Protein AF-A0A7I8VH27-F1 (afdb_monomer_lite)

Secondary structure (DSSP, 8-state):
----SBSSTT-TT--S---B-TTSPBPPPHHHH--TTGGGGSSSS-HHHHTT--B--SSSSSS-EEES-TT-TT-EEE---PBPP---S-BSSSS-TT------B-TTSPBPGGGPPPB-TT--TT--EEESSSS-EEE--PPBPP--SSB-TTSTT------BBTTSPBBPPTT--SSS--S---GGGSSSSSHHHHTT--B-GGG-SSS-EEEBS-SS-SEEEBS-PBP-TTSBSSTT-TT------B-TTSPBBPPGGGS--TTTT-GGGSSSS-HHHHTT--B-TT--TT--EEEEEETTEEEEEE----B---S-------SEEEEEEETT--TTTGGG-TT--HHHHHHHHHSEE-TT-EE--SS--HHHHHHHHHHS--HHHH---STT---GGGT-TTSPPPTT-TTSPP--HHHHHHHH-TTSEEEEEE--GGGGGTTTTTSTTS-SEEEE--SS-HHHHHHHHHHHHHHHHHHHHTSSS-EEEEEEE-HHHHHHHHH-TTSHHHHHHHHHHHHHHHHHHHHHHHTT-TTTEEEEEEES---BTTB--TT-HHHHB--EEEESTTBPTTPPP-S-EEGGGHHHHHHHHTT-PPPTT------GGGB---

Organism: NCBI:txid2664684

Structure (mmCIF, N/CA/C/O backbone):
data_AF-A0A7I8VH27-F1
#
_entry.id   AF-A0A7I8VH27-F1
#
loop_
_atom_site.group_PDB
_atom_site.id
_atom_site.type_symbol
_atom_site.label_atom_id
_atom_site.label_alt_id
_atom_site.label_comp_id
_atom_site.label_asym_id
_atom_site.label_entity_id
_atom_site.label_seq_id
_atom_site.pdbx_PDB_ins_code
_atom_site.Cartn_x
_atom_site.Cartn_y
_atom_site.Cartn_z
_atom_site.occupancy
_atom_site.B_iso_or_equiv
_atom_site.auth_seq_id
_atom_site.auth_comp_id
_atom_site.auth_asym_id
_atom_site.auth_atom_id
_atom_site.pdbx_PDB_model_num
ATOM 1 N N . MET A 1 1 ? -13.325 15.843 -12.063 1.00 34.03 1 MET A N 1
ATOM 2 C CA . MET A 1 1 ? -14.753 15.934 -11.706 1.00 34.03 1 MET A CA 1
ATOM 3 C C . MET A 1 1 ? -15.054 17.416 -11.743 1.00 34.03 1 MET A C 1
ATOM 5 O O . MET A 1 1 ? -14.535 18.141 -10.904 1.00 34.03 1 MET A O 1
ATOM 9 N N . GLU A 1 2 ? -15.662 17.882 -12.827 1.00 40.81 2 GLU A N 1
ATOM 10 C CA . GLU A 1 2 ? -15.849 19.312 -13.088 1.00 40.81 2 GLU A CA 1
ATOM 11 C C . GLU A 1 2 ? -17.257 19.716 -12.657 1.00 40.81 2 GLU A C 1
ATOM 13 O O . GLU A 1 2 ? -18.208 18.962 -12.835 1.00 40.81 2 GLU A O 1
ATOM 18 N N . ILE A 1 3 ? -17.349 20.853 -11.975 1.00 46.12 3 ILE A N 1
ATOM 19 C CA . ILE A 1 3 ? -18.529 21.294 -11.232 1.00 46.12 3 ILE A CA 1
ATOM 20 C C . ILE A 1 3 ? -19.560 21.873 -12.219 1.00 46.12 3 ILE A C 1
ATOM 22 O O . ILE A 1 3 ? -19.287 22.880 -12.869 1.00 46.12 3 ILE A O 1
ATOM 26 N N . GLU A 1 4 ? -20.751 21.270 -12.308 1.00 68.44 4 GLU A N 1
ATOM 27 C CA . GLU A 1 4 ? -21.870 21.703 -13.175 1.00 68.44 4 GLU A CA 1
ATOM 28 C C . GLU A 1 4 ? -22.814 22.725 -12.508 1.00 68.44 4 GLU A C 1
ATOM 30 O O . GLU A 1 4 ? -24.017 22.771 -12.757 1.00 68.44 4 GLU A O 1
ATOM 35 N N . CYS A 1 5 ? -22.275 23.578 -11.642 1.00 63.44 5 CYS A N 1
ATOM 36 C CA . CYS A 1 5 ? -23.007 24.674 -11.015 1.00 63.44 5 CYS A CA 1
ATOM 37 C C . CYS A 1 5 ? -22.115 25.916 -10.918 1.00 63.44 5 CYS A C 1
ATOM 39 O O . CYS A 1 5 ? -20.886 25.817 -10.897 1.00 63.44 5 CYS A O 1
ATOM 41 N N . ARG A 1 6 ? -22.721 27.107 -10.891 1.00 63.50 6 ARG A N 1
ATOM 42 C CA . ARG A 1 6 ? -21.995 28.376 -10.735 1.00 63.50 6 ARG A CA 1
ATOM 43 C C . ARG A 1 6 ? -21.817 28.704 -9.252 1.00 63.50 6 ARG A C 1
ATOM 45 O O . ARG A 1 6 ? -22.771 28.578 -8.481 1.00 63.50 6 ARG A O 1
ATOM 52 N N . ILE A 1 7 ? -20.617 29.105 -8.831 1.00 55.97 7 ILE A N 1
ATOM 53 C CA . ILE A 1 7 ? -20.355 29.444 -7.425 1.00 55.97 7 ILE A CA 1
ATOM 54 C C . ILE A 1 7 ? -20.601 30.937 -7.187 1.00 55.97 7 ILE A C 1
ATOM 56 O O . ILE A 1 7 ? -21.193 31.310 -6.171 1.00 55.97 7 ILE A O 1
ATOM 60 N N . GLU A 1 8 ? -20.178 31.793 -8.119 1.00 61.06 8 GLU A N 1
ATOM 61 C CA . GLU A 1 8 ? -20.531 33.214 -8.121 1.00 61.06 8 GLU A CA 1
ATOM 62 C C . GLU A 1 8 ? -21.919 33.432 -8.730 1.00 61.06 8 GLU A C 1
ATOM 64 O O . GLU A 1 8 ? -22.394 32.663 -9.570 1.00 61.06 8 GLU A O 1
ATOM 69 N N . GLU A 1 9 ? -22.585 34.506 -8.309 1.00 66.44 9 GLU A N 1
ATOM 70 C CA . GLU A 1 9 ? -23.934 34.827 -8.776 1.00 66.44 9 GLU A CA 1
ATOM 71 C C . GLU A 1 9 ? -23.948 35.104 -10.287 1.00 66.44 9 GLU A C 1
ATOM 73 O O . GLU A 1 9 ? -24.846 34.636 -10.990 1.00 66.44 9 GLU A O 1
ATOM 78 N N . GLU A 1 10 ? -22.888 35.745 -10.788 1.00 73.88 10 GLU A N 1
ATOM 79 C CA . GLU A 1 10 ? -22.674 36.084 -12.196 1.00 73.88 10 GLU A CA 1
ATOM 80 C C . GLU A 1 10 ? -22.007 34.960 -13.016 1.00 73.88 10 GLU A C 1
ATOM 82 O O . GLU A 1 10 ? -21.953 35.046 -14.245 1.00 73.88 10 GLU A O 1
ATOM 87 N N . GLY A 1 11 ? -21.504 33.906 -12.359 1.00 71.56 11 GLY A N 1
ATOM 88 C CA . GLY A 1 11 ? -20.937 32.711 -12.993 1.00 71.56 11 GLY A CA 1
ATOM 89 C C . GLY A 1 11 ? -19.572 32.870 -13.674 1.00 71.56 11 GLY A C 1
ATOM 90 O O . GLY A 1 11 ? -19.246 32.084 -14.557 1.00 71.56 11 GLY A O 1
ATOM 91 N N . ARG A 1 12 ? -18.737 33.839 -13.281 1.00 76.44 12 ARG A N 1
ATOM 92 C CA . ARG A 1 12 ? -17.375 34.017 -13.847 1.00 76.44 12 ARG A CA 1
ATOM 93 C C . ARG A 1 12 ? -16.443 32.826 -13.590 1.00 76.44 12 ARG A C 1
ATOM 95 O O . ARG A 1 12 ? -15.495 32.560 -14.327 1.00 76.44 12 ARG A O 1
ATOM 102 N N . ASP A 1 13 ? -16.706 32.106 -12.516 1.00 66.00 13 ASP A N 1
ATOM 103 C CA . ASP A 1 13 ? -15.966 30.937 -12.057 1.00 66.00 13 ASP A CA 1
ATOM 104 C C . ASP A 1 13 ? -16.435 29.627 -12.707 1.00 66.00 13 ASP A C 1
ATOM 106 O O . ASP A 1 13 ? -15.776 28.600 -12.557 1.00 66.00 13 ASP A O 1
ATOM 110 N N . TYR A 1 14 ? -17.538 29.652 -13.453 1.00 74.06 14 TYR A N 1
ATOM 111 C CA . TYR A 1 14 ? -18.096 28.447 -14.044 1.00 74.06 14 TYR A CA 1
ATOM 112 C C . TYR A 1 14 ? -17.169 27.885 -15.129 1.00 74.06 14 TYR A C 1
ATOM 114 O O . TYR A 1 14 ? -16.690 28.612 -16.005 1.00 74.06 14 TYR A O 1
ATOM 122 N N . ARG A 1 15 ? -16.904 26.579 -15.043 1.00 74.94 15 ARG A N 1
ATOM 123 C CA . ARG A 1 15 ? -16.127 25.799 -16.022 1.00 74.94 15 ARG A CA 1
ATOM 124 C C . ARG A 1 15 ? -16.881 24.589 -16.557 1.00 74.94 15 ARG A C 1
ATOM 126 O O . ARG A 1 15 ? -16.320 23.855 -17.356 1.00 74.94 15 ARG A O 1
ATOM 133 N N . GLY A 1 16 ? -18.132 24.391 -16.145 1.00 71.19 16 GLY A N 1
ATOM 134 C CA . GLY A 1 16 ? -18.914 23.235 -16.570 1.00 71.19 16 GLY A CA 1
ATOM 135 C C . GLY A 1 16 ? -19.216 23.230 -18.071 1.00 71.19 16 GLY A C 1
ATOM 136 O O . GLY A 1 16 ? -18.922 24.184 -18.806 1.00 71.19 16 GLY A O 1
ATOM 137 N N . PHE A 1 17 ? -19.823 22.140 -18.519 1.00 82.75 17 PHE A N 1
ATOM 138 C CA . PHE A 1 17 ? -20.031 21.797 -19.919 1.00 82.75 17 PHE A CA 1
ATOM 139 C C . PHE A 1 17 ? -21.416 22.181 -20.444 1.00 82.75 17 PHE A C 1
ATOM 141 O O . PHE A 1 17 ? -21.803 21.761 -21.537 1.00 82.75 17 PHE A O 1
ATOM 148 N N . LYS A 1 18 ? -22.195 22.985 -19.704 1.00 83.62 18 LYS A N 1
ATOM 149 C CA . LYS A 1 18 ? -23.468 23.502 -20.218 1.00 83.62 18 LYS A CA 1
ATOM 150 C C . LYS A 1 18 ? -23.204 24.257 -21.514 1.00 83.62 18 LYS A C 1
ATOM 152 O O . LYS A 1 18 ? -22.541 25.285 -21.502 1.00 83.62 18 LYS A O 1
ATOM 157 N N . ASN A 1 19 ? -23.761 23.770 -22.614 1.00 90.12 19 ASN A N 1
ATOM 158 C CA . ASN A 1 19 ? -23.579 24.313 -23.962 1.00 90.12 19 ASN A CA 1
ATOM 159 C C . ASN A 1 19 ? -24.917 24.490 -24.697 1.00 90.12 19 ASN A C 1
ATOM 161 O O . ASN A 1 19 ? -24.998 24.417 -25.926 1.00 90.12 19 ASN A O 1
ATOM 165 N N . VAL A 1 20 ? -25.977 24.719 -23.921 1.00 90.62 20 VAL A N 1
ATOM 166 C CA . VAL A 1 20 ? -27.330 24.997 -24.400 1.00 90.62 20 VAL A CA 1
ATOM 167 C C . VAL A 1 20 ? -27.878 26.199 -23.636 1.00 90.62 20 VAL A C 1
ATOM 169 O O . VAL A 1 20 ? -27.734 26.280 -22.410 1.00 90.62 20 VAL A O 1
ATOM 172 N N . THR A 1 21 ? -28.509 27.118 -24.360 1.00 91.81 21 THR A N 1
ATOM 173 C CA . THR A 1 21 ? -29.102 28.346 -23.823 1.00 91.81 21 THR A CA 1
ATOM 174 C C . THR A 1 21 ? -30.358 28.060 -22.996 1.00 91.81 21 THR A C 1
ATOM 176 O O . THR A 1 21 ? -30.881 26.944 -22.973 1.00 91.81 21 THR A O 1
ATOM 179 N N . ALA A 1 22 ? -30.868 29.070 -22.292 1.00 87.19 22 ALA A N 1
ATOM 180 C CA . ALA A 1 22 ? -32.070 28.969 -21.472 1.00 87.19 22 ALA A CA 1
ATOM 181 C C . ALA A 1 22 ? -33.318 28.595 -22.292 1.00 87.19 22 ALA A C 1
ATOM 183 O O . ALA A 1 22 ? -34.167 27.863 -21.787 1.00 87.19 22 ALA A O 1
ATOM 184 N N . SER A 1 23 ? -33.413 29.038 -23.551 1.00 87.00 23 SER A N 1
ATOM 185 C CA . SER A 1 23 ? -34.485 28.637 -24.471 1.00 87.00 23 SER A CA 1
ATOM 186 C C . SER A 1 23 ? -34.261 27.286 -25.166 1.00 87.00 23 SER A C 1
ATOM 188 O O . SER A 1 23 ? -35.159 26.810 -25.860 1.00 87.00 23 SER A O 1
ATOM 190 N N . GLY A 1 24 ? -33.102 26.643 -24.972 1.00 87.12 24 GLY A N 1
ATOM 191 C CA . GLY A 1 24 ? -32.791 25.336 -25.554 1.00 87.12 24 GLY A CA 1
ATOM 192 C C . GLY A 1 24 ? -31.981 25.372 -26.856 1.00 87.12 24 GLY A C 1
ATOM 193 O O . GLY A 1 24 ? -31.867 24.338 -27.515 1.00 87.12 24 GLY A O 1
ATOM 194 N N . GLN A 1 25 ? -31.418 26.517 -27.257 1.00 90.56 25 GLN A N 1
ATOM 195 C CA . GLN A 1 25 ? -30.568 26.606 -28.450 1.00 90.56 25 GLN A CA 1
ATOM 196 C C . GLN A 1 25 ? -29.157 26.084 -28.171 1.00 90.56 25 GLN A C 1
ATOM 198 O O . GLN A 1 25 ? -28.590 26.334 -27.110 1.00 90.56 25 GLN A O 1
ATOM 203 N N . ALA A 1 26 ? -28.570 25.374 -29.134 1.00 92.00 26 ALA A N 1
ATOM 204 C CA . ALA A 1 26 ? -27.192 24.910 -29.024 1.00 92.00 26 ALA A CA 1
ATOM 205 C C . ALA A 1 26 ? -26.209 26.084 -29.132 1.00 92.00 26 ALA A C 1
ATOM 207 O O . ALA A 1 26 ? -26.325 26.932 -30.020 1.00 92.00 26 ALA A O 1
ATOM 208 N N . CYS A 1 27 ? -25.218 26.098 -28.249 1.00 94.31 27 CYS A N 1
ATOM 209 C CA . CYS A 1 27 ? -24.160 27.090 -28.266 1.00 94.31 27 CYS A CA 1
ATOM 210 C C . CYS A 1 27 ? -23.156 26.837 -29.395 1.00 94.31 27 CYS A C 1
ATOM 212 O O . CYS A 1 27 ? -22.860 25.699 -29.773 1.00 94.31 27 CYS A O 1
ATOM 214 N N . VAL A 1 28 ? -22.576 27.922 -29.891 1.00 94.50 28 VAL A N 1
ATOM 215 C CA . VAL A 1 28 ? -21.533 27.936 -30.918 1.00 94.50 28 VAL A CA 1
ATOM 216 C C . VAL A 1 28 ? -20.145 27.958 -30.278 1.00 94.50 28 VAL A C 1
ATOM 218 O O . VAL A 1 28 ? -19.935 28.608 -29.257 1.00 94.50 28 VAL A O 1
ATOM 221 N N . GLU A 1 29 ? -19.177 27.284 -30.908 1.00 92.25 29 GLU A N 1
ATOM 222 C CA . GLU A 1 29 ? -17.774 27.323 -30.481 1.00 92.25 29 GLU A CA 1
ATOM 223 C C . GLU A 1 29 ? -17.210 28.750 -30.468 1.00 92.25 29 GLU A C 1
ATOM 225 O O . GLU A 1 29 ? -17.194 29.453 -31.484 1.00 92.25 29 GLU A O 1
ATOM 230 N N . TRP A 1 30 ? -16.650 29.155 -29.329 1.00 91.25 30 TRP A N 1
ATOM 231 C CA . TRP A 1 30 ? -16.162 30.519 -29.127 1.00 91.25 30 TRP A CA 1
ATOM 232 C C . TRP A 1 30 ? -15.018 30.898 -30.065 1.00 91.25 30 TRP A C 1
ATOM 234 O O . TRP A 1 30 ? -14.973 32.027 -30.555 1.00 91.25 30 TRP A O 1
ATOM 244 N N . ARG A 1 31 ? -14.131 29.946 -30.383 1.00 89.38 31 ARG A N 1
ATOM 245 C CA . ARG A 1 31 ? -12.985 30.163 -31.282 1.00 89.38 31 ARG A CA 1
ATOM 246 C C . ARG A 1 31 ? -13.380 30.520 -32.719 1.00 89.38 31 ARG A C 1
ATOM 248 O O . ARG A 1 31 ? -12.571 31.089 -33.442 1.00 89.38 31 ARG A O 1
ATOM 255 N N . LEU A 1 32 ? -14.606 30.199 -33.148 1.00 88.81 32 LEU A N 1
ATOM 256 C CA . LEU A 1 32 ? -15.095 30.578 -34.481 1.00 88.81 32 LEU A CA 1
ATOM 257 C C . LEU A 1 32 ? -15.376 32.079 -34.563 1.00 88.81 32 LEU A C 1
ATOM 259 O O . LEU A 1 32 ? -15.269 32.691 -35.625 1.00 88.81 32 LEU A O 1
ATOM 263 N N . LEU A 1 33 ? -15.734 32.673 -33.426 1.00 87.44 33 LEU A N 1
ATOM 264 C CA . LEU A 1 33 ? -16.185 34.048 -33.323 1.00 87.44 33 LEU A CA 1
ATOM 265 C C . LEU A 1 33 ? -15.237 34.925 -32.516 1.00 87.44 33 LEU A C 1
ATOM 267 O O . LEU A 1 33 ? -15.506 36.109 -32.430 1.00 87.44 33 LEU A O 1
ATOM 271 N N . LEU A 1 34 ? -14.149 34.433 -31.932 1.00 86.94 34 LEU A N 1
ATOM 272 C CA . LEU A 1 34 ? -13.232 35.236 -31.117 1.00 86.94 34 LEU A CA 1
ATOM 273 C C . LEU A 1 34 ? -11.774 34.925 -31.463 1.00 86.94 34 LEU A C 1
ATOM 275 O O . LEU A 1 34 ? -11.458 33.860 -31.980 1.00 86.94 34 LEU A O 1
ATOM 279 N N . ASN A 1 35 ? -10.881 35.884 -31.208 1.00 82.25 35 ASN A N 1
ATOM 280 C CA . ASN A 1 35 ? -9.445 35.733 -31.468 1.00 82.25 35 ASN A CA 1
ATOM 281 C C . ASN A 1 35 ? -8.642 35.467 -30.179 1.00 82.25 35 ASN A C 1
ATOM 283 O O . ASN A 1 35 ? -9.130 35.700 -29.073 1.00 82.25 35 ASN A O 1
ATOM 287 N N . GLU A 1 36 ? -7.378 35.051 -30.318 1.00 75.38 36 GLU A N 1
ATOM 288 C CA . GLU A 1 36 ? -6.493 34.703 -29.189 1.00 75.38 36 GLU A CA 1
ATOM 289 C C . GLU A 1 36 ? -6.270 35.825 -28.165 1.00 75.38 36 GLU A C 1
ATOM 291 O O . GLU A 1 36 ? -5.915 35.552 -27.022 1.00 75.38 36 GLU A O 1
ATOM 296 N N . SER A 1 37 ? -6.483 37.097 -28.516 1.00 77.69 37 SER A N 1
ATOM 297 C CA . SER A 1 37 ? -6.363 38.180 -27.530 1.00 77.69 37 SER A CA 1
ATOM 298 C C . SER A 1 37 ? -7.579 38.265 -26.600 1.00 77.69 37 SER A C 1
ATOM 300 O O . SER A 1 37 ? -7.439 38.681 -25.452 1.00 77.69 37 SER A O 1
ATOM 302 N N . GLN A 1 38 ? -8.751 37.826 -27.075 1.00 79.88 38 GLN A N 1
ATOM 303 C CA . GLN A 1 38 ? -10.021 37.844 -26.340 1.00 79.88 38 GLN A CA 1
ATOM 304 C C . GLN A 1 38 ? -10.180 36.632 -25.412 1.00 79.88 38 GLN A C 1
ATOM 306 O O . GLN A 1 38 ? -10.924 36.704 -24.439 1.00 79.88 38 GLN A O 1
ATOM 311 N N . TRP A 1 39 ? -9.426 35.562 -25.670 1.00 76.75 39 TRP A N 1
ATOM 312 C CA . TRP A 1 39 ? -9.289 34.387 -24.806 1.00 76.75 39 TRP A CA 1
ATOM 313 C C . TRP A 1 39 ? -9.016 34.739 -23.335 1.00 76.75 39 TRP A C 1
ATOM 315 O O . TRP A 1 39 ? -9.568 34.117 -22.440 1.00 76.75 39 TRP A O 1
ATOM 325 N N . LYS A 1 40 ? -8.188 35.756 -23.068 1.00 77.62 40 LYS A N 1
ATOM 326 C CA . LYS A 1 40 ? -7.736 36.095 -21.704 1.00 77.62 40 LYS A CA 1
ATOM 327 C C . LYS A 1 40 ? -8.857 36.509 -20.748 1.00 77.62 40 LYS A C 1
ATOM 329 O O . LYS A 1 40 ? -8.623 36.563 -19.547 1.00 77.62 40 LYS A O 1
ATOM 334 N N . ALA A 1 41 ? -10.022 36.862 -21.285 1.00 78.50 41 ALA A N 1
ATOM 335 C CA . ALA A 1 41 ? -11.204 37.195 -20.502 1.00 78.50 41 ALA A CA 1
ATOM 336 C C . ALA A 1 41 ? -12.012 35.948 -20.107 1.00 78.50 41 ALA A C 1
ATOM 338 O O . ALA A 1 41 ? -12.919 36.027 -19.281 1.00 78.50 41 ALA A O 1
ATOM 339 N N . PHE A 1 42 ? -11.688 34.798 -20.700 1.00 82.25 42 PHE A N 1
ATOM 340 C CA . PHE A 1 42 ? -12.279 33.535 -20.335 1.00 82.25 42 PHE A CA 1
ATOM 341 C C . PHE A 1 42 ? -11.515 32.888 -19.193 1.00 82.25 42 PHE A C 1
ATOM 343 O O . PHE A 1 42 ? -10.316 33.114 -19.016 1.00 82.25 42 PHE A O 1
ATOM 350 N N . PRO A 1 43 ? -12.216 32.076 -18.405 1.00 67.31 43 PRO A N 1
ATOM 351 C CA . PRO A 1 43 ? -11.668 31.696 -17.126 1.00 67.31 43 PRO A CA 1
ATOM 352 C C . PRO A 1 43 ? -10.961 30.302 -17.215 1.00 67.31 43 PRO A C 1
ATOM 354 O O . PRO A 1 43 ? -10.277 29.878 -16.279 1.00 67.31 43 PRO A O 1
ATOM 357 N N . ASP A 1 44 ? -11.104 29.574 -18.327 1.00 81.19 44 ASP A N 1
ATOM 358 C CA . ASP A 1 44 ? -10.494 28.266 -18.648 1.00 81.19 44 ASP A CA 1
ATOM 359 C C . ASP A 1 44 ? -9.007 28.382 -19.083 1.00 81.19 44 ASP A C 1
ATOM 361 O O . ASP A 1 44 ? -8.473 29.489 -19.096 1.00 81.19 44 ASP A O 1
ATOM 365 N N . ASN A 1 45 ? -8.317 27.281 -19.457 1.00 74.38 45 ASN A N 1
ATOM 366 C CA . ASN A 1 45 ? -6.890 27.307 -19.863 1.00 74.38 45 ASN A CA 1
ATOM 367 C C . ASN A 1 45 ? -6.610 27.125 -21.372 1.00 74.38 45 ASN A C 1
ATOM 369 O O . ASN A 1 45 ? -5.519 27.498 -21.814 1.00 74.38 45 ASN A O 1
ATOM 373 N N . SER A 1 46 ? -7.554 26.614 -22.175 1.00 78.38 46 SER A N 1
ATOM 374 C CA . SER A 1 46 ? -7.463 26.670 -23.644 1.00 78.38 46 SER A CA 1
ATOM 375 C C . SER A 1 46 ? -8.817 26.763 -24.372 1.00 78.38 46 SER A C 1
ATOM 377 O O . SER A 1 46 ? -9.882 26.563 -23.784 1.00 78.38 46 SER A O 1
ATOM 379 N N . TRP A 1 47 ? -8.788 27.042 -25.683 1.00 77.69 47 TRP A N 1
ATOM 380 C CA . TRP A 1 47 ? -9.988 27.021 -26.534 1.00 77.69 47 TRP A CA 1
ATOM 381 C C . TRP A 1 47 ? -10.636 25.636 -26.604 1.00 77.69 47 TRP A C 1
ATOM 383 O O . TRP A 1 47 ? -11.858 25.538 -26.698 1.00 77.69 47 TRP A O 1
ATOM 393 N N . GLU A 1 48 ? -9.824 24.581 -26.559 1.00 77.44 48 GLU A N 1
ATOM 394 C CA . GLU A 1 48 ? -10.276 23.190 -26.534 1.00 77.44 48 GLU A CA 1
ATOM 395 C C . GLU A 1 48 ? -11.015 22.862 -25.232 1.00 77.44 48 GLU A C 1
ATOM 397 O O . GLU A 1 48 ? -11.992 22.122 -25.276 1.00 77.44 48 GLU A O 1
ATOM 402 N N . GLU A 1 49 ? -10.595 23.441 -24.101 1.00 69.38 49 GLU A N 1
ATOM 403 C CA . GLU A 1 49 ? -11.289 23.292 -22.813 1.00 69.38 49 GLU A CA 1
ATOM 404 C C . GLU A 1 49 ? -12.649 24.013 -22.807 1.00 69.38 49 GLU A C 1
ATOM 406 O O . GLU A 1 49 ? -13.636 23.485 -22.297 1.00 69.38 49 GLU A O 1
ATOM 411 N N . ILE A 1 50 ? -12.737 25.199 -23.418 1.00 80.75 50 ILE A N 1
ATOM 412 C CA . ILE A 1 50 ? -13.995 25.962 -23.478 1.00 80.75 50 ILE A CA 1
ATOM 413 C C . ILE A 1 50 ? -14.999 25.362 -24.455 1.00 80.75 50 ILE A C 1
ATOM 415 O O . ILE A 1 50 ? -16.200 25.381 -24.183 1.00 80.75 50 ILE A O 1
ATOM 419 N N . GLY A 1 51 ? -14.539 24.914 -25.625 1.00 87.88 51 GLY A N 1
ATOM 420 C CA . GLY A 1 51 ? -15.408 24.447 -26.702 1.00 87.88 51 GLY A CA 1
ATOM 421 C C . GLY A 1 51 ? -16.519 25.451 -27.039 1.00 87.88 51 GLY A C 1
ATOM 422 O O . GLY A 1 51 ? -16.257 26.592 -27.433 1.00 87.88 51 GLY A O 1
ATOM 423 N N . ASN A 1 52 ? -17.771 25.018 -26.883 1.00 90.56 52 ASN A N 1
ATOM 424 C CA . ASN A 1 52 ? -18.985 25.827 -27.026 1.00 90.56 52 ASN A CA 1
ATOM 425 C C . ASN A 1 52 ? -19.726 26.041 -25.691 1.00 90.56 52 ASN A C 1
ATOM 427 O O . ASN A 1 52 ? -20.910 26.362 -25.686 1.00 90.56 52 ASN A O 1
ATOM 431 N N . ASN A 1 53 ? -19.056 25.852 -24.557 1.00 91.38 53 ASN A N 1
ATOM 432 C CA . ASN A 1 53 ? -19.689 25.921 -23.245 1.00 91.38 53 ASN A CA 1
ATOM 433 C C . ASN A 1 53 ? -20.058 27.363 -22.871 1.00 91.38 53 ASN A C 1
ATOM 435 O O . ASN A 1 53 ? -19.358 28.312 -23.216 1.00 91.38 53 ASN A O 1
ATOM 439 N N . CYS A 1 54 ? -21.139 27.546 -22.124 1.00 91.31 54 CYS A N 1
ATOM 440 C CA . CYS A 1 54 ? -21.596 28.839 -21.640 1.00 91.31 54 CYS A CA 1
ATOM 441 C C . CYS A 1 54 ? -20.565 29.464 -20.699 1.00 91.31 54 CYS A C 1
ATOM 443 O O . CYS A 1 54 ? -20.062 28.804 -19.785 1.00 91.31 54 CYS A O 1
ATOM 445 N N . ARG A 1 55 ? -20.261 30.747 -20.899 1.00 90.94 55 ARG A N 1
ATOM 446 C CA . ARG A 1 55 ? -19.267 31.503 -20.125 1.00 90.94 55 ARG A CA 1
ATOM 447 C C . ARG A 1 55 ? -19.739 32.942 -19.932 1.00 90.94 55 ARG A C 1
ATOM 449 O O . ARG A 1 55 ? -20.687 33.383 -20.572 1.00 90.94 55 ARG A O 1
ATOM 456 N N . ASN A 1 56 ? -19.087 33.666 -19.030 1.00 89.81 56 ASN A N 1
ATOM 457 C CA . ASN A 1 56 ? -19.327 35.093 -18.818 1.00 89.81 56 ASN A CA 1
ATOM 458 C C . ASN A 1 56 ? -17.996 35.865 -18.923 1.00 89.81 56 ASN A C 1
ATOM 460 O O . ASN A 1 56 ? -17.381 36.167 -17.899 1.00 89.81 56 ASN A O 1
ATOM 464 N N . PRO A 1 57 ? -17.501 36.113 -20.151 1.00 85.31 57 PRO A N 1
ATOM 465 C CA . PRO A 1 57 ? -16.207 36.757 -20.374 1.00 85.31 57 PRO A CA 1
ATOM 466 C C . PRO A 1 57 ? -16.254 38.296 -20.361 1.00 85.31 57 PRO A C 1
ATOM 468 O O . PRO A 1 57 ? -15.207 38.927 -20.450 1.00 85.31 57 PRO A O 1
ATOM 471 N N . ASP A 1 58 ? -17.429 38.937 -20.332 1.00 75.69 58 ASP A N 1
ATOM 472 C CA . ASP A 1 58 ? -17.575 40.358 -20.690 1.00 75.69 58 ASP A CA 1
ATOM 473 C C . ASP A 1 58 ? -17.856 41.315 -19.520 1.00 75.69 58 ASP A C 1
ATOM 475 O O . ASP A 1 58 ? -18.130 42.493 -19.757 1.00 75.69 58 ASP A O 1
ATOM 479 N N . GLU A 1 59 ? -17.756 40.838 -18.273 1.00 60.75 59 GLU A N 1
ATOM 480 C CA . GLU A 1 59 ? -17.915 41.569 -16.992 1.00 60.75 59 GLU A CA 1
ATOM 481 C C . GLU A 1 59 ? -19.256 42.312 -16.789 1.00 60.75 59 GLU A C 1
ATOM 483 O O . GLU A 1 59 ? -19.568 42.736 -15.676 1.00 60.75 59 GLU A O 1
ATOM 488 N N . LYS A 1 60 ? -20.060 42.480 -17.842 1.00 57.66 60 LYS A N 1
ATOM 489 C CA . LYS A 1 60 ? -21.265 43.320 -17.890 1.00 57.66 60 LYS A CA 1
ATOM 490 C C . LYS A 1 60 ? -22.561 42.523 -17.875 1.00 57.66 60 LYS A C 1
ATOM 492 O O . LYS A 1 60 ? -23.608 43.089 -17.563 1.00 57.66 60 LYS A O 1
ATOM 497 N N . SER A 1 61 ? -22.516 41.249 -18.245 1.00 61.97 61 SER A N 1
ATOM 498 C CA . SER A 1 61 ? -23.696 40.397 -18.316 1.00 61.97 61 SER A CA 1
ATOM 499 C C . SER A 1 61 ? -23.982 39.766 -16.942 1.00 61.97 61 SER A C 1
ATOM 501 O O . SER A 1 61 ? -23.086 39.268 -16.261 1.00 61.97 61 SER A O 1
ATOM 503 N N . GLN A 1 62 ? -25.243 39.814 -16.490 1.00 70.69 62 GLN A N 1
ATOM 504 C CA . GLN A 1 62 ? -25.686 39.262 -15.194 1.00 70.69 62 GLN A CA 1
ATOM 505 C C . GLN A 1 62 ? -25.865 37.730 -15.237 1.00 70.69 62 GLN A C 1
ATOM 507 O O . GLN A 1 62 ? -26.812 37.191 -14.666 1.00 70.69 62 GLN A O 1
ATOM 512 N N . GLY A 1 63 ? -24.994 37.012 -15.949 1.00 80.62 63 GLY A N 1
ATOM 513 C CA . GLY A 1 63 ? -25.071 35.559 -16.044 1.00 80.62 63 GLY A CA 1
ATOM 514 C C . GLY A 1 63 ? -24.281 34.968 -17.203 1.00 80.62 63 GLY A C 1
ATOM 515 O O . GLY A 1 63 ? -23.777 35.672 -18.072 1.00 80.62 63 GLY A O 1
ATOM 516 N N . LEU A 1 64 ? -24.198 33.642 -17.202 1.00 89.94 64 LEU A N 1
ATOM 517 C CA . LEU A 1 64 ? -23.540 32.846 -18.234 1.00 89.94 64 LEU A CA 1
ATOM 518 C C . LEU A 1 64 ? -24.303 32.915 -19.551 1.00 89.94 64 LEU A C 1
ATOM 520 O O . LEU A 1 64 ? -25.528 32.814 -19.554 1.00 89.94 64 LEU A O 1
ATOM 524 N N . TRP A 1 65 ? -23.592 33.030 -20.666 1.00 92.31 65 TRP A N 1
ATOM 525 C CA . TRP A 1 65 ? -24.183 33.121 -21.998 1.00 92.31 65 TRP A CA 1
ATOM 526 C C . TRP A 1 65 ? -23.309 32.431 -23.047 1.00 92.31 65 TRP A C 1
ATOM 528 O O . TRP A 1 65 ? -22.189 32.006 -22.760 1.00 92.31 65 TRP A O 1
ATOM 538 N N . CYS A 1 66 ? -23.835 32.281 -24.259 1.00 94.12 66 CYS A N 1
ATOM 539 C CA . CYS A 1 66 ? -23.081 31.817 -25.422 1.00 94.12 66 CYS A CA 1
ATOM 540 C C . CYS A 1 66 ? -23.655 32.394 -26.725 1.00 94.12 66 CYS A C 1
ATOM 542 O O . CYS A 1 66 ? -24.795 32.863 -26.761 1.00 94.12 66 CYS A O 1
ATOM 544 N N . TYR A 1 67 ? -22.871 32.358 -27.806 1.00 94.69 67 TYR A N 1
ATOM 545 C CA . TYR A 1 67 ? -23.366 32.678 -29.148 1.00 94.69 67 TYR A CA 1
ATOM 546 C C . TYR A 1 67 ? -24.236 31.547 -29.696 1.00 94.69 67 TYR A C 1
ATOM 548 O O . TYR A 1 67 ? -23.941 30.374 -29.472 1.00 94.69 67 TYR A O 1
ATOM 556 N N . THR A 1 68 ? -25.259 31.895 -30.475 1.00 92.94 68 THR A N 1
ATOM 557 C CA . THR A 1 68 ? -26.182 30.922 -31.090 1.00 92.94 68 THR A CA 1
ATOM 558 C C . THR A 1 68 ? -26.068 30.870 -32.614 1.00 92.94 68 THR A C 1
ATOM 560 O O . THR A 1 68 ? -26.635 29.980 -33.247 1.00 92.94 68 THR A O 1
ATOM 563 N N . ASN A 1 69 ? -25.274 31.765 -33.218 1.00 89.75 69 ASN A N 1
ATOM 564 C CA . ASN A 1 69 ? -25.029 31.801 -34.659 1.00 89.75 69 ASN A CA 1
ATOM 565 C C . ASN A 1 69 ? -23.530 31.927 -34.996 1.00 89.75 69 ASN A C 1
ATOM 567 O O . ASN A 1 69 ? -22.912 32.936 -34.652 1.00 89.75 69 ASN A O 1
ATOM 571 N N . PRO A 1 70 ? -22.934 30.965 -35.729 1.00 88.81 70 PRO A N 1
ATOM 572 C CA . PRO A 1 70 ? -21.499 30.941 -36.027 1.00 88.81 70 PRO A CA 1
ATOM 573 C C . PRO A 1 70 ? -21.009 32.055 -36.950 1.00 88.81 70 PRO A C 1
ATOM 575 O O . PRO A 1 70 ? -19.802 32.229 -37.085 1.00 88.81 70 PRO A O 1
ATOM 578 N N . ASN A 1 71 ? -21.911 32.824 -37.564 1.00 88.38 71 ASN A N 1
ATOM 579 C CA . ASN A 1 71 ? -21.559 33.911 -38.475 1.00 88.38 71 ASN A CA 1
ATOM 580 C C . ASN A 1 71 ? -21.979 35.296 -37.959 1.00 88.38 71 ASN A C 1
ATOM 582 O O . ASN A 1 71 ? -21.699 36.294 -38.624 1.00 88.38 71 ASN A O 1
ATOM 586 N N . ASN A 1 72 ? -22.646 35.386 -36.801 1.00 86.94 72 ASN A N 1
ATOM 587 C CA . ASN A 1 72 ? -23.191 36.645 -36.298 1.00 86.94 72 ASN A CA 1
ATOM 588 C C . ASN A 1 72 ? -22.995 36.804 -34.782 1.00 86.94 72 ASN A C 1
ATOM 590 O O . ASN A 1 72 ? -23.731 36.234 -33.983 1.00 86.94 72 ASN A O 1
ATOM 594 N N . ARG A 1 73 ? -22.052 37.668 -34.380 1.00 83.69 73 ARG A N 1
ATOM 595 C CA . ARG A 1 73 ? -21.767 37.973 -32.962 1.00 83.69 73 ARG A CA 1
ATOM 596 C C . ARG A 1 73 ? -22.865 38.784 -32.266 1.00 83.69 73 ARG A C 1
ATOM 598 O O . ARG A 1 73 ? -22.777 39.014 -31.065 1.00 83.69 73 ARG A O 1
ATOM 605 N N . SER A 1 74 ? -23.864 39.272 -32.998 1.00 84.31 74 SER A N 1
ATOM 606 C CA . SER A 1 74 ? -25.020 39.949 -32.404 1.00 84.31 74 SER A CA 1
ATOM 607 C C . SER A 1 74 ? -26.092 38.972 -31.913 1.00 84.31 74 SER A C 1
ATOM 609 O O . SER A 1 74 ? -27.022 39.409 -31.243 1.00 84.31 74 SER A O 1
ATOM 611 N N . GLU A 1 75 ? -25.961 37.676 -32.211 1.00 88.56 75 GLU A N 1
ATOM 612 C CA . GLU A 1 75 ? -26.890 36.621 -31.796 1.00 88.56 75 GLU A CA 1
ATOM 613 C C . GLU A 1 75 ? -26.273 35.774 -30.675 1.00 88.56 75 GLU A C 1
ATOM 615 O O . GLU A 1 75 ? -25.369 34.962 -30.891 1.00 88.56 75 GLU A O 1
ATOM 620 N N . TRP A 1 76 ? -26.756 35.998 -29.456 1.00 91.88 76 TRP A N 1
ATOM 621 C CA . TRP A 1 76 ? -26.341 35.299 -28.245 1.00 91.88 76 TRP A CA 1
ATOM 622 C C . TRP A 1 76 ? -27.512 35.202 -27.269 1.00 91.88 76 TRP A C 1
ATOM 624 O O . TRP A 1 76 ? -28.468 35.976 -27.350 1.00 91.88 76 TRP A O 1
ATOM 634 N N . GLU A 1 77 ? -27.429 34.259 -26.336 1.00 92.31 77 GLU A N 1
ATOM 635 C CA . GLU A 1 77 ? -28.453 34.066 -25.313 1.00 92.31 77 GLU A CA 1
ATOM 636 C C . GLU A 1 77 ? -27.833 33.582 -23.995 1.00 92.31 77 GLU A C 1
ATOM 638 O O . GLU A 1 77 ? -26.767 32.963 -23.976 1.00 92.31 77 GLU A O 1
ATOM 643 N N . PHE A 1 78 ? -28.513 33.867 -22.882 1.00 92.50 78 PHE A N 1
ATOM 644 C CA . PHE A 1 78 ? -28.147 33.367 -21.561 1.00 92.50 78 PHE A CA 1
ATOM 645 C C . PHE A 1 78 ? -28.354 31.859 -21.435 1.00 92.50 78 PHE A C 1
ATOM 647 O O . PHE A 1 78 ? -29.225 31.275 -22.075 1.00 92.50 78 PHE A O 1
ATOM 654 N N . CYS A 1 79 ? -27.597 31.248 -20.534 1.00 90.31 79 CYS A N 1
ATOM 655 C CA . CYS A 1 79 ? -27.707 29.852 -20.152 1.00 90.31 79 CYS A CA 1
ATOM 656 C C . CYS A 1 79 ? -28.222 29.732 -18.718 1.00 90.31 79 CYS A C 1
ATOM 658 O O . CYS A 1 79 ? -27.836 30.501 -17.838 1.00 90.31 79 CYS A O 1
ATOM 660 N N . ASN A 1 80 ? -29.071 28.733 -18.468 1.00 87.06 80 ASN A N 1
ATOM 661 C CA . ASN A 1 80 ? -29.536 28.434 -17.118 1.00 87.06 80 ASN A CA 1
ATOM 662 C C . ASN A 1 80 ? -28.618 27.388 -16.461 1.00 87.06 80 ASN A C 1
ATOM 664 O O . ASN A 1 80 ? -28.612 26.227 -16.875 1.00 87.06 80 ASN A O 1
ATOM 668 N N . VAL A 1 81 ? -27.833 27.812 -15.467 1.00 76.38 81 VAL A N 1
ATOM 669 C CA . VAL A 1 81 ? -26.869 26.984 -14.714 1.00 76.38 81 VAL A CA 1
ATOM 670 C C . VAL A 1 81 ? -27.072 27.232 -13.227 1.00 76.38 81 VAL A C 1
ATOM 672 O O . VAL A 1 81 ? -26.840 28.345 -12.785 1.00 76.38 81 VAL A O 1
ATOM 675 N N . GLU A 1 82 ? -27.498 26.254 -12.439 1.00 69.88 82 GLU A N 1
ATOM 676 C CA . GLU A 1 82 ? -27.873 26.482 -11.034 1.00 69.88 82 GLU A CA 1
ATOM 677 C C . GLU A 1 82 ? -26.696 26.912 -10.138 1.00 69.88 82 GLU A C 1
ATOM 679 O O . GLU A 1 82 ? -25.528 26.678 -10.458 1.00 69.88 82 GLU A O 1
ATOM 684 N N . LYS A 1 83 ? -26.996 27.581 -9.013 1.00 56.78 83 LYS A N 1
ATOM 685 C CA . LYS A 1 83 ? -25.986 27.960 -8.014 1.00 56.78 83 LYS A CA 1
ATOM 686 C C . LYS A 1 83 ? -25.664 26.753 -7.136 1.00 56.78 83 LYS A C 1
ATOM 688 O O . LYS A 1 83 ? -26.582 26.080 -6.677 1.00 56.78 83 LYS A O 1
ATOM 693 N N . CYS A 1 84 ? -24.385 26.504 -6.866 1.00 53.06 84 CYS A N 1
ATOM 694 C CA . CYS A 1 84 ? -23.996 25.408 -5.977 1.00 53.06 84 CYS A CA 1
ATOM 695 C C . CYS A 1 84 ? -24.592 25.606 -4.566 1.00 53.06 84 CYS A C 1
ATOM 697 O O . CYS A 1 84 ? -24.469 26.692 -3.996 1.00 53.06 84 CYS A O 1
ATOM 699 N N . HIS A 1 85 ? -25.222 24.572 -3.996 1.00 44.59 85 HIS A N 1
ATOM 700 C CA . HIS A 1 85 ? -25.707 24.597 -2.610 1.00 44.59 85 HIS A CA 1
ATOM 701 C C . HIS A 1 85 ? -24.535 24.551 -1.602 1.00 44.59 85 HIS A C 1
ATOM 703 O O . HIS A 1 85 ? -23.530 23.884 -1.846 1.00 44.59 85 HIS A O 1
ATOM 709 N N . ASP A 1 86 ? -24.658 25.288 -0.488 1.00 43.97 86 ASP A N 1
ATOM 710 C CA . ASP A 1 86 ? -23.634 25.481 0.556 1.00 43.97 86 ASP A CA 1
ATOM 711 C C . ASP A 1 86 ? -23.181 24.160 1.216 1.00 43.97 86 ASP A C 1
ATOM 713 O O . ASP A 1 86 ? -23.724 23.725 2.230 1.00 43.97 86 ASP A O 1
ATOM 717 N N . PHE A 1 87 ? -22.120 23.546 0.690 1.00 47.53 87 PHE A N 1
ATOM 718 C CA . PHE A 1 87 ? -21.365 22.472 1.349 1.00 47.53 87 PHE A CA 1
ATOM 719 C C . PHE A 1 87 ? -19.990 23.002 1.769 1.00 47.53 87 PHE A C 1
ATOM 721 O O . PHE A 1 87 ? -18.959 22.631 1.213 1.00 47.53 87 PHE A O 1
ATOM 728 N N . ALA A 1 88 ? -19.973 23.958 2.700 1.00 52.69 88 ALA A N 1
ATOM 729 C CA . ALA A 1 88 ? -18.764 24.726 2.982 1.00 52.69 88 ALA A CA 1
ATOM 730 C C . ALA A 1 88 ? -17.730 23.987 3.855 1.00 52.69 88 ALA A C 1
ATOM 732 O O . ALA A 1 88 ? -16.556 24.276 3.712 1.00 52.69 88 ALA A O 1
ATOM 733 N N . GLU A 1 89 ? -18.078 23.019 4.708 1.00 61.78 89 GLU A N 1
ATOM 734 C CA . GLU A 1 89 ? -17.159 22.559 5.778 1.00 61.78 89 GLU A CA 1
ATOM 735 C C . GLU A 1 89 ? -16.444 21.204 5.545 1.00 61.78 89 GLU A C 1
ATOM 737 O O . GLU A 1 89 ? -15.791 20.698 6.455 1.00 61.78 89 GLU A O 1
ATOM 742 N N . CYS A 1 90 ? -16.521 20.594 4.353 1.00 58.22 90 CYS A N 1
ATOM 743 C CA . CYS A 1 90 ? -15.837 19.321 4.049 1.00 58.22 90 CYS A CA 1
ATOM 744 C C . CYS A 1 90 ? -15.211 19.286 2.637 1.00 58.22 90 CYS A C 1
ATOM 746 O O . CYS A 1 90 ? -15.575 20.074 1.764 1.00 58.22 90 CYS A O 1
ATOM 748 N N . LYS A 1 91 ? -14.235 18.391 2.411 1.00 58.09 91 LYS A N 1
ATOM 749 C CA . LYS A 1 91 ? -13.570 18.136 1.119 1.00 58.09 91 LYS A CA 1
ATOM 750 C C . LYS A 1 91 ? -14.149 16.895 0.428 1.00 58.09 91 LYS A C 1
ATOM 752 O O . LYS A 1 91 ? -14.487 15.909 1.076 1.00 58.09 91 LYS A O 1
ATOM 757 N N . PHE A 1 92 ? -14.251 16.927 -0.898 1.00 44.72 92 PHE A N 1
ATOM 758 C CA . PHE A 1 92 ? -14.773 15.807 -1.703 1.00 44.72 92 PHE A CA 1
ATOM 759 C C . PHE A 1 92 ? -13.671 14.934 -2.327 1.00 44.72 92 PHE A C 1
ATOM 761 O O . PHE A 1 92 ? -13.932 13.818 -2.776 1.00 44.72 92 PHE A O 1
ATOM 768 N N . ASP A 1 93 ? -12.435 15.427 -2.340 1.00 44.06 93 ASP A N 1
ATOM 769 C CA . ASP A 1 93 ? -11.234 14.743 -2.810 1.00 44.06 93 ASP A CA 1
ATOM 770 C C . ASP A 1 93 ? -10.018 15.199 -1.979 1.00 44.06 93 ASP A C 1
ATOM 772 O O . ASP A 1 93 ? -10.114 16.153 -1.204 1.00 44.06 93 ASP A O 1
ATOM 776 N N . GLU A 1 94 ? -8.883 14.501 -2.103 1.00 48.72 94 GLU A N 1
ATOM 777 C CA . GLU A 1 94 ? -7.676 14.787 -1.309 1.00 48.72 94 GLU A CA 1
ATOM 778 C C . GLU A 1 94 ? -7.094 16.183 -1.552 1.00 48.72 94 GLU A C 1
ATOM 780 O O . GLU A 1 94 ? -6.487 16.765 -0.656 1.00 48.72 94 GLU A O 1
ATOM 785 N N . VAL A 1 95 ? -7.304 16.740 -2.745 1.00 48.97 95 VAL A N 1
ATOM 786 C CA . VAL A 1 95 ? -6.711 18.004 -3.192 1.00 48.97 95 VAL A CA 1
ATOM 787 C C . VAL A 1 95 ? -7.562 19.184 -2.726 1.00 48.97 95 VAL A C 1
ATOM 789 O O . VAL A 1 95 ? -7.033 20.246 -2.410 1.00 48.97 95 VAL A O 1
ATOM 792 N N . ALA A 1 96 ? -8.878 19.009 -2.640 1.00 60.03 96 ALA A N 1
ATOM 793 C CA . ALA A 1 96 ? -9.825 19.971 -2.094 1.00 60.03 96 ALA A CA 1
ATOM 794 C C . ALA A 1 96 ? -9.712 21.379 -2.718 1.00 60.03 96 ALA A C 1
ATOM 796 O O . ALA A 1 96 ? -9.834 22.388 -2.022 1.00 60.03 96 ALA A O 1
ATOM 797 N N . LEU A 1 97 ? -9.490 21.459 -4.037 1.00 51.94 97 LEU A N 1
ATOM 798 C CA . LEU A 1 97 ? -9.329 22.732 -4.765 1.00 51.94 97 LEU A CA 1
ATOM 799 C C . LEU A 1 97 ? -10.533 23.669 -4.599 1.00 51.94 97 LEU A C 1
ATOM 801 O O . LEU A 1 97 ? -10.375 24.886 -4.583 1.00 51.94 97 LEU A O 1
ATOM 805 N N . GLY A 1 98 ? -11.728 23.091 -4.460 1.00 48.47 98 GLY A N 1
ATOM 806 C CA . GLY A 1 98 ? -12.986 23.812 -4.268 1.00 48.47 98 GLY A CA 1
ATOM 807 C C . GLY A 1 98 ? -13.363 24.082 -2.808 1.00 48.47 98 GLY A C 1
ATOM 808 O O . GLY A 1 98 ? -14.456 24.586 -2.564 1.00 48.47 98 GLY A O 1
ATOM 809 N N . TYR A 1 99 ? -12.513 23.747 -1.831 1.00 60.78 99 TYR A N 1
ATOM 810 C CA . TYR A 1 99 ? -12.846 23.931 -0.418 1.00 60.78 99 TYR A CA 1
ATOM 811 C C . TYR A 1 99 ? -12.976 25.417 -0.050 1.00 60.78 99 TYR A C 1
ATOM 813 O O . TYR A 1 99 ? -12.024 26.193 -0.174 1.00 60.78 99 TYR A O 1
ATOM 821 N N . LYS A 1 100 ? -14.160 25.809 0.441 1.00 62.09 100 LYS A N 1
ATOM 822 C CA . LYS A 1 100 ? -14.475 27.183 0.874 1.00 62.09 100 LYS A CA 1
ATOM 823 C C . LYS A 1 100 ? -14.814 27.307 2.365 1.00 62.09 100 LYS A C 1
ATOM 825 O O . LYS A 1 100 ? -15.279 28.365 2.782 1.00 62.09 100 LYS A O 1
ATOM 830 N N . GLY A 1 101 ? -14.525 26.286 3.168 1.00 63.91 101 GLY A N 1
ATOM 831 C CA . GLY A 1 101 ? -14.893 26.254 4.585 1.00 63.91 101 GLY A CA 1
ATOM 832 C C . GLY A 1 101 ? -14.164 27.236 5.471 1.00 63.91 101 GLY A C 1
ATOM 833 O O . GLY A 1 101 ? -13.235 27.938 5.043 1.00 63.91 101 GLY A O 1
ATOM 834 N N . SER A 1 102 ? -14.619 27.284 6.718 1.00 78.44 102 SER A N 1
ATOM 835 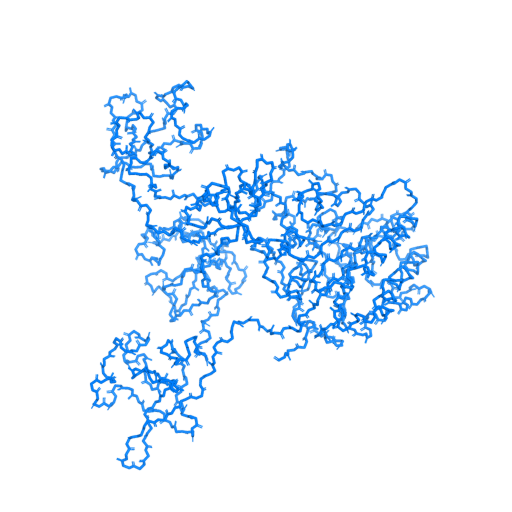C CA . SER A 1 102 ? -14.208 28.284 7.699 1.00 78.44 102 SER A CA 1
ATOM 836 C C . SER A 1 102 ? -13.009 27.859 8.548 1.00 78.44 102 SER A C 1
ATOM 838 O O . SER A 1 102 ? -12.589 28.621 9.417 1.00 78.44 102 SER A O 1
ATOM 840 N N . LEU A 1 103 ? -12.407 26.693 8.278 1.00 81.44 103 LEU A N 1
ATOM 841 C CA . LEU A 1 103 ? -11.206 26.227 8.979 1.00 81.44 103 LEU A CA 1
ATOM 842 C C . LEU A 1 103 ? -10.041 27.226 8.842 1.00 81.44 103 LEU A C 1
ATOM 844 O O . LEU A 1 103 ? -9.646 27.593 7.733 1.00 81.44 103 LEU A O 1
ATOM 848 N N . ARG A 1 104 ? -9.487 27.635 9.989 1.00 87.69 104 ARG A N 1
ATOM 849 C CA . ARG A 1 104 ? -8.348 28.569 10.137 1.00 87.69 104 ARG A CA 1
ATOM 850 C C . ARG A 1 104 ? -7.203 27.977 10.957 1.00 87.69 104 ARG A C 1
ATOM 852 O O . ARG A 1 104 ? -6.350 28.702 11.459 1.00 87.69 104 ARG A O 1
ATOM 859 N N . ARG A 1 105 ? -7.216 26.659 11.148 1.00 84.38 105 ARG A N 1
ATOM 860 C CA . ARG A 1 105 ? -6.184 25.946 11.892 1.00 84.38 105 ARG A CA 1
ATOM 861 C C . ARG A 1 105 ? -5.511 24.928 10.999 1.00 84.38 105 ARG A C 1
ATOM 863 O O . ARG A 1 105 ? -6.179 24.220 10.245 1.00 84.38 105 ARG A O 1
ATOM 870 N N . THR A 1 106 ? -4.194 24.875 11.109 1.00 84.25 106 THR A N 1
ATOM 871 C CA . THR A 1 106 ? -3.373 23.859 10.464 1.00 84.25 106 THR A CA 1
ATOM 872 C C . THR A 1 106 ? -3.578 22.510 11.145 1.00 84.25 106 THR A C 1
ATOM 874 O O . THR A 1 106 ? -4.143 22.426 12.238 1.00 84.25 106 THR A O 1
ATOM 877 N N . ARG A 1 107 ? -3.099 21.442 10.511 1.00 77.00 107 ARG A N 1
ATOM 878 C CA . ARG A 1 107 ? -3.189 20.067 11.014 1.00 77.00 107 ARG A CA 1
ATOM 879 C C . ARG A 1 107 ? -2.545 19.875 12.390 1.00 77.00 107 ARG A C 1
ATOM 881 O O . ARG A 1 107 ? -3.069 19.145 13.218 1.00 77.00 107 ARG A O 1
ATOM 888 N N . THR A 1 108 ? -1.461 20.595 12.697 1.00 70.81 108 THR A N 1
ATOM 889 C CA . THR A 1 108 ? -0.845 20.584 14.040 1.00 70.81 108 THR A CA 1
ATOM 890 C C . THR A 1 108 ? -1.494 21.565 15.024 1.00 70.81 108 THR A C 1
ATOM 892 O O . THR A 1 108 ? -0.996 21.759 16.133 1.00 70.81 108 THR A O 1
ATOM 895 N N . GLY A 1 109 ? -2.614 22.189 14.648 1.00 80.19 109 GLY A N 1
ATOM 896 C CA . GLY A 1 109 ? -3.406 23.069 15.506 1.00 80.19 109 GLY A CA 1
ATOM 897 C C . GLY A 1 109 ? -2.925 24.519 15.572 1.00 80.19 109 GLY A C 1
ATOM 898 O O . GLY A 1 109 ? -3.415 25.271 16.417 1.00 80.19 109 GLY A O 1
ATOM 899 N N . LYS A 1 110 ? -1.993 24.940 14.706 1.00 85.06 110 LYS A N 1
ATOM 900 C CA . LYS A 1 110 ? -1.537 26.337 14.654 1.00 85.06 110 LYS A CA 1
ATOM 901 C C . LYS A 1 110 ? -2.575 27.207 13.958 1.00 85.06 110 LYS A C 1
ATOM 903 O O . LYS A 1 110 ? -3.220 26.775 13.007 1.00 85.06 110 LYS A O 1
ATOM 908 N N . GLU A 1 111 ? -2.733 28.437 14.427 1.00 91.06 111 GLU A N 1
ATOM 909 C CA . GLU A 1 111 ? -3.611 29.415 13.780 1.00 91.06 111 GLU A CA 1
ATOM 910 C C . GLU A 1 111 ? -2.989 29.896 12.466 1.00 91.06 111 GLU A C 1
ATOM 912 O O . GLU A 1 111 ? -1.801 30.225 12.405 1.00 91.06 111 GLU A O 1
ATOM 917 N N . CYS A 1 112 ? -3.808 29.960 11.420 1.00 89.19 112 CYS A N 1
ATOM 918 C CA . CYS A 1 112 ? -3.424 30.549 10.151 1.00 89.19 112 CYS A CA 1
ATOM 919 C C . CYS A 1 112 ? -3.149 32.045 10.330 1.00 89.19 112 CYS A C 1
ATOM 921 O O . CYS A 1 112 ? -3.881 32.773 11.015 1.00 89.19 112 CYS A O 1
ATOM 923 N N . ARG A 1 113 ? -2.087 32.518 9.682 1.00 90.56 113 ARG A N 1
ATOM 924 C CA . ARG A 1 113 ? -1.626 33.901 9.752 1.00 90.56 113 ARG A CA 1
ATOM 925 C C . ARG A 1 113 ? -2.771 34.860 9.440 1.00 90.56 113 ARG A C 1
ATOM 927 O O . ARG A 1 113 ? -3.523 34.661 8.492 1.00 90.56 113 ARG A O 1
ATOM 934 N N . ASN A 1 114 ? -2.892 35.914 10.245 1.00 85.00 114 ASN A N 1
ATOM 935 C CA . ASN A 1 114 ? -3.919 36.954 10.109 1.00 85.00 114 ASN A CA 1
ATOM 936 C C . ASN A 1 114 ? -5.374 36.434 10.105 1.00 85.00 114 ASN A C 1
ATOM 938 O O . ASN A 1 114 ? -6.275 37.152 9.672 1.00 85.00 114 ASN A O 1
ATOM 942 N N . GLY A 1 115 ? -5.627 35.213 10.593 1.00 74.31 115 GLY A N 1
ATOM 943 C CA . GLY A 1 115 ? -6.961 34.612 10.584 1.00 74.31 115 GLY A CA 1
ATOM 944 C C . GLY A 1 115 ? -7.454 34.228 9.186 1.00 74.31 115 GLY A C 1
ATOM 945 O O . GLY A 1 115 ? -8.666 34.169 8.968 1.00 74.31 115 GLY A O 1
ATOM 946 N N . GLU A 1 116 ? -6.538 33.998 8.241 1.00 84.38 116 GLU A N 1
ATOM 947 C CA . GLU A 1 116 ? -6.858 33.489 6.907 1.00 84.38 116 GLU A CA 1
ATOM 948 C C . GLU A 1 116 ? -7.442 32.069 6.970 1.00 84.38 116 GLU A C 1
ATOM 950 O O . GLU A 1 116 ? -7.173 31.297 7.889 1.00 84.38 116 GLU A O 1
ATOM 955 N N . TYR A 1 117 ? -8.265 31.718 5.982 1.00 87.06 117 TYR A N 1
ATOM 956 C CA . TYR A 1 117 ? -8.831 30.376 5.873 1.00 87.06 117 TYR A CA 1
ATOM 957 C C . TYR A 1 117 ? -7.901 29.444 5.103 1.00 87.06 117 TYR A C 1
ATOM 959 O O . TYR A 1 117 ? -7.233 29.856 4.156 1.00 87.06 117 TYR A O 1
ATOM 967 N N . CYS A 1 118 ? -7.949 28.161 5.438 1.00 89.06 118 CYS A N 1
ATOM 968 C CA . CYS A 1 118 ? -7.240 27.121 4.706 1.00 89.06 118 CYS A CA 1
ATOM 969 C C . CYS A 1 118 ? -7.742 27.017 3.262 1.00 89.06 118 CYS A C 1
ATOM 971 O O . CYS A 1 118 ? -8.943 26.847 3.027 1.00 89.06 118 CYS A O 1
ATOM 973 N N . ARG A 1 119 ? -6.836 27.092 2.283 1.00 88.88 119 ARG A N 1
ATOM 974 C CA . ARG A 1 119 ? -7.147 27.005 0.843 1.00 88.88 119 ARG A CA 1
ATOM 975 C C . ARG A 1 119 ? -6.065 26.217 0.110 1.00 88.88 119 ARG A C 1
ATOM 977 O O . ARG A 1 119 ? -4.966 26.068 0.623 1.00 88.88 119 ARG A O 1
ATOM 984 N N . ASN A 1 120 ? -6.362 25.720 -1.090 1.00 78.06 120 ASN A N 1
ATOM 985 C CA . ASN A 1 120 ? -5.363 25.042 -1.925 1.00 78.06 120 ASN A CA 1
ATOM 986 C C . ASN A 1 120 ? -5.211 25.688 -3.318 1.00 78.06 120 ASN A C 1
ATOM 988 O O . ASN A 1 120 ? -5.548 25.067 -4.328 1.00 78.06 120 ASN A O 1
ATOM 992 N N . PRO A 1 121 ? -4.758 26.951 -3.401 1.00 75.56 121 PRO A N 1
ATOM 993 C CA . PRO A 1 121 ? -4.707 27.687 -4.667 1.00 75.56 121 PRO A CA 1
ATOM 994 C C . PRO A 1 121 ? -3.663 27.146 -5.661 1.00 75.56 121 PRO A C 1
ATOM 996 O O . PRO A 1 121 ? -3.795 27.347 -6.864 1.00 75.56 121 PRO A O 1
ATOM 999 N N . ASP A 1 122 ? -2.636 26.450 -5.179 1.00 65.88 122 ASP A N 1
ATOM 1000 C CA . ASP A 1 122 ? -1.487 25.942 -5.941 1.00 65.88 122 ASP A CA 1
ATOM 1001 C C . ASP A 1 122 ? -1.512 24.415 -6.130 1.00 65.88 122 ASP A C 1
ATOM 1003 O O . ASP A 1 122 ? -0.513 23.821 -6.534 1.00 65.88 122 ASP A O 1
ATOM 1007 N N . ARG A 1 123 ? -2.667 23.778 -5.890 1.00 55.91 123 ARG A N 1
ATOM 1008 C CA . ARG A 1 123 ? -2.917 22.349 -6.148 1.00 55.91 123 ARG A CA 1
ATOM 1009 C C . ARG A 1 123 ? -1.964 21.398 -5.423 1.00 55.91 123 ARG A C 1
ATOM 1011 O O . ARG A 1 123 ? -1.557 20.373 -5.972 1.00 55.91 123 ARG A O 1
ATOM 1018 N N . LYS A 1 124 ? -1.629 21.701 -4.170 1.00 61.34 124 LYS A N 1
ATOM 1019 C CA . LYS A 1 124 ? -0.858 20.786 -3.331 1.00 61.34 124 LYS A CA 1
ATOM 1020 C C . LYS A 1 124 ? -1.586 19.441 -3.154 1.00 61.34 124 LYS A C 1
ATOM 1022 O O . LYS A 1 124 ? -2.806 19.426 -3.006 1.00 61.34 124 LYS A O 1
ATOM 1027 N N . PRO A 1 125 ? -0.865 18.311 -3.124 1.00 47.34 125 PRO A N 1
ATOM 1028 C CA . PRO A 1 125 ? -1.478 16.981 -3.171 1.00 47.34 125 PRO A CA 1
ATOM 1029 C C . PRO A 1 125 ? -2.260 16.589 -1.908 1.00 47.34 125 PRO A C 1
ATOM 1031 O O . PRO A 1 125 ? -3.110 15.711 -1.992 1.00 47.34 125 PRO A O 1
ATOM 1034 N N . PHE A 1 126 ? -2.002 17.229 -0.762 1.00 58.72 126 PHE A N 1
ATOM 1035 C CA . PHE A 1 126 ? -2.579 16.849 0.539 1.00 58.72 126 PHE A CA 1
ATOM 1036 C C . PHE A 1 126 ? -3.591 17.862 1.084 1.00 58.72 126 PHE A C 1
ATOM 1038 O O . PHE A 1 126 ? -3.757 17.996 2.297 1.00 58.72 126 PHE A O 1
ATOM 1045 N N . GLY A 1 127 ? -4.256 18.585 0.184 1.00 73.56 127 GLY A N 1
ATOM 1046 C CA . GLY A 1 127 ? -5.400 19.414 0.531 1.00 73.56 127 GLY A CA 1
ATOM 1047 C C . GLY A 1 127 ? -5.065 20.866 0.875 1.00 73.56 127 GLY A C 1
ATOM 1048 O O . GLY A 1 127 ? -3.988 21.369 0.539 1.00 73.56 127 GLY A O 1
ATOM 1049 N N . PRO A 1 128 ? -6.013 21.578 1.508 1.00 83.56 128 PRO A N 1
ATOM 1050 C CA . PRO A 1 128 ? -5.887 22.991 1.827 1.00 83.56 128 PRO A CA 1
ATOM 1051 C C . PRO A 1 128 ? -4.775 23.233 2.836 1.00 83.56 128 PRO A C 1
ATOM 1053 O O . PRO A 1 128 ? -4.500 22.402 3.694 1.00 83.56 128 PRO A O 1
ATOM 1056 N N . TRP A 1 129 ? -4.136 24.386 2.738 1.00 91.81 129 TRP A N 1
ATOM 1057 C CA . TRP A 1 129 ? -3.043 24.810 3.597 1.00 91.81 129 TRP A CA 1
ATOM 1058 C C . TRP A 1 129 ? -3.174 26.302 3.901 1.00 91.81 129 TRP A C 1
ATOM 1060 O O . TRP A 1 129 ? -4.005 27.005 3.317 1.00 91.81 129 TRP A O 1
ATOM 1070 N N . CYS A 1 130 ? -2.373 26.786 4.841 1.00 93.50 130 CYS A N 1
ATOM 1071 C CA . CYS A 1 130 ? -2.232 28.210 5.107 1.00 93.50 130 CYS A CA 1
ATOM 1072 C C . CYS A 1 130 ? -0.821 28.541 5.606 1.00 93.50 130 CYS A C 1
ATOM 1074 O O . CYS A 1 130 ? -0.059 27.664 6.024 1.00 93.50 130 CYS A O 1
ATOM 1076 N N . PHE A 1 131 ? -0.460 29.820 5.549 1.00 93.19 131 PHE A N 1
ATOM 1077 C CA . PHE A 1 131 ? 0.753 30.313 6.192 1.00 93.19 131 PHE A CA 1
ATOM 1078 C C . PHE A 1 131 ? 0.559 30.376 7.706 1.00 93.19 131 PHE A C 1
ATOM 1080 O O . PHE A 1 131 ? -0.497 30.789 8.179 1.00 93.19 131 PHE A O 1
ATOM 1087 N N . VAL A 1 132 ? 1.589 30.001 8.459 1.00 89.06 132 VAL A N 1
ATOM 1088 C CA . VAL A 1 132 ? 1.641 30.154 9.922 1.00 89.06 132 VAL A CA 1
ATOM 1089 C C . VAL A 1 132 ? 2.440 31.409 10.292 1.00 89.06 132 VAL A C 1
ATOM 1091 O O . VAL A 1 132 ? 2.110 32.097 11.254 1.00 89.06 132 VAL A O 1
ATOM 1094 N N . ASP A 1 133 ? 3.448 31.751 9.485 1.00 87.50 133 ASP A N 1
ATOM 1095 C CA . ASP A 1 133 ? 4.243 32.979 9.580 1.00 87.50 133 ASP A CA 1
ATOM 1096 C C . ASP A 1 133 ? 4.635 33.493 8.175 1.00 87.50 133 ASP A C 1
ATOM 1098 O O . ASP A 1 133 ? 4.059 33.077 7.171 1.00 87.50 133 ASP A O 1
ATOM 1102 N N . ASP A 1 134 ? 5.564 34.448 8.078 1.00 81.62 134 ASP A N 1
ATOM 1103 C CA . ASP A 1 134 ? 5.982 35.058 6.802 1.00 81.62 134 ASP A CA 1
ATOM 1104 C C . ASP A 1 134 ? 6.782 34.131 5.874 1.00 81.62 134 ASP A C 1
ATOM 1106 O O . ASP A 1 134 ? 6.956 34.436 4.695 1.00 81.62 134 ASP A O 1
ATOM 1110 N N . THR A 1 135 ? 7.270 33.003 6.384 1.00 80.06 135 THR A N 1
ATOM 1111 C CA . THR A 1 135 ? 8.164 32.086 5.659 1.00 80.06 135 THR A CA 1
ATOM 1112 C C . THR A 1 135 ? 7.703 30.633 5.683 1.00 80.06 135 THR A C 1
ATOM 1114 O O . THR A 1 135 ? 8.135 29.841 4.844 1.00 80.06 135 THR A O 1
ATOM 1117 N N . SER A 1 136 ? 6.803 30.286 6.600 1.00 82.25 136 SER A N 1
ATOM 1118 C CA . SER A 1 136 ? 6.404 28.914 6.893 1.00 82.25 136 SER A CA 1
ATOM 1119 C C . SER A 1 136 ? 4.914 28.714 6.658 1.00 82.25 136 SER A C 1
ATOM 1121 O O . SER A 1 136 ? 4.074 29.515 7.076 1.00 82.25 136 SER A O 1
ATOM 1123 N N . TRP A 1 137 ? 4.579 27.597 6.025 1.00 91.12 137 TRP A N 1
ATOM 1124 C CA . TRP A 1 137 ? 3.213 27.179 5.749 1.00 91.12 137 TRP A CA 1
ATOM 1125 C C . TRP A 1 137 ? 2.995 25.743 6.202 1.00 91.12 137 TRP A C 1
ATOM 1127 O O . TRP A 1 137 ? 3.941 24.970 6.357 1.00 91.12 137 TRP A O 1
ATOM 1137 N N . GLU A 1 138 ? 1.735 25.392 6.407 1.00 83.44 138 GLU A N 1
ATOM 1138 C CA . GLU A 1 138 ? 1.341 24.062 6.837 1.00 83.44 138 GLU A CA 1
ATOM 1139 C C . GLU A 1 138 ? -0.044 23.725 6.284 1.00 83.44 138 GLU A C 1
ATOM 1141 O O . GLU A 1 138 ? -0.893 24.596 6.088 1.00 83.44 138 GLU A O 1
ATOM 1146 N N . TYR A 1 139 ? -0.272 22.448 6.007 1.00 86.50 139 TYR A N 1
ATOM 1147 C CA . TYR A 1 139 ? -1.578 21.951 5.594 1.00 86.50 139 TYR A CA 1
ATOM 1148 C C . TYR A 1 139 ? -2.610 22.022 6.722 1.00 86.50 139 TYR A C 1
ATOM 1150 O O . TYR A 1 139 ? -2.266 22.061 7.901 1.00 86.50 139 TYR A O 1
ATOM 1158 N N . CYS A 1 140 ? -3.880 21.963 6.348 1.00 86.56 140 CYS A N 1
ATOM 1159 C CA . CYS A 1 140 ? -5.019 21.919 7.246 1.00 86.56 140 CYS A CA 1
ATOM 1160 C C . CYS A 1 140 ? -5.800 20.614 7.083 1.00 86.56 140 CYS A C 1
ATOM 1162 O O . CYS A 1 140 ? -5.946 20.108 5.968 1.00 86.56 140 CYS A O 1
ATOM 1164 N N . ASP A 1 141 ? -6.365 20.120 8.181 1.00 81.81 141 ASP A N 1
ATOM 1165 C CA . ASP A 1 141 ? -7.142 18.880 8.190 1.00 81.81 141 ASP A CA 1
ATOM 1166 C C . ASP A 1 141 ? -8.621 19.162 7.940 1.00 81.81 141 ASP A C 1
ATOM 1168 O O . ASP A 1 141 ? -9.431 19.332 8.851 1.00 81.81 141 ASP A O 1
ATOM 1172 N N . VAL A 1 142 ? -8.969 19.242 6.658 1.00 69.44 142 VAL A N 1
ATOM 1173 C CA . VAL A 1 142 ? -10.358 19.376 6.214 1.00 69.44 142 VAL A CA 1
ATOM 1174 C C . VAL A 1 142 ? -10.996 17.983 6.113 1.00 69.44 142 VAL A C 1
ATOM 1176 O O . VAL A 1 142 ? -10.457 17.134 5.397 1.00 69.44 142 VAL A O 1
ATOM 1179 N N . PRO A 1 143 ? -12.138 17.722 6.777 1.00 52.66 143 PRO A N 1
ATOM 1180 C CA . PRO A 1 143 ? -12.765 16.401 6.784 1.00 52.66 143 PRO A CA 1
ATOM 1181 C C . PRO A 1 143 ? -13.370 16.050 5.422 1.00 52.66 143 PRO A C 1
ATOM 1183 O O . PRO A 1 143 ? -13.869 16.924 4.719 1.00 52.66 143 PRO A O 1
ATOM 1186 N N . PHE A 1 144 ? -13.377 14.765 5.060 1.00 51.38 144 PHE A N 1
ATOM 1187 C CA . PHE A 1 144 ? -14.074 14.288 3.865 1.00 51.38 144 PHE A CA 1
ATOM 1188 C C . PHE A 1 144 ? -15.595 14.281 4.042 1.00 51.38 144 PHE A C 1
ATOM 1190 O O . PHE A 1 144 ? -16.104 13.894 5.096 1.00 51.38 144 PHE A O 1
ATOM 1197 N N . CYS A 1 145 ? -16.336 14.635 2.992 1.00 47.62 145 CYS A N 1
ATOM 1198 C CA . CYS A 1 145 ? -17.784 14.440 2.969 1.00 47.62 145 CYS A CA 1
ATOM 1199 C C . CYS A 1 145 ? -18.095 12.922 2.880 1.00 47.62 145 CYS A C 1
ATOM 1201 O O . CYS A 1 145 ? -17.569 12.238 2.001 1.00 47.62 145 CYS A O 1
ATOM 1203 N N . LYS A 1 146 ? -18.902 12.361 3.797 1.00 44.06 146 LYS A N 1
ATOM 1204 C CA . LYS A 1 146 ? -19.173 10.902 3.885 1.00 44.06 146 LYS A CA 1
ATOM 1205 C C . LYS A 1 146 ? -19.897 10.361 2.626 1.00 44.06 146 LYS A C 1
ATOM 1207 O O . LYS A 1 146 ? -20.865 10.976 2.190 1.00 44.06 146 LYS A O 1
ATOM 1212 N N . LYS A 1 147 ? -19.483 9.197 2.086 1.00 46.00 147 LYS A N 1
ATOM 1213 C CA . LYS A 1 147 ? -20.152 8.432 0.994 1.00 46.00 147 LYS A CA 1
ATOM 1214 C C . LYS A 1 147 ? -20.402 6.964 1.414 1.00 46.00 147 LYS A C 1
ATOM 1216 O O . LYS A 1 147 ? -19.572 6.413 2.129 1.00 46.00 147 LYS A O 1
ATOM 1221 N N . SER A 1 148 ? -21.527 6.363 0.992 1.00 49.72 148 SER A N 1
ATOM 1222 C CA . SER A 1 148 ? -22.022 5.027 1.417 1.00 49.72 148 SER A CA 1
ATOM 1223 C C . SER A 1 148 ? -21.419 3.845 0.628 1.00 49.72 148 SER A C 1
ATOM 1225 O O . SER A 1 148 ? -21.212 3.970 -0.579 1.00 49.72 148 SER A O 1
ATOM 1227 N N . THR A 1 149 ? -21.185 2.700 1.290 1.00 56.84 149 THR A N 1
ATOM 1228 C CA . THR A 1 149 ? -20.552 1.467 0.752 1.00 56.84 149 THR A CA 1
ATOM 1229 C C . THR A 1 149 ? -21.505 0.276 0.548 1.00 56.84 149 THR A C 1
ATOM 1231 O O . THR A 1 149 ? -21.080 -0.745 0.026 1.00 56.84 149 THR A O 1
ATOM 1234 N N . CYS A 1 150 ? -22.783 0.395 0.913 1.00 63.34 150 CYS A N 1
ATOM 1235 C CA . CYS A 1 150 ? -23.813 -0.650 0.803 1.00 63.34 150 CYS A CA 1
ATOM 1236 C C . CYS A 1 150 ? -25.149 -0.043 0.329 1.00 63.34 150 CYS A C 1
ATOM 1238 O O . CYS A 1 150 ? -25.284 1.189 0.326 1.00 63.34 150 CYS A O 1
ATOM 1240 N N . TYR A 1 151 ? -26.135 -0.864 -0.063 1.00 66.44 151 TYR A N 1
ATOM 1241 C CA . TYR A 1 151 ? -27.464 -0.387 -0.498 1.00 66.44 151 TYR A CA 1
ATOM 1242 C C . TYR A 1 151 ? -28.613 -0.828 0.423 1.00 66.44 151 TYR A C 1
ATOM 1244 O O . TYR A 1 151 ? -28.599 -1.926 0.973 1.00 66.44 151 TYR A O 1
ATOM 1252 N N . ASN A 1 152 ? -29.625 0.029 0.583 1.00 58.66 152 ASN A N 1
ATOM 1253 C CA . ASN A 1 152 ? -30.847 -0.249 1.349 1.00 58.66 152 ASN A CA 1
ATOM 1254 C C . ASN A 1 152 ? -32.018 -0.551 0.407 1.00 58.66 152 ASN A C 1
ATOM 1256 O O . ASN A 1 152 ? -32.078 0.026 -0.675 1.00 58.66 152 ASN A O 1
ATOM 1260 N N . GLY A 1 153 ? -32.958 -1.404 0.832 1.00 68.50 153 GLY A N 1
ATOM 1261 C CA . GLY A 1 153 ? -34.121 -1.780 0.019 1.00 68.50 153 GLY A CA 1
ATOM 1262 C C . GLY A 1 153 ? -33.714 -2.449 -1.300 1.00 68.50 153 GLY A C 1
ATOM 1263 O O . GLY A 1 153 ? -32.936 -3.407 -1.305 1.00 68.50 153 GLY A O 1
ATOM 1264 N N . ASP A 1 154 ? -34.225 -1.916 -2.404 1.00 71.88 154 ASP A N 1
ATOM 1265 C CA . ASP A 1 154 ? -33.847 -2.226 -3.793 1.00 71.88 154 ASP A CA 1
ATOM 1266 C C . ASP A 1 154 ? -32.649 -1.385 -4.299 1.00 71.88 154 ASP A C 1
ATOM 1268 O O . ASP A 1 154 ? -32.178 -1.541 -5.425 1.00 71.88 154 ASP A O 1
ATOM 1272 N N . GLY A 1 155 ? -32.122 -0.480 -3.473 1.00 70.25 155 GLY A N 1
ATOM 1273 C CA . GLY A 1 155 ? -31.013 0.398 -3.821 1.00 70.25 155 GLY A CA 1
ATOM 1274 C C . GLY A 1 155 ? -31.359 1.554 -4.761 1.00 70.25 155 GLY A C 1
ATOM 1275 O O . GLY A 1 155 ? -30.440 2.117 -5.354 1.00 70.25 155 GLY A O 1
ATOM 1276 N N . GLU A 1 156 ? -32.627 1.961 -4.867 1.00 76.75 156 GLU A N 1
ATOM 1277 C CA . GLU A 1 156 ? -33.066 3.160 -5.603 1.00 76.75 156 GLU A CA 1
ATOM 1278 C C . GLU A 1 156 ? -32.301 4.417 -5.152 1.00 76.75 156 GLU A C 1
ATOM 1280 O O . GLU A 1 156 ? -31.885 5.236 -5.967 1.00 76.75 156 GLU A O 1
ATOM 1285 N N . THR A 1 157 ? -32.035 4.539 -3.849 1.00 65.06 157 THR A N 1
ATOM 1286 C CA . THR A 1 157 ? -31.327 5.686 -3.247 1.00 65.06 157 THR A CA 1
ATOM 1287 C C . THR A 1 157 ? -29.805 5.519 -3.190 1.00 65.06 157 THR A C 1
ATOM 1289 O O . THR A 1 157 ? -29.099 6.362 -2.628 1.00 65.06 157 THR A O 1
ATOM 1292 N N . TYR A 1 158 ? -29.264 4.430 -3.742 1.00 69.75 158 TYR A N 1
ATOM 1293 C CA . TYR A 1 158 ? -27.836 4.146 -3.665 1.00 69.75 158 TYR A CA 1
ATOM 1294 C C . TYR A 1 158 ? -27.028 5.114 -4.543 1.00 69.75 158 TYR A C 1
ATOM 1296 O O . TYR A 1 158 ? -27.108 5.085 -5.767 1.00 69.75 158 TYR A O 1
ATOM 1304 N N . VAL A 1 159 ? -26.190 5.934 -3.902 1.00 68.31 159 VAL A N 1
ATOM 1305 C CA . VAL A 1 159 ? -25.292 6.917 -4.549 1.00 68.31 159 VAL A CA 1
ATOM 1306 C C . VAL A 1 159 ? -23.805 6.589 -4.353 1.00 68.31 159 VAL A C 1
ATOM 1308 O O . VAL A 1 159 ? -22.936 7.460 -4.452 1.00 68.31 159 VAL A O 1
ATOM 1311 N N . GLY A 1 160 ? -23.487 5.333 -4.024 1.00 62.69 160 GLY A N 1
ATOM 1312 C CA . GLY A 1 160 ? -22.102 4.881 -3.877 1.00 62.69 160 GLY A CA 1
ATOM 1313 C C . GLY A 1 160 ? -21.366 4.797 -5.219 1.00 62.69 160 GLY A C 1
ATOM 1314 O O . GLY A 1 160 ? -21.914 5.114 -6.275 1.00 62.69 160 GLY A O 1
ATOM 1315 N N . THR A 1 161 ? -20.091 4.416 -5.189 1.00 67.75 161 THR A N 1
ATOM 1316 C CA . THR A 1 161 ? -19.199 4.505 -6.363 1.00 67.75 161 THR A CA 1
ATOM 1317 C C . THR A 1 161 ? -18.778 3.154 -6.939 1.00 67.75 161 THR A C 1
ATOM 1319 O O . THR A 1 161 ? -17.892 3.114 -7.792 1.00 67.75 161 THR A O 1
ATOM 1322 N N . THR A 1 162 ? -19.370 2.047 -6.485 1.00 70.38 162 THR A N 1
ATOM 1323 C CA . THR A 1 162 ? -19.109 0.728 -7.080 1.00 70.38 162 THR A CA 1
ATOM 1324 C C . THR A 1 162 ? -19.513 0.741 -8.550 1.00 70.38 162 THR A C 1
ATOM 1326 O O . THR A 1 162 ? -20.521 1.344 -8.905 1.00 70.38 162 THR A O 1
ATOM 1329 N N . SER A 1 163 ? -18.700 0.129 -9.410 1.00 72.31 163 SER A N 1
ATOM 1330 C CA . SER A 1 163 ? -18.901 0.063 -10.871 1.00 72.31 163 SER A CA 1
ATOM 1331 C C . SER A 1 163 ? -18.471 -1.293 -11.454 1.00 72.31 163 SER A C 1
ATOM 1333 O O . SER A 1 163 ? -18.086 -1.397 -12.623 1.00 72.31 163 SER A O 1
ATOM 1335 N N . LEU A 1 164 ? -18.515 -2.322 -10.604 1.00 64.31 164 LEU A N 1
ATOM 1336 C CA . LEU A 1 164 ? -18.173 -3.705 -10.909 1.00 64.31 164 LEU A CA 1
ATOM 1337 C C . LEU A 1 164 ? -19.382 -4.598 -10.614 1.00 64.31 164 LEU A C 1
ATOM 1339 O O . LEU A 1 164 ? -20.079 -4.395 -9.612 1.00 64.31 164 LEU A O 1
ATOM 1343 N N . THR A 1 165 ? -19.635 -5.555 -11.500 1.00 77.12 165 THR A N 1
ATOM 1344 C CA . THR A 1 165 ? -20.732 -6.515 -11.361 1.00 77.12 165 THR A CA 1
ATOM 1345 C C . THR A 1 165 ? -20.307 -7.771 -10.611 1.00 77.12 165 THR A C 1
ATOM 1347 O O . THR A 1 165 ? -19.116 -8.048 -10.511 1.00 77.12 165 THR A O 1
ATOM 1350 N N . GLU A 1 166 ? -21.259 -8.547 -10.088 1.00 80.31 166 GLU A N 1
ATOM 1351 C CA . GLU A 1 166 ? -20.982 -9.810 -9.379 1.00 80.31 166 GLU A CA 1
ATOM 1352 C C . GLU A 1 166 ? -20.213 -10.808 -10.248 1.00 80.31 166 GLU A C 1
ATOM 1354 O O . GLU A 1 166 ? -19.380 -11.564 -9.754 1.00 80.31 166 GLU A O 1
ATOM 1359 N N . SER A 1 167 ? -20.462 -10.789 -11.560 1.00 68.94 167 SER A N 1
ATOM 1360 C CA . SER A 1 167 ? -19.734 -11.621 -12.519 1.00 68.94 167 SER A CA 1
ATOM 1361 C C . SER A 1 167 ? -18.391 -11.010 -12.952 1.00 68.94 167 SER A C 1
ATOM 1363 O O . SER A 1 167 ? -17.743 -11.540 -13.852 1.00 68.94 167 SER A O 1
ATOM 1365 N N . GLY A 1 168 ? -17.965 -9.898 -12.340 1.00 61.03 168 GLY A N 1
ATOM 1366 C CA . GLY A 1 168 ? -16.676 -9.243 -12.574 1.00 61.03 168 GLY A CA 1
ATOM 1367 C C . GLY A 1 168 ? -16.621 -8.320 -13.796 1.00 61.03 168 GLY A C 1
ATOM 1368 O O . GLY A 1 168 ? -15.528 -7.927 -14.212 1.00 61.03 168 GLY A O 1
ATOM 1369 N N . TYR A 1 169 ? -17.759 -7.950 -14.393 1.00 64.75 169 TYR A N 1
ATOM 1370 C CA . TYR A 1 169 ? -17.776 -7.041 -15.540 1.00 64.75 169 TYR A CA 1
ATOM 1371 C C . TYR A 1 169 ? -17.761 -5.575 -15.108 1.00 64.75 169 TYR A C 1
ATOM 1373 O O . TYR A 1 169 ? -18.329 -5.183 -14.090 1.00 64.75 169 TYR A O 1
ATOM 1381 N N . ARG A 1 170 ? -17.126 -4.724 -15.922 1.00 63.31 170 ARG A N 1
ATOM 1382 C CA . ARG A 1 170 ? -17.158 -3.271 -15.722 1.00 63.31 170 ARG A CA 1
ATOM 1383 C C . ARG A 1 170 ? -18.460 -2.686 -16.245 1.00 63.31 170 ARG A C 1
ATOM 1385 O O . ARG A 1 170 ? -18.877 -2.998 -17.361 1.00 63.31 170 ARG A O 1
ATOM 1392 N N . CYS A 1 171 ? -19.024 -1.762 -15.480 1.00 69.38 171 CYS A N 1
ATOM 1393 C CA . CYS A 1 171 ? -20.224 -1.045 -15.872 1.00 69.38 171 CYS A CA 1
ATOM 1394 C C . CYS A 1 171 ? -19.984 -0.085 -17.052 1.00 69.38 171 CYS A C 1
ATOM 1396 O O . CYS A 1 171 ? -19.006 0.674 -17.077 1.00 69.38 171 CYS A O 1
ATOM 1398 N N . GLN A 1 172 ? -20.925 -0.071 -17.994 1.00 81.50 172 GLN A N 1
ATOM 1399 C CA . GLN A 1 172 ? -21.131 0.973 -18.989 1.00 81.50 172 GLN A CA 1
ATOM 1400 C C . GLN A 1 172 ? -21.650 2.242 -18.298 1.00 81.50 172 GLN A C 1
ATOM 1402 O O . GLN A 1 172 ? -22.404 2.186 -17.328 1.00 81.50 172 GLN A O 1
ATOM 1407 N N . ARG A 1 173 ? -21.249 3.413 -18.803 1.00 76.38 173 ARG A N 1
ATOM 1408 C CA . ARG A 1 173 ? -21.765 4.692 -18.303 1.00 76.38 173 ARG A CA 1
ATOM 1409 C C . ARG A 1 173 ? -23.230 4.901 -18.693 1.00 76.38 173 ARG A C 1
ATOM 1411 O O . ARG A 1 173 ? -23.575 4.730 -19.860 1.00 76.38 173 ARG A O 1
ATOM 1418 N N . TRP A 1 174 ? -24.038 5.391 -17.756 1.00 85.19 174 TRP A N 1
ATOM 1419 C CA . TRP A 1 174 ? -25.461 5.701 -17.950 1.00 85.19 174 TRP A CA 1
ATOM 1420 C C . TRP A 1 174 ? -25.716 6.851 -18.929 1.00 85.19 174 TRP A C 1
ATOM 1422 O O . TRP A 1 174 ? -26.811 6.987 -19.463 1.00 85.19 174 TRP A O 1
ATOM 1432 N N . ASP A 1 175 ? -24.717 7.692 -19.198 1.00 79.06 175 ASP A N 1
ATOM 1433 C CA . ASP A 1 175 ? -24.794 8.754 -20.207 1.00 79.06 175 ASP A CA 1
ATOM 1434 C C . ASP A 1 175 ? -24.290 8.311 -21.598 1.00 79.06 175 ASP A C 1
ATOM 1436 O O . ASP A 1 175 ? -24.152 9.140 -22.504 1.00 79.06 175 ASP A O 1
ATOM 1440 N N . LYS A 1 176 ? -23.999 7.016 -21.794 1.00 81.38 176 LYS A N 1
ATOM 1441 C CA . LYS A 1 176 ? -23.528 6.438 -23.064 1.00 81.38 176 LYS A CA 1
ATOM 1442 C C . LYS A 1 176 ? -24.482 5.361 -23.565 1.00 81.38 176 LYS A C 1
ATOM 1444 O O . LYS A 1 176 ? -25.084 4.637 -22.794 1.00 81.38 176 LYS A O 1
ATOM 1449 N N . GLN A 1 177 ? -24.581 5.247 -24.887 1.00 87.31 177 GLN A N 1
ATOM 1450 C CA . GLN A 1 177 ? -25.496 4.330 -25.584 1.00 87.31 177 GLN A CA 1
ATOM 1451 C C . GLN A 1 177 ? -24.770 3.138 -26.238 1.00 87.31 177 GLN A C 1
ATOM 1453 O O . GLN A 1 177 ? -25.306 2.519 -27.157 1.00 87.31 177 GLN A O 1
ATOM 1458 N N . ALA A 1 178 ? -23.532 2.863 -25.816 1.00 74.12 178 ALA A N 1
ATOM 1459 C CA . ALA A 1 178 ? -22.685 1.800 -26.352 1.00 74.12 178 ALA A CA 1
ATOM 1460 C C . ALA A 1 178 ? -21.840 1.154 -25.230 1.00 74.12 178 ALA A C 1
ATOM 1462 O O . ALA A 1 178 ? -21.346 1.902 -24.376 1.00 74.12 178 ALA A O 1
ATOM 1463 N N . PRO A 1 179 ? -21.616 -0.180 -25.258 1.00 75.62 179 PRO A N 1
ATOM 1464 C CA . PRO A 1 179 ? -22.062 -1.134 -26.288 1.00 75.62 179 PRO A CA 1
ATOM 1465 C C . PRO A 1 179 ? -23.577 -1.394 -26.317 1.00 75.62 179 PRO A C 1
ATOM 1467 O O . PRO A 1 179 ? -24.097 -1.755 -27.371 1.00 75.62 179 PRO A O 1
ATOM 1470 N N . HIS A 1 180 ? -24.303 -1.121 -25.231 1.00 87.19 180 HIS A N 1
ATOM 1471 C CA . HIS A 1 180 ? -25.751 -1.324 -25.161 1.00 87.19 180 HIS A CA 1
ATOM 1472 C C . HIS A 1 180 ? -26.506 0.003 -25.208 1.00 87.19 180 HIS A C 1
ATOM 1474 O O . HIS A 1 180 ? -26.244 0.925 -24.435 1.00 87.19 180 HIS A O 1
ATOM 1480 N N . SER A 1 181 ? -27.467 0.115 -26.121 1.00 89.19 181 SER A N 1
ATOM 1481 C CA . SER A 1 181 ? -28.389 1.252 -26.144 1.00 89.19 181 SER A CA 1
ATOM 1482 C C . SER A 1 181 ? -29.506 1.045 -25.120 1.00 89.19 181 SER A C 1
ATOM 1484 O O . SER A 1 181 ? -30.034 -0.056 -25.003 1.00 89.19 181 SER A O 1
ATOM 1486 N N . HIS A 1 182 ? -29.896 2.096 -24.397 1.00 90.38 182 HIS A N 1
ATOM 1487 C CA . HIS A 1 182 ? -30.866 2.001 -23.304 1.00 90.38 182 HIS A CA 1
ATOM 1488 C C . HIS A 1 182 ? -31.747 3.249 -23.148 1.00 90.38 182 HIS A C 1
ATOM 1490 O O . HIS A 1 182 ? -31.360 4.366 -23.493 1.00 90.38 182 HIS A O 1
ATOM 1496 N N . SER A 1 183 ? -32.923 3.083 -22.534 1.00 89.12 183 SER A N 1
ATOM 1497 C CA . SER A 1 183 ? -33.941 4.136 -22.367 1.00 89.12 183 SER A CA 1
ATOM 1498 C C . SER A 1 183 ? -33.769 5.034 -21.134 1.00 89.12 183 SER A C 1
ATOM 1500 O O . SER A 1 183 ? -34.576 5.932 -20.914 1.00 89.12 183 SER A O 1
ATOM 1502 N N . PHE A 1 184 ? -32.737 4.828 -20.316 1.00 87.38 184 PHE A N 1
ATOM 1503 C CA . PHE A 1 184 ? -32.471 5.650 -19.128 1.00 87.38 184 PHE A CA 1
ATOM 1504 C C . PHE A 1 184 ? -31.768 6.982 -19.463 1.00 87.38 184 PHE A C 1
ATOM 1506 O O . PHE A 1 184 ? -30.632 7.209 -19.070 1.00 87.38 184 PHE A O 1
ATOM 1513 N N . TYR A 1 185 ? -32.433 7.859 -20.226 1.00 78.12 185 TYR A N 1
ATOM 1514 C CA . TYR A 1 185 ? -31.907 9.169 -20.664 1.00 78.12 185 TYR A CA 1
ATOM 1515 C C . TYR A 1 185 ? -32.339 10.353 -19.779 1.00 78.12 185 TYR A C 1
ATOM 1517 O O . TYR A 1 185 ? -31.905 11.482 -20.004 1.00 78.12 185 TYR A O 1
ATOM 1525 N N . ASN A 1 186 ? -33.192 10.119 -18.781 1.00 78.25 186 ASN A N 1
ATOM 1526 C CA . ASN A 1 186 ? -33.665 11.152 -17.864 1.00 78.25 186 ASN A CA 1
ATOM 1527 C C . ASN A 1 186 ? -33.031 10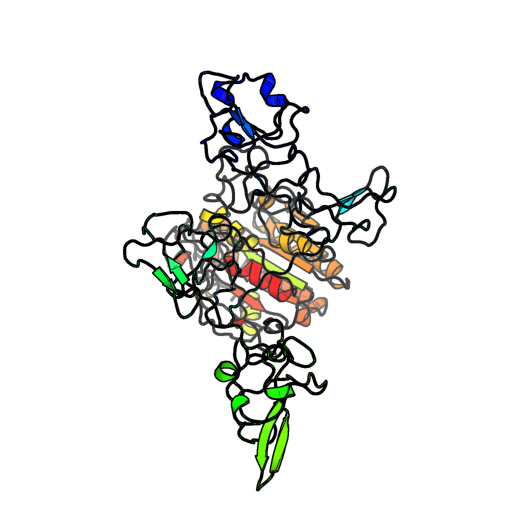.962 -16.481 1.00 78.25 186 ASN A C 1
ATOM 1529 O O . ASN A 1 186 ? -33.151 9.885 -15.897 1.00 78.25 186 ASN A O 1
ATOM 1533 N N . SER A 1 187 ? -32.390 12.007 -15.949 1.00 73.44 187 SER A N 1
ATOM 1534 C CA . SER A 1 187 ? -31.787 11.971 -14.614 1.00 73.44 187 SER A CA 1
ATOM 1535 C C . SER A 1 187 ? -32.817 11.811 -13.500 1.00 73.44 187 SER A C 1
ATOM 1537 O O . SER A 1 187 ? -32.463 11.318 -12.442 1.00 73.44 187 SER A O 1
ATOM 1539 N N . SER A 1 188 ? -34.101 12.103 -13.746 1.00 74.81 188 SER A N 1
ATOM 1540 C CA . SER A 1 188 ? -35.170 11.864 -12.766 1.00 74.81 188 SER A CA 1
ATOM 1541 C C . SER A 1 188 ? -35.369 10.389 -12.408 1.00 74.81 188 SER A C 1
ATOM 1543 O O . SER A 1 188 ? -36.097 10.094 -11.469 1.00 74.81 188 SER A O 1
ATOM 1545 N N . TYR A 1 189 ? -34.808 9.462 -13.190 1.00 75.81 189 TYR A N 1
ATOM 1546 C CA . TYR A 1 189 ? -34.818 8.038 -12.861 1.00 75.81 189 TYR A CA 1
ATOM 1547 C C . TYR A 1 189 ? -33.704 7.652 -11.891 1.00 75.81 189 TYR A C 1
ATOM 1549 O O . TYR A 1 189 ? -33.721 6.537 -11.395 1.00 75.81 189 TYR A O 1
ATOM 1557 N N . PHE A 1 190 ? -32.738 8.527 -11.638 1.00 80.38 190 PHE A N 1
ATOM 1558 C CA . PHE A 1 190 ? -31.557 8.234 -10.842 1.00 80.38 190 PHE A CA 1
ATOM 1559 C C . PHE A 1 190 ? -31.607 9.000 -9.519 1.00 80.38 190 PHE A C 1
ATOM 1561 O O . PHE A 1 190 ? -32.195 10.081 -9.455 1.00 80.38 190 PHE A O 1
ATOM 1568 N N . PRO A 1 191 ? -30.956 8.482 -8.466 1.00 64.62 191 PRO A N 1
ATOM 1569 C CA . PRO A 1 191 ? -30.752 9.244 -7.238 1.00 64.62 191 PRO A CA 1
ATOM 1570 C C . PRO A 1 191 ? -29.727 10.380 -7.416 1.00 64.62 191 PRO A C 1
ATOM 1572 O O . PRO A 1 191 ? -29.621 11.259 -6.561 1.00 64.62 191 PRO A O 1
ATOM 1575 N N . ASP A 1 192 ? -28.953 10.368 -8.505 1.00 74.88 192 ASP A N 1
ATOM 1576 C CA . ASP A 1 192 ? -27.985 11.406 -8.852 1.00 74.88 192 ASP A CA 1
ATOM 1577 C C . ASP A 1 192 ? -28.640 12.590 -9.570 1.00 74.88 192 ASP A C 1
ATOM 1579 O O . ASP A 1 192 ? -29.598 12.443 -10.327 1.00 74.88 192 ASP A O 1
ATOM 1583 N N . ALA A 1 193 ? -28.056 13.778 -9.402 1.00 54.94 193 ALA A N 1
ATOM 1584 C CA . ALA A 1 193 ? -28.560 14.999 -10.026 1.00 54.94 193 ALA A CA 1
ATOM 1585 C C . ALA A 1 193 ? -28.560 14.926 -11.567 1.00 54.94 193 ALA A C 1
ATOM 1587 O O . ALA A 1 193 ? -29.471 15.443 -12.222 1.00 54.94 193 ALA A O 1
ATOM 1588 N N . THR A 1 194 ? -27.561 14.261 -12.162 1.00 64.12 194 THR A N 1
ATOM 1589 C CA . THR A 1 194 ? -27.452 14.055 -13.612 1.00 64.12 194 THR A CA 1
ATOM 1590 C C . THR A 1 194 ? -27.000 12.636 -13.967 1.00 64.12 194 THR A C 1
ATOM 1592 O O . THR A 1 194 ? -26.369 11.942 -13.173 1.00 64.12 194 THR A O 1
ATOM 1595 N N . LEU A 1 195 ? -27.242 12.214 -15.215 1.00 63.41 195 LEU A N 1
ATOM 1596 C CA . LEU A 1 195 ? -26.696 10.950 -15.739 1.00 63.41 195 LEU A CA 1
ATOM 1597 C C . LEU A 1 195 ? -25.164 10.927 -15.780 1.00 63.41 195 LEU A C 1
ATOM 1599 O O . LEU A 1 195 ? -24.557 9.865 -15.687 1.00 63.41 195 LEU A O 1
ATOM 1603 N N . SER A 1 196 ? -24.533 12.096 -15.921 1.00 59.75 196 SER A N 1
ATOM 1604 C CA . SER A 1 196 ? -23.075 12.201 -15.868 1.00 59.75 196 SER A CA 1
ATOM 1605 C C . SER A 1 196 ? -22.555 11.975 -14.445 1.00 59.75 196 SER A C 1
ATOM 1607 O O . SER A 1 196 ? -21.493 11.375 -14.285 1.00 59.75 196 SER A O 1
ATOM 1609 N N . ASP A 1 197 ? -23.302 12.401 -13.422 1.00 55.16 197 ASP A N 1
ATOM 1610 C CA . ASP A 1 197 ? -22.963 12.166 -12.010 1.00 55.16 197 ASP A CA 1
ATOM 1611 C C . ASP A 1 197 ? -23.131 10.694 -11.623 1.00 55.16 197 ASP A C 1
ATOM 1613 O O . ASP A 1 197 ? -22.284 10.140 -10.919 1.00 55.16 197 ASP A O 1
ATOM 1617 N N . ALA A 1 198 ? -24.162 10.037 -12.168 1.00 67.31 198 ALA A N 1
ATOM 1618 C CA . ALA A 1 198 ? -24.333 8.590 -12.067 1.00 67.31 198 ALA A CA 1
ATOM 1619 C C . ALA A 1 198 ? -23.157 7.819 -12.704 1.00 67.31 198 ALA A C 1
ATOM 1621 O O . ALA A 1 198 ? -22.884 6.684 -12.315 1.00 67.31 198 ALA A O 1
ATOM 1622 N N . SER A 1 199 ? -22.419 8.436 -13.640 1.00 81.25 199 SER A N 1
ATOM 1623 C CA . SER A 1 199 ? -21.233 7.872 -14.297 1.00 81.25 199 SER A CA 1
ATOM 1624 C C . SER A 1 199 ? -21.511 6.452 -14.817 1.00 81.25 199 SER A C 1
ATOM 1626 O O . SER A 1 199 ? -22.509 6.220 -15.493 1.00 81.25 199 SER A O 1
ATOM 1628 N N . ASN A 1 200 ? -20.638 5.493 -14.524 1.00 74.12 200 ASN A N 1
ATOM 1629 C CA . ASN A 1 200 ? -20.868 4.057 -14.638 1.00 74.12 200 ASN A CA 1
ATOM 1630 C C . ASN A 1 200 ? -21.069 3.402 -13.265 1.00 74.12 200 ASN A C 1
ATOM 1632 O O . ASN A 1 200 ? -20.761 2.228 -13.086 1.00 74.12 200 ASN A O 1
ATOM 1636 N N . TYR A 1 201 ? -21.499 4.163 -12.263 1.00 81.00 201 TYR A N 1
ATOM 1637 C CA . TYR A 1 201 ? -21.723 3.607 -10.941 1.00 81.00 201 TYR A CA 1
ATOM 1638 C C . TYR A 1 201 ? -22.994 2.768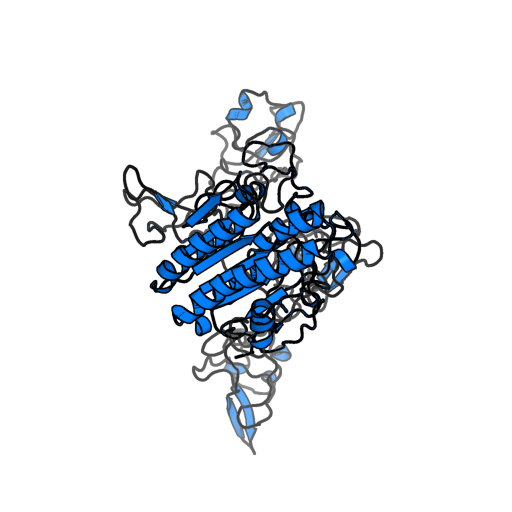 -10.927 1.00 81.00 201 TYR A C 1
ATOM 1640 O O . TYR A 1 201 ? -23.957 3.055 -11.628 1.00 81.00 201 TYR A O 1
ATOM 1648 N N . CYS A 1 202 ? -23.008 1.742 -10.097 1.00 88.19 202 CYS A N 1
ATOM 1649 C CA . CYS A 1 202 ? -24.159 0.891 -9.865 1.00 88.19 202 CYS A CA 1
ATOM 1650 C C . CYS A 1 202 ? -25.349 1.718 -9.396 1.00 88.19 202 CYS A C 1
ATOM 1652 O O . CYS A 1 202 ? -25.227 2.471 -8.429 1.00 88.19 202 CYS A O 1
ATOM 1654 N N . ARG A 1 203 ? -26.492 1.591 -10.068 1.00 91.88 203 ARG A N 1
ATOM 1655 C CA . ARG A 1 203 ? -27.730 2.310 -9.739 1.00 91.88 203 ARG A CA 1
ATOM 1656 C C . ARG A 1 203 ? -28.917 1.386 -9.929 1.00 91.88 203 ARG A C 1
ATOM 1658 O O . ARG A 1 203 ? -28.818 0.381 -10.627 1.00 91.88 203 ARG A O 1
ATOM 1665 N N . ASN A 1 204 ? -30.040 1.733 -9.320 1.00 92.25 204 ASN A N 1
ATOM 1666 C CA . ASN A 1 204 ? -31.312 1.095 -9.621 1.00 92.25 204 ASN A CA 1
ATOM 1667 C C . ASN A 1 204 ? -32.295 2.146 -10.154 1.00 92.25 204 ASN A C 1
ATOM 1669 O O . ASN A 1 204 ? -33.120 2.658 -9.399 1.00 92.25 204 ASN A O 1
ATOM 1673 N N . PRO A 1 205 ? -32.162 2.560 -11.429 1.00 90.94 205 PRO A N 1
ATOM 1674 C CA . PRO A 1 205 ? -32.942 3.673 -11.931 1.00 90.94 205 PRO A CA 1
ATOM 1675 C C . PRO A 1 205 ? -34.428 3.321 -12.036 1.00 90.94 205 PRO A C 1
ATOM 1677 O O . PRO A 1 205 ? -34.764 2.286 -12.613 1.00 90.94 205 PRO A O 1
ATOM 1680 N N . ALA A 1 206 ? -35.295 4.201 -11.528 1.00 82.25 206 ALA A N 1
ATOM 1681 C CA . ALA A 1 206 ? -36.754 4.061 -11.503 1.00 82.25 206 ALA A CA 1
ATOM 1682 C C . ALA A 1 206 ? -37.248 2.728 -10.911 1.00 82.25 206 ALA A C 1
ATOM 1684 O O . ALA A 1 206 ? -38.208 2.160 -11.435 1.00 82.25 206 ALA A O 1
ATOM 1685 N N . ASP A 1 207 ? -36.542 2.217 -9.898 1.00 77.06 207 ASP A N 1
ATOM 1686 C CA . ASP A 1 207 ? -36.787 0.902 -9.295 1.00 77.06 207 ASP A CA 1
ATOM 1687 C C . ASP A 1 207 ? -36.945 -0.215 -10.352 1.00 77.06 207 ASP A C 1
ATOM 1689 O O . ASP A 1 207 ? -37.894 -0.996 -10.406 1.00 77.06 207 ASP A O 1
ATOM 1693 N N . SER A 1 208 ? -36.028 -0.225 -11.320 1.00 83.44 208 SER A N 1
ATOM 1694 C CA . SER A 1 208 ? -36.121 -1.108 -12.488 1.00 83.44 208 SER A CA 1
ATOM 1695 C C . SER A 1 208 ? -35.756 -2.570 -12.200 1.00 83.44 208 SER A C 1
ATOM 1697 O O . SER A 1 208 ? -36.000 -3.437 -13.061 1.00 83.44 208 SER A O 1
ATOM 1699 N N . LYS A 1 209 ? -35.132 -2.846 -11.045 1.00 88.50 209 LYS A N 1
ATOM 1700 C CA . LYS A 1 209 ? -34.639 -4.159 -10.596 1.00 88.50 209 LYS A CA 1
ATOM 1701 C C . LYS A 1 209 ? -34.647 -4.275 -9.066 1.00 88.50 209 LYS A C 1
ATOM 1703 O O . LYS A 1 209 ? -34.734 -3.289 -8.363 1.00 88.50 209 LYS A O 1
ATOM 1708 N N . ASP A 1 210 ? -34.431 -5.489 -8.557 1.00 82.12 210 ASP A N 1
ATOM 1709 C CA . ASP A 1 210 ? -34.464 -5.795 -7.112 1.00 82.12 210 ASP A CA 1
ATOM 1710 C C . ASP A 1 210 ? -33.249 -5.295 -6.288 1.00 82.12 210 ASP A C 1
ATOM 1712 O O . ASP A 1 210 ? -33.209 -5.470 -5.061 1.00 82.12 210 ASP A O 1
ATOM 1716 N N . ARG A 1 211 ? -32.206 -4.782 -6.958 1.00 82.75 211 ARG A N 1
ATOM 1717 C CA . ARG A 1 211 ? -30.955 -4.268 -6.366 1.00 82.75 211 ARG A CA 1
ATOM 1718 C C . ARG A 1 211 ? -30.142 -3.450 -7.383 1.00 82.75 211 ARG A C 1
ATOM 1720 O O . ARG A 1 211 ? -30.387 -3.601 -8.585 1.00 82.75 211 ARG A O 1
ATOM 1727 N N . PRO A 1 212 ? -29.140 -2.651 -6.953 1.00 92.12 212 PRO A N 1
ATOM 1728 C CA . PRO A 1 212 ? -28.285 -1.899 -7.863 1.00 92.12 212 PRO A CA 1
ATOM 1729 C C . PRO A 1 212 ? -27.612 -2.785 -8.910 1.00 92.12 212 PRO A C 1
ATOM 1731 O O . PRO A 1 212 ? -27.093 -3.866 -8.618 1.00 92.12 212 PRO A O 1
ATOM 1734 N N . TRP A 1 213 ? -27.610 -2.293 -10.138 1.00 94.94 213 TRP A N 1
ATOM 1735 C CA . TRP A 1 213 ? -27.121 -2.992 -11.316 1.00 94.94 213 TRP A CA 1
ATOM 1736 C C . TRP A 1 213 ? -26.487 -1.986 -12.278 1.00 94.94 213 TRP A C 1
ATOM 1738 O O . TRP A 1 213 ? -26.467 -0.780 -12.012 1.00 94.94 213 TRP A O 1
ATOM 1748 N N . CYS A 1 214 ? -25.947 -2.472 -13.390 1.00 93.62 214 CYS A N 1
ATOM 1749 C CA . CYS A 1 214 ? -25.531 -1.626 -14.502 1.00 93.62 214 CYS A CA 1
ATOM 1750 C C . CYS A 1 214 ? -25.524 -2.408 -15.822 1.00 93.62 214 CYS A C 1
ATOM 1752 O O . CYS A 1 214 ? -25.415 -3.636 -15.826 1.00 93.62 214 CYS A O 1
ATOM 1754 N N . TYR A 1 215 ? -25.603 -1.698 -16.950 1.00 93.38 215 TYR A N 1
ATOM 1755 C CA . TYR A 1 215 ? -25.177 -2.257 -18.240 1.00 93.38 215 TYR A CA 1
ATOM 1756 C C . TYR A 1 215 ? -23.681 -2.557 -18.182 1.00 93.38 215 TYR A C 1
ATOM 1758 O O . TYR A 1 215 ? -22.957 -1.834 -17.500 1.00 93.38 215 TYR A O 1
ATOM 1766 N N . VAL A 1 216 ? -23.197 -3.577 -18.887 1.00 80.44 216 VAL A N 1
ATOM 1767 C CA . VAL A 1 216 ? -21.776 -3.960 -18.834 1.00 80.44 216 VAL A CA 1
ATOM 1768 C C . VAL A 1 216 ? -21.046 -3.649 -20.137 1.00 80.44 216 VAL A C 1
ATOM 1770 O O . VAL A 1 216 ? -21.644 -3.449 -21.186 1.00 80.44 216 VAL A O 1
ATOM 1773 N N . LEU A 1 217 ? -19.720 -3.564 -20.080 1.00 66.19 217 LEU A N 1
ATOM 1774 C CA . LEU A 1 217 ? -18.870 -3.358 -21.254 1.00 66.19 217 LEU A CA 1
ATOM 1775 C C . LEU A 1 217 ? -18.514 -4.700 -21.927 1.00 66.19 217 LEU A C 1
ATOM 1777 O O . LEU A 1 217 ? -17.334 -5.016 -22.076 1.00 66.19 217 LEU A O 1
ATOM 1781 N N . SER A 1 218 ? -19.516 -5.506 -22.294 1.00 73.31 218 SER A N 1
ATOM 1782 C CA . SER A 1 218 ? -19.341 -6.818 -22.941 1.00 73.31 218 SER A CA 1
ATOM 1783 C C . SER A 1 218 ? -20.390 -7.034 -24.030 1.00 73.31 218 SER A C 1
ATOM 1785 O O . SER A 1 218 ? -21.546 -6.704 -23.841 1.00 73.31 218 SER A O 1
ATOM 1787 N N . GLU A 1 219 ? -20.033 -7.629 -25.169 1.00 77.31 219 GLU A N 1
ATOM 1788 C CA . GLU A 1 219 ? -21.034 -8.000 -26.188 1.00 77.31 219 GLU A CA 1
ATOM 1789 C C . GLU A 1 219 ? -21.816 -9.275 -25.815 1.00 77.31 219 GLU A C 1
ATOM 1791 O O . GLU A 1 219 ? -22.855 -9.562 -26.407 1.00 77.31 219 GLU A O 1
ATOM 1796 N N . GLU A 1 220 ? -21.328 -10.040 -24.834 1.00 77.38 220 GLU A N 1
ATOM 1797 C CA . GLU A 1 220 ? -21.886 -11.341 -24.437 1.00 77.38 220 GLU A CA 1
ATOM 1798 C C . GLU A 1 220 ? -22.958 -11.234 -23.344 1.00 77.38 220 GLU A C 1
ATOM 1800 O O . GLU A 1 220 ? -23.768 -12.147 -23.173 1.00 77.38 220 GLU A O 1
ATOM 1805 N N . LEU A 1 221 ? -22.974 -10.121 -22.609 1.00 79.88 221 LEU A N 1
ATOM 1806 C CA . LEU A 1 221 ? -23.886 -9.865 -21.501 1.00 79.88 221 LEU A CA 1
ATOM 1807 C C . LEU A 1 221 ? -24.298 -8.395 -21.549 1.00 79.88 221 LEU A C 1
ATOM 1809 O O . LEU A 1 221 ? -23.436 -7.538 -21.629 1.00 79.88 221 LEU A O 1
ATOM 1813 N N . GLU A 1 222 ? -25.596 -8.098 -21.526 1.00 88.75 222 GLU A N 1
ATOM 1814 C CA . GLU A 1 222 ? -26.095 -6.722 -21.684 1.00 88.75 222 GLU A CA 1
ATOM 1815 C C . GLU A 1 222 ? -26.003 -5.910 -20.383 1.00 88.75 222 GLU A C 1
ATOM 1817 O O . GLU A 1 222 ? -25.653 -4.730 -20.375 1.00 88.75 222 GLU A O 1
ATOM 1822 N N . TRP A 1 223 ? -26.298 -6.551 -19.257 1.00 94.62 223 TRP A N 1
ATOM 1823 C CA . TRP A 1 223 ? -26.284 -5.958 -17.925 1.00 94.62 223 TRP A CA 1
ATOM 1824 C C . TRP A 1 223 ? -26.059 -7.044 -16.876 1.00 94.62 223 TRP A C 1
ATOM 1826 O O . TRP A 1 223 ? -26.298 -8.224 -17.139 1.00 94.62 223 TRP A O 1
ATOM 1836 N N . ASP A 1 224 ? -25.624 -6.643 -15.687 1.00 91.06 224 ASP A N 1
ATOM 1837 C CA . ASP A 1 224 ? -25.443 -7.547 -14.552 1.00 91.06 224 ASP A CA 1
ATOM 1838 C C . ASP A 1 224 ? -25.665 -6.799 -13.225 1.00 91.06 224 ASP A C 1
ATOM 1840 O O . ASP A 1 224 ? -25.631 -5.562 -13.163 1.00 91.06 224 ASP A O 1
ATOM 1844 N N . TYR A 1 225 ? -25.955 -7.549 -12.164 1.00 91.38 225 TYR A N 1
ATOM 1845 C CA . TYR A 1 225 ? -26.083 -6.997 -10.820 1.00 91.38 225 TYR A CA 1
ATOM 1846 C C . TYR A 1 225 ? -24.728 -6.592 -10.269 1.00 91.38 225 TYR A C 1
ATOM 1848 O O . TYR A 1 225 ? -23.713 -7.222 -10.548 1.00 91.38 225 TYR A O 1
ATOM 1856 N N . CYS A 1 226 ? -24.716 -5.545 -9.457 1.00 85.12 226 CYS A N 1
ATOM 1857 C CA . CYS A 1 226 ? -23.477 -5.069 -8.880 1.00 85.12 226 CYS A CA 1
ATOM 1858 C C . CYS A 1 226 ? -23.003 -5.911 -7.702 1.00 85.12 226 CYS A C 1
ATOM 1860 O O . CYS A 1 226 ? -23.825 -6.376 -6.913 1.00 85.12 226 CYS A O 1
ATOM 1862 N N . GLU A 1 227 ? -21.680 -6.038 -7.564 1.00 76.56 227 GLU A N 1
ATOM 1863 C CA . GLU A 1 227 ? -21.029 -6.625 -6.388 1.00 76.56 227 GLU A CA 1
ATOM 1864 C C . GLU A 1 227 ? -21.173 -5.653 -5.210 1.00 76.56 227 GLU A C 1
ATOM 1866 O O . GLU A 1 227 ? -20.302 -4.843 -4.888 1.00 76.56 227 GLU A O 1
ATOM 1871 N N . LEU A 1 228 ? -22.374 -5.649 -4.647 1.00 67.88 228 LEU A N 1
ATOM 1872 C CA . LEU A 1 228 ? -22.792 -4.778 -3.573 1.00 67.88 228 LEU A CA 1
ATOM 1873 C C . LEU A 1 228 ? -23.571 -5.598 -2.565 1.00 67.88 228 LEU A C 1
ATOM 1875 O O . LEU A 1 228 ? -24.554 -6.257 -2.909 1.00 67.88 228 LEU A O 1
ATOM 1879 N N . ASP A 1 229 ? -23.175 -5.483 -1.306 1.00 64.69 229 ASP A N 1
ATOM 1880 C CA . ASP A 1 229 ? -23.950 -6.034 -0.212 1.00 64.69 229 ASP A CA 1
ATOM 1881 C C . ASP A 1 229 ? -25.148 -5.127 0.071 1.00 64.69 229 ASP A C 1
ATOM 1883 O O . ASP A 1 229 ? -25.051 -3.886 0.073 1.00 64.69 229 ASP A O 1
ATOM 1887 N N . ARG A 1 230 ? -26.301 -5.750 0.354 1.00 62.09 230 ARG A N 1
ATOM 1888 C CA . ARG A 1 230 ? -27.343 -5.036 1.099 1.00 62.09 230 ARG A CA 1
ATOM 1889 C C . ARG A 1 230 ? -26.685 -4.573 2.378 1.00 62.09 230 ARG A C 1
ATOM 1891 O O . ARG A 1 230 ? -25.983 -5.369 3.000 1.00 62.09 230 ARG A O 1
ATOM 1898 N N . CYS A 1 231 ? -26.905 -3.317 2.759 1.00 60.22 231 CYS A N 1
ATOM 1899 C CA . CYS A 1 231 ? -26.479 -2.854 4.069 1.00 60.22 231 CYS A CA 1
ATOM 1900 C C . CYS A 1 231 ? -26.918 -3.912 5.067 1.00 60.22 231 CYS A C 1
ATOM 1902 O O . CYS A 1 231 ? -28.097 -4.285 5.076 1.00 60.22 231 CYS A O 1
ATOM 1904 N N . GLU A 1 232 ? -25.946 -4.494 5.777 1.00 50.12 232 GLU A N 1
ATOM 1905 C CA . GLU A 1 232 ? -26.211 -5.560 6.725 1.00 50.12 232 GLU A CA 1
ATOM 1906 C C . GLU A 1 232 ? -27.111 -4.968 7.804 1.00 50.12 232 GLU A C 1
ATOM 1908 O O . GLU A 1 232 ? -26.670 -4.447 8.823 1.00 50.12 232 GLU A O 1
ATOM 1913 N N . ASN A 1 233 ? -28.420 -5.053 7.590 1.00 57.06 233 ASN A N 1
ATOM 1914 C CA . ASN A 1 233 ? -29.423 -4.626 8.545 1.00 57.06 233 ASN A CA 1
ATOM 1915 C C . ASN A 1 233 ? -29.518 -5.674 9.674 1.00 57.06 233 ASN A C 1
ATOM 1917 O O . ASN A 1 233 ? -30.575 -5.908 10.243 1.00 57.06 233 ASN A O 1
ATOM 1921 N N . SER A 1 234 ? -28.424 -6.361 10.001 1.00 55.94 234 SER A N 1
ATOM 1922 C CA . SER A 1 234 ? -28.286 -7.179 11.203 1.00 55.94 234 SER A CA 1
ATOM 1923 C C . SER A 1 234 ? -28.001 -6.304 12.428 1.00 55.94 234 SER A C 1
ATOM 1925 O O . SER A 1 234 ? -28.197 -6.764 13.549 1.00 55.94 234 SER A O 1
ATOM 1927 N N . CYS A 1 235 ? -27.613 -5.037 12.231 1.00 64.00 235 CYS A N 1
ATOM 1928 C CA . CYS A 1 235 ? -27.150 -4.132 13.277 1.00 64.00 235 CYS A CA 1
ATOM 1929 C C . CYS A 1 235 ? -27.783 -2.722 13.209 1.00 64.00 235 CYS A C 1
ATOM 1931 O O . CYS A 1 235 ? -28.319 -2.314 12.183 1.00 64.00 235 CYS A O 1
ATOM 1933 N N . LYS A 1 236 ? -27.738 -1.964 14.315 1.00 74.56 236 LYS A N 1
ATOM 1934 C CA . LYS A 1 236 ? -28.212 -0.570 14.448 1.00 74.56 236 LYS A CA 1
ATOM 1935 C C . LYS A 1 236 ? -27.061 0.435 14.333 1.00 74.56 236 LYS A C 1
ATOM 1937 O O . LYS A 1 236 ? -26.035 0.237 14.975 1.00 74.56 236 LYS A O 1
ATOM 1942 N N . THR A 1 237 ? -27.204 1.539 13.601 1.00 64.75 237 THR A N 1
ATOM 1943 C CA . THR A 1 237 ? -26.157 2.584 13.542 1.00 64.75 237 THR A CA 1
ATOM 1944 C C . THR A 1 237 ? -26.344 3.653 14.620 1.00 64.75 237 THR A C 1
ATOM 1946 O O . THR A 1 237 ? -25.355 4.151 15.167 1.00 64.75 237 THR A O 1
ATOM 1949 N N . SER A 1 238 ? -27.587 3.969 15.006 1.00 70.31 238 SER A N 1
ATOM 1950 C CA . SER A 1 238 ? -27.859 4.859 16.136 1.00 70.31 238 SER A CA 1
ATOM 1951 C C . SER A 1 238 ? -27.795 4.108 17.470 1.00 70.31 238 SER A C 1
ATOM 1953 O O . SER A 1 238 ? -28.084 2.913 17.559 1.00 70.31 238 SER A O 1
ATOM 1955 N N . ASP A 1 239 ? -27.464 4.818 18.555 1.00 73.00 239 ASP A N 1
ATOM 1956 C CA . ASP A 1 239 ? -27.381 4.218 19.898 1.00 73.00 239 ASP A CA 1
ATOM 1957 C C . ASP A 1 239 ? -28.702 3.547 20.322 1.00 73.00 239 ASP A C 1
ATOM 1959 O O . ASP A 1 239 ? -28.710 2.455 20.902 1.00 73.00 239 ASP A O 1
ATOM 1963 N N . ASN A 1 240 ? -29.830 4.158 19.949 1.00 82.00 240 ASN A N 1
ATOM 1964 C CA . ASN A 1 240 ? -31.174 3.655 20.232 1.00 82.00 240 ASN A CA 1
ATOM 1965 C C . ASN A 1 240 ? -31.787 2.806 19.100 1.00 82.00 240 ASN A C 1
ATOM 1967 O O . ASN A 1 240 ? -32.902 2.314 19.256 1.00 82.00 240 ASN A O 1
ATOM 1971 N N . GLY A 1 241 ? -31.104 2.622 17.969 1.00 79.06 241 GLY A N 1
ATOM 1972 C CA . GLY A 1 241 ? -31.578 1.846 16.820 1.00 79.06 241 GLY A CA 1
ATOM 1973 C C . GLY A 1 241 ? -32.892 2.318 16.201 1.00 79.06 241 GLY A C 1
ATOM 1974 O O . GLY A 1 241 ? -33.689 1.494 15.762 1.00 79.06 241 GLY A O 1
ATOM 1975 N N . ARG A 1 242 ? -33.150 3.632 16.169 1.00 84.62 242 ARG A N 1
ATOM 1976 C CA . ARG A 1 242 ? -34.301 4.189 15.422 1.00 84.62 242 ARG A CA 1
ATOM 1977 C C . ARG A 1 242 ? -34.181 3.978 13.915 1.00 84.62 242 ARG A C 1
ATOM 1979 O O . ARG A 1 242 ? -35.190 3.924 13.229 1.00 84.62 242 ARG A O 1
ATOM 1986 N N . ASP A 1 243 ? -32.954 3.877 13.438 1.00 74.00 243 ASP A N 1
ATOM 1987 C CA . ASP A 1 243 ? -32.568 3.640 12.052 1.00 74.00 243 ASP A CA 1
ATOM 1988 C C . ASP A 1 243 ? -32.567 2.150 11.666 1.00 74.00 243 ASP A C 1
ATOM 1990 O O . ASP A 1 243 ? -32.348 1.821 10.506 1.00 74.00 243 ASP A O 1
ATOM 1994 N N . TYR A 1 244 ? -32.786 1.238 12.619 1.00 80.31 244 TYR A N 1
ATOM 1995 C CA . TYR A 1 244 ? -32.674 -0.198 12.377 1.00 80.31 244 TYR A CA 1
ATOM 1996 C C . TYR A 1 244 ? -33.790 -0.721 11.458 1.00 80.31 244 TYR A C 1
ATOM 1998 O O . TYR A 1 244 ? -34.960 -0.726 11.843 1.00 80.31 244 TYR A O 1
ATOM 2006 N N . MET A 1 245 ? -33.412 -1.231 10.283 1.00 77.94 245 MET A N 1
ATOM 2007 C CA . MET A 1 245 ? -34.319 -1.781 9.257 1.00 77.94 245 MET A CA 1
ATOM 2008 C C . MET A 1 245 ? -34.163 -3.295 9.058 1.00 77.94 245 MET A C 1
ATOM 2010 O O . MET A 1 245 ? -34.477 -3.842 8.002 1.00 77.94 245 MET A O 1
ATOM 2014 N N . GLY A 1 246 ? -33.637 -4.000 10.059 1.00 73.75 246 GLY A N 1
ATOM 2015 C CA . GLY A 1 246 ? -33.358 -5.426 9.935 1.00 73.75 246 GLY A CA 1
ATOM 2016 C C . GLY A 1 246 ? -34.562 -6.337 9.919 1.00 73.75 246 GLY A C 1
ATOM 2017 O O . GLY A 1 246 ? -35.698 -5.905 10.092 1.00 73.75 246 GLY A O 1
ATOM 2018 N N . ASN A 1 247 ? -34.298 -7.627 9.745 1.00 80.88 247 ASN A N 1
ATOM 2019 C CA . ASN A 1 247 ? -35.326 -8.662 9.653 1.00 80.88 247 ASN A CA 1
ATOM 2020 C C . ASN A 1 247 ? -35.470 -9.505 10.935 1.00 80.88 247 ASN A C 1
ATOM 2022 O O . ASN A 1 247 ? -36.139 -10.538 10.917 1.00 80.88 247 ASN A O 1
ATOM 2026 N N . ILE A 1 248 ? -34.862 -9.091 12.055 1.00 79.12 248 ILE A N 1
ATOM 2027 C CA . ILE A 1 248 ? -35.036 -9.788 13.335 1.00 79.12 248 ILE A CA 1
ATOM 2028 C C . ILE A 1 248 ? -36.503 -9.668 13.753 1.00 79.12 248 ILE A C 1
ATOM 2030 O O . ILE A 1 248 ? -37.014 -8.568 13.931 1.00 79.12 248 ILE A O 1
ATOM 2034 N N . SER A 1 249 ? -37.180 -10.807 13.898 1.00 87.81 249 SER A N 1
ATOM 2035 C CA . SER A 1 249 ? -38.604 -10.915 14.253 1.00 87.81 249 SER A CA 1
ATOM 2036 C C . SER A 1 249 ? -38.833 -11.771 15.507 1.00 87.81 249 SER A C 1
ATOM 2038 O O . SER A 1 249 ? -39.888 -12.396 15.670 1.00 87.81 249 SER A O 1
ATOM 2040 N N . ILE A 1 250 ? -37.814 -11.862 16.364 1.00 78.69 250 ILE A N 1
ATOM 2041 C CA . ILE A 1 250 ? -37.830 -12.589 17.635 1.00 78.69 250 ILE A CA 1
ATOM 2042 C C . ILE A 1 250 ? -37.236 -11.664 18.704 1.00 78.69 250 ILE A C 1
ATOM 2044 O O . ILE A 1 250 ? -36.203 -11.037 18.469 1.00 78.69 250 ILE A O 1
ATOM 2048 N N . SER A 1 251 ? -37.886 -11.563 19.863 1.00 89.12 251 SER A N 1
ATOM 2049 C CA . SER A 1 251 ? -37.383 -10.782 20.999 1.00 89.12 251 SER A CA 1
ATOM 2050 C C . SER A 1 251 ? -36.187 -11.458 21.680 1.00 89.12 251 SER A C 1
ATOM 2052 O O . SER A 1 251 ? -35.961 -12.659 21.521 1.00 89.12 251 SER A O 1
ATOM 2054 N N . SER A 1 252 ? -35.454 -10.727 22.523 1.00 84.62 252 SER A N 1
ATOM 2055 C CA . SER A 1 252 ? -34.341 -11.279 23.317 1.00 84.62 252 SER A CA 1
ATOM 2056 C C . SER A 1 252 ? -34.765 -12.419 24.251 1.00 84.62 252 SER A C 1
ATOM 2058 O O . SER A 1 252 ? -33.958 -13.278 24.599 1.00 84.62 252 SER A O 1
ATOM 2060 N N . SER A 1 253 ? -36.051 -12.480 24.622 1.00 82.38 253 SER A N 1
ATOM 2061 C CA . SER A 1 253 ? -36.608 -13.567 25.437 1.00 82.38 253 SER A CA 1
ATOM 2062 C C . SER A 1 253 ? -37.111 -14.771 24.620 1.00 82.38 253 SER A C 1
ATOM 2064 O O . SER A 1 253 ? -37.632 -15.729 25.192 1.00 82.38 253 SER A O 1
ATOM 2066 N N . GLY A 1 254 ? -36.948 -14.747 23.290 1.00 80.75 254 GLY A N 1
ATOM 2067 C CA . GLY A 1 254 ? -37.388 -15.802 22.369 1.00 80.75 254 GLY A CA 1
ATOM 2068 C C . GLY A 1 254 ? -38.852 -15.691 21.926 1.00 80.75 254 GLY A C 1
ATOM 2069 O O . GLY A 1 254 ? -39.391 -16.629 21.338 1.00 80.75 254 GLY A O 1
ATOM 2070 N N . GLY A 1 255 ? -39.520 -14.572 22.213 1.00 87.88 255 GLY A N 1
ATOM 2071 C CA . GLY A 1 255 ? -40.904 -14.321 21.821 1.00 87.88 255 GLY A CA 1
ATOM 2072 C C . GLY A 1 255 ? -41.032 -13.992 20.335 1.00 87.88 255 GLY A C 1
ATOM 2073 O O . GLY A 1 255 ? -40.275 -13.181 19.811 1.00 87.88 255 GLY A O 1
ATOM 2074 N N . SER A 1 256 ? -42.005 -14.592 19.645 1.00 92.12 256 SER A N 1
ATOM 2075 C CA . SER A 1 256 ? -42.279 -14.260 18.242 1.00 92.12 256 SER A CA 1
ATOM 2076 C C . SER A 1 256 ? -42.987 -12.910 18.141 1.00 92.12 256 SER A C 1
ATOM 2078 O O . SER A 1 256 ? -43.999 -12.679 18.808 1.00 92.12 256 SER A O 1
ATOM 2080 N N . CYS A 1 257 ? -42.450 -12.024 17.307 1.00 95.12 257 CYS A N 1
ATOM 2081 C CA . CYS A 1 257 ? -42.983 -10.684 17.125 1.00 95.12 257 CYS A CA 1
ATOM 2082 C C . CYS A 1 257 ? -44.299 -10.690 16.327 1.00 95.12 257 CYS A C 1
ATOM 2084 O O . CYS A 1 257 ? -44.434 -11.373 15.306 1.00 95.12 257 CYS A O 1
ATOM 2086 N N . LEU A 1 258 ? -45.256 -9.878 16.774 1.00 93.81 258 LEU A N 1
ATOM 2087 C CA . LEU A 1 258 ? -46.498 -9.552 16.078 1.00 93.81 258 LEU A CA 1
ATOM 2088 C C . LEU A 1 258 ? -46.247 -8.508 14.987 1.00 93.81 258 LEU A C 1
ATOM 2090 O O . LEU A 1 258 ? -45.348 -7.675 15.104 1.00 93.81 258 LEU A O 1
ATOM 2094 N N . ARG A 1 259 ? -47.085 -8.514 13.945 1.00 93.50 259 ARG A N 1
ATOM 2095 C CA . ARG A 1 259 ? -47.028 -7.485 12.903 1.00 93.50 259 ARG A CA 1
ATOM 2096 C C . ARG A 1 259 ? -47.451 -6.122 13.443 1.00 93.50 259 ARG A C 1
ATOM 2098 O O . ARG A 1 259 ? -48.444 -6.030 14.171 1.00 93.50 259 ARG A O 1
ATOM 2105 N N . TRP A 1 260 ? -46.758 -5.062 13.041 1.00 92.31 260 TRP A N 1
ATOM 2106 C CA . TRP A 1 260 ? -47.046 -3.695 13.492 1.00 92.31 260 TRP A CA 1
ATOM 2107 C C . TRP A 1 260 ? -48.438 -3.208 13.077 1.00 92.31 260 TRP A C 1
ATOM 2109 O O . TRP A 1 260 ? -49.122 -2.540 13.852 1.00 92.31 260 TRP A O 1
ATOM 2119 N N . ASP A 1 261 ? -48.901 -3.613 11.895 1.00 87.56 261 ASP A N 1
ATOM 2120 C CA . ASP A 1 261 ? -50.223 -3.274 11.358 1.0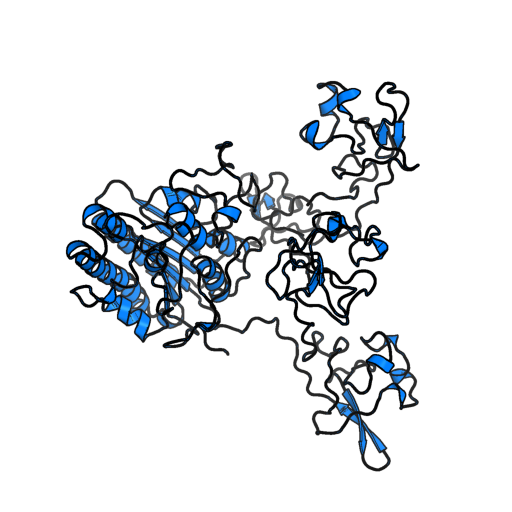0 87.56 261 ASP A CA 1
ATOM 2121 C C . ASP A 1 261 ? -51.400 -3.947 12.097 1.00 87.56 261 ASP A C 1
ATOM 2123 O O . ASP A 1 261 ? -52.541 -3.469 12.003 1.00 87.56 261 ASP A O 1
ATOM 2127 N N . SER A 1 262 ? -51.123 -5.004 12.871 1.00 87.06 262 SER A N 1
ATOM 2128 C CA . SER A 1 262 ? -52.122 -5.800 13.593 1.00 87.06 262 SER A CA 1
ATOM 2129 C C . SER A 1 262 ? -52.593 -5.164 14.904 1.00 87.06 262 SER A C 1
ATOM 2131 O O . SER A 1 262 ? -53.657 -5.521 15.415 1.00 87.06 262 SER A O 1
ATOM 2133 N N . VAL A 1 263 ? -51.852 -4.187 15.439 1.00 84.00 263 VAL A N 1
ATOM 2134 C CA . VAL A 1 263 ? -52.148 -3.562 16.735 1.00 84.00 263 VAL A CA 1
ATOM 2135 C C . VAL A 1 263 ? -52.714 -2.156 16.546 1.00 84.00 263 VAL A C 1
ATOM 2137 O O . VAL A 1 263 ? -52.174 -1.311 15.833 1.00 84.00 263 VAL A O 1
ATOM 2140 N N . GLN A 1 264 ? -53.834 -1.876 17.214 1.00 84.38 264 GLN A N 1
ATOM 2141 C CA . GLN A 1 264 ? -54.487 -0.567 17.174 1.00 84.38 264 GLN A CA 1
ATOM 2142 C C . GLN A 1 264 ? -53.854 0.374 18.207 1.00 84.38 264 GLN A C 1
ATOM 2144 O O . GLN A 1 264 ? -54.379 0.563 19.302 1.00 84.38 264 GLN A O 1
ATOM 2149 N N . ASN A 1 265 ? -52.699 0.949 17.863 1.00 86.75 265 ASN A N 1
ATOM 2150 C CA . ASN A 1 265 ? -52.011 1.952 18.676 1.00 86.75 265 ASN A CA 1
ATOM 2151 C C . ASN A 1 265 ? -51.554 3.137 17.799 1.00 86.75 265 ASN A C 1
ATOM 2153 O O . ASN A 1 265 ? -50.850 2.906 16.818 1.00 86.75 265 ASN A O 1
ATOM 2157 N N . PRO A 1 266 ? -51.886 4.396 18.146 1.00 84.88 266 PRO A N 1
ATOM 2158 C CA . PRO A 1 266 ? -51.527 5.566 17.340 1.00 84.88 266 PRO A CA 1
ATOM 2159 C C . PRO A 1 266 ? -50.027 5.730 17.057 1.00 84.88 266 PRO A C 1
ATOM 2161 O O . PRO A 1 266 ? -49.672 6.209 15.988 1.00 84.88 266 PRO A O 1
ATOM 2164 N N . ILE A 1 267 ? -49.145 5.319 17.977 1.00 83.88 267 ILE A N 1
ATOM 2165 C CA . ILE A 1 267 ? -47.687 5.400 17.786 1.00 83.88 267 ILE A CA 1
ATOM 2166 C C . ILE A 1 267 ? -47.222 4.367 16.756 1.00 83.88 267 ILE A C 1
ATOM 2168 O O . ILE A 1 267 ? -46.371 4.668 15.930 1.00 83.88 267 ILE A O 1
ATOM 2172 N N . TYR A 1 268 ? -47.786 3.158 16.793 1.00 88.06 268 TYR A N 1
ATOM 2173 C CA . TYR A 1 268 ? -47.381 2.047 15.923 1.00 88.06 268 TYR A CA 1
ATOM 2174 C C . TYR A 1 268 ? -48.059 2.079 14.547 1.00 88.06 268 TYR A C 1
ATOM 2176 O O . TYR A 1 268 ? -47.693 1.302 13.675 1.00 88.06 268 TYR A O 1
ATOM 2184 N N . ARG A 1 269 ? -49.031 2.980 14.343 1.00 85.94 269 ARG A N 1
ATOM 2185 C CA . ARG A 1 269 ? -49.662 3.230 13.037 1.00 85.94 269 ARG A CA 1
ATOM 2186 C C . ARG A 1 269 ? -49.096 4.443 12.290 1.00 85.94 269 ARG A C 1
ATOM 2188 O O . ARG A 1 269 ? -49.484 4.673 11.149 1.00 85.94 269 ARG A O 1
ATOM 2195 N N . ASP A 1 270 ? -48.219 5.223 12.916 1.00 85.56 270 ASP A N 1
ATOM 2196 C CA . ASP A 1 270 ? -47.586 6.391 12.300 1.00 85.56 270 ASP A CA 1
ATOM 2197 C C . ASP A 1 270 ? -46.303 5.970 11.578 1.00 85.56 270 ASP A C 1
ATOM 2199 O O . ASP A 1 270 ? -45.261 5.788 12.206 1.00 85.56 270 ASP A O 1
ATOM 2203 N N . ILE A 1 271 ? -46.388 5.812 10.254 1.00 86.88 271 ILE A N 1
ATOM 2204 C CA . ILE A 1 271 ? -45.263 5.381 9.414 1.00 86.88 271 ILE A CA 1
ATOM 2205 C C . ILE A 1 271 ? -44.045 6.307 9.527 1.00 86.88 271 ILE A C 1
ATOM 2207 O O . ILE A 1 271 ? -42.921 5.832 9.479 1.00 86.88 271 ILE A O 1
ATOM 2211 N N . ASN A 1 272 ? -44.232 7.601 9.814 1.00 82.12 272 ASN A N 1
ATOM 2212 C CA . ASN A 1 272 ? -43.117 8.551 9.952 1.00 82.12 272 ASN A CA 1
ATOM 2213 C C . ASN A 1 272 ? -42.222 8.271 11.171 1.00 82.12 272 ASN A C 1
ATOM 2215 O O . ASN A 1 272 ? -41.201 8.931 11.367 1.00 82.12 272 ASN A O 1
ATOM 2219 N N . ARG A 1 273 ? -42.635 7.344 12.041 1.00 82.62 273 ARG A N 1
ATOM 2220 C CA . ARG A 1 273 ? -41.860 6.886 13.197 1.00 82.62 273 ARG A CA 1
ATOM 2221 C C . ARG A 1 273 ? -41.068 5.617 12.918 1.00 82.62 273 ARG A C 1
ATOM 2223 O O . ARG A 1 273 ? -40.281 5.215 13.771 1.00 82.62 273 ARG A O 1
ATOM 2230 N N . PHE A 1 274 ? -41.283 4.988 11.773 1.00 87.12 274 PHE A N 1
ATOM 2231 C CA . PHE A 1 274 ? -40.532 3.828 11.335 1.00 87.12 274 PHE A CA 1
ATOM 2232 C C . PHE A 1 274 ? -39.458 4.270 10.339 1.00 87.12 274 PHE A C 1
ATOM 2234 O O . PHE A 1 274 ? -39.631 5.276 9.653 1.00 87.12 274 PHE A O 1
ATOM 2241 N N . PRO A 1 275 ? -38.333 3.548 10.279 1.00 76.81 275 PRO A N 1
ATOM 2242 C CA . PRO A 1 275 ? -37.341 3.752 9.233 1.00 76.81 275 PRO A CA 1
ATOM 2243 C C . PRO A 1 275 ? -37.780 3.157 7.880 1.00 76.81 275 PRO A C 1
ATOM 2245 O O . PRO A 1 275 ? -37.202 3.500 6.857 1.00 76.81 275 PRO A O 1
ATOM 2248 N N . ASP A 1 276 ? -38.790 2.282 7.876 1.00 84.75 276 ASP A N 1
ATOM 2249 C CA . ASP A 1 276 ? -39.358 1.638 6.687 1.00 84.75 276 ASP A CA 1
ATOM 2250 C C . ASP A 1 276 ? -40.293 2.572 5.899 1.00 84.75 276 ASP A C 1
ATOM 2252 O O . ASP A 1 276 ? -40.898 3.488 6.463 1.00 84.75 276 ASP A O 1
ATOM 2256 N N . SER A 1 277 ? -40.490 2.288 4.608 1.00 76.38 277 SER A N 1
ATOM 2257 C CA . SER A 1 277 ? -41.360 3.086 3.731 1.00 76.38 277 SER A CA 1
ATOM 2258 C C . SER A 1 277 ? -42.848 2.781 3.939 1.00 76.38 277 SER A C 1
ATOM 2260 O O . SER A 1 277 ? -43.709 3.606 3.619 1.00 76.38 277 SER A O 1
ATOM 2262 N N . SER A 1 278 ? -43.183 1.615 4.507 1.00 83.62 278 SER A N 1
ATOM 2263 C CA . SER A 1 278 ? -44.556 1.249 4.877 1.00 83.62 278 SER A CA 1
ATOM 2264 C C . SER A 1 278 ? -44.638 0.339 6.116 1.00 83.62 278 SER A C 1
ATOM 2266 O O . SER A 1 278 ? -43.689 -0.348 6.487 1.00 83.62 278 SER A O 1
ATOM 2268 N N . LEU A 1 279 ? -45.816 0.289 6.759 1.00 81.75 279 LEU A N 1
ATOM 2269 C CA . LEU A 1 279 ? -46.072 -0.657 7.861 1.00 81.75 279 LEU A CA 1
ATOM 2270 C C . LEU A 1 279 ? -46.139 -2.112 7.376 1.00 81.75 279 LEU A C 1
ATOM 2272 O O . LEU A 1 279 ? -45.983 -3.036 8.172 1.00 81.75 279 LEU A O 1
ATOM 2276 N N . GLU A 1 280 ? -46.390 -2.313 6.082 1.00 80.31 280 GLU A N 1
ATOM 2277 C CA . GLU A 1 280 ? -46.384 -3.631 5.459 1.00 80.31 280 GLU A CA 1
ATOM 2278 C C . GLU A 1 280 ? -44.954 -4.180 5.359 1.00 80.31 280 GLU A C 1
ATOM 2280 O O . GLU A 1 280 ? -44.728 -5.334 5.733 1.00 80.31 280 GLU A O 1
ATOM 2285 N N . GLU A 1 281 ? -43.998 -3.330 4.968 1.00 74.62 281 GLU A N 1
ATOM 2286 C CA . GLU A 1 281 ? -42.556 -3.620 4.932 1.00 74.62 281 GLU A CA 1
ATOM 2287 C C . GLU A 1 281 ? -41.953 -3.805 6.324 1.00 74.62 281 GLU A C 1
ATOM 2289 O O . GLU A 1 281 ? -41.210 -4.764 6.549 1.00 74.62 281 GLU A O 1
ATOM 2294 N N . ALA A 1 282 ? -42.337 -2.957 7.287 1.00 81.88 282 ALA A N 1
ATOM 2295 C CA . ALA A 1 282 ? -41.945 -3.123 8.688 1.00 81.88 282 ALA A CA 1
ATOM 2296 C C . ALA A 1 282 ? -42.379 -4.494 9.249 1.00 81.88 282 ALA A C 1
ATOM 2298 O O . ALA A 1 282 ? -41.769 -5.010 10.191 1.00 81.88 282 ALA A O 1
ATOM 2299 N N . SER A 1 283 ? -43.418 -5.100 8.654 1.00 90.94 283 SER A N 1
ATOM 2300 C CA . SER A 1 283 ? -43.887 -6.459 8.916 1.00 90.94 283 SER A CA 1
ATOM 2301 C C . SER A 1 283 ? -44.032 -6.722 10.423 1.00 90.94 283 SER A C 1
ATOM 2303 O O . SER A 1 283 ? -44.743 -5.993 11.117 1.00 90.94 283 SER A O 1
ATOM 2305 N N . ASN A 1 284 ? -43.380 -7.759 10.943 1.00 92.19 284 ASN A N 1
ATOM 2306 C CA . ASN A 1 284 ? -43.224 -8.053 12.363 1.00 92.19 284 ASN A CA 1
ATOM 2307 C C . ASN A 1 284 ? -41.770 -7.912 12.839 1.00 92.19 284 ASN A C 1
ATOM 2309 O O . ASN A 1 284 ? -41.373 -8.549 13.813 1.00 92.19 284 ASN A O 1
ATOM 2313 N N . TYR A 1 285 ? -40.956 -7.122 12.145 1.00 92.88 285 TYR A N 1
ATOM 2314 C CA . TYR A 1 285 ? -39.553 -6.955 12.496 1.00 92.88 285 TYR A CA 1
ATOM 2315 C C . TYR A 1 285 ? -39.375 -6.002 13.678 1.00 92.88 285 TYR A C 1
ATOM 2317 O O . TYR A 1 285 ? -40.182 -5.104 13.902 1.00 92.88 285 TYR A O 1
ATOM 2325 N N . CYS A 1 286 ? -38.303 -6.165 14.443 1.00 93.12 286 CYS A N 1
ATOM 2326 C CA . CYS A 1 286 ? -37.986 -5.288 15.561 1.00 93.12 286 CYS A CA 1
ATOM 2327 C C . CYS A 1 286 ? -37.709 -3.864 15.075 1.00 93.12 286 CYS A C 1
ATOM 2329 O O . CYS A 1 286 ? -36.923 -3.661 14.151 1.00 93.12 286 CYS A O 1
ATOM 2331 N N . ARG A 1 287 ? -38.340 -2.869 15.699 1.00 93.81 287 ARG A N 1
ATOM 2332 C CA . ARG A 1 287 ? -38.243 -1.442 15.344 1.00 93.81 287 ARG A CA 1
ATOM 2333 C C . ARG A 1 287 ? -38.279 -0.590 16.607 1.00 93.81 287 ARG A C 1
ATOM 2335 O O . ARG A 1 287 ? -38.615 -1.082 17.681 1.00 93.81 287 ARG A O 1
ATOM 2342 N N . ASN A 1 288 ? -37.948 0.696 16.503 1.00 94.06 288 ASN A N 1
ATOM 2343 C CA . ASN A 1 288 ? -38.031 1.617 17.641 1.00 94.06 288 ASN A CA 1
ATOM 2344 C C . ASN A 1 288 ? -38.897 2.868 17.369 1.00 94.06 288 ASN A C 1
ATOM 2346 O O . ASN A 1 288 ? -38.412 3.994 17.515 1.00 94.06 288 ASN A O 1
ATOM 2350 N N . PRO A 1 289 ? -40.192 2.715 17.025 1.00 92.12 289 PRO A N 1
ATOM 2351 C CA . PRO A 1 289 ? -41.068 3.846 16.693 1.00 92.12 289 PRO A CA 1
ATOM 2352 C C . PRO A 1 289 ? -41.409 4.747 17.892 1.00 92.12 289 PRO A C 1
ATOM 2354 O O . PRO A 1 289 ? -41.765 5.919 17.745 1.00 92.12 289 PRO A O 1
ATOM 2357 N N . ALA A 1 290 ? -41.287 4.220 19.114 1.00 88.31 290 ALA A N 1
ATOM 2358 C CA . ALA A 1 290 ? -41.405 5.005 20.343 1.00 88.31 290 ALA A CA 1
ATOM 2359 C C . ALA A 1 290 ? -40.095 5.730 20.705 1.00 88.31 290 ALA A C 1
ATOM 2361 O O . ALA A 1 290 ? -40.098 6.627 21.547 1.00 88.31 290 ALA A O 1
ATOM 2362 N N . GLY A 1 291 ? -38.985 5.366 20.057 1.00 85.00 291 GLY A N 1
ATOM 2363 C CA . GLY A 1 291 ? -37.693 5.996 20.237 1.00 85.00 291 GLY A CA 1
ATOM 2364 C C . GLY A 1 291 ? -37.077 5.808 21.619 1.00 85.00 291 GLY A C 1
ATOM 2365 O O . GLY A 1 291 ? -36.437 6.741 22.105 1.00 85.00 291 GLY A O 1
ATOM 2366 N N . MET A 1 292 ? -37.303 4.640 22.220 1.00 86.06 292 MET A N 1
ATOM 2367 C CA . MET A 1 292 ? -36.819 4.223 23.537 1.00 86.06 292 MET A CA 1
ATOM 2368 C C . MET A 1 292 ? -35.292 4.133 23.558 1.00 86.06 292 MET A C 1
ATOM 2370 O O . MET A 1 292 ? -34.689 3.689 22.584 1.00 86.06 292 MET A O 1
ATOM 2374 N N . SER A 1 293 ? -34.660 4.541 24.655 1.00 87.25 293 SER A N 1
ATOM 2375 C CA . SER A 1 293 ? -33.198 4.502 24.824 1.00 87.25 293 SER A CA 1
ATOM 2376 C C . SER A 1 293 ? -32.614 3.087 24.784 1.00 87.25 293 SER A C 1
ATOM 2378 O O . SER A 1 293 ? -31.478 2.899 24.363 1.00 87.25 293 SER A O 1
ATOM 2380 N N . GLU A 1 294 ? -33.401 2.106 25.205 1.00 86.75 294 GLU A N 1
ATOM 2381 C CA . GLU A 1 294 ? -33.037 0.708 25.400 1.00 86.75 294 GLU A CA 1
ATOM 2382 C C . GLU A 1 294 ? -32.826 -0.036 24.073 1.00 86.75 294 GLU A C 1
ATOM 2384 O O . GLU A 1 294 ? -32.055 -0.991 24.022 1.00 86.75 294 GLU A O 1
ATOM 2389 N N . GLY A 1 295 ? -33.430 0.439 22.979 1.00 89.50 295 GLY A N 1
ATOM 2390 C CA . GLY A 1 295 ? -33.196 -0.079 21.633 1.00 89.50 295 GLY A CA 1
ATOM 2391 C C . GLY A 1 295 ? -34.460 -0.526 20.893 1.00 89.50 295 GLY A C 1
ATOM 2392 O O . GLY A 1 295 ? -35.578 -0.268 21.346 1.00 89.50 295 GLY A O 1
ATOM 2393 N N . PRO A 1 296 ? -34.289 -1.186 19.732 1.00 94.31 296 PRO A N 1
ATOM 2394 C CA . PRO A 1 296 ? -35.387 -1.787 18.983 1.00 94.31 296 PRO A CA 1
ATOM 2395 C C . PRO A 1 296 ? -36.145 -2.834 19.800 1.00 94.31 296 PRO A C 1
ATOM 2397 O O . PRO A 1 296 ? -35.562 -3.598 20.569 1.00 94.31 296 PRO A O 1
ATOM 2400 N N . PHE A 1 297 ? -37.456 -2.879 19.607 1.00 95.25 297 PHE A N 1
ATOM 2401 C CA . PHE A 1 297 ? -38.361 -3.803 20.276 1.00 95.25 297 PHE A CA 1
ATOM 2402 C C . PHE A 1 297 ? -39.403 -4.332 19.298 1.00 95.25 297 PHE A C 1
ATOM 2404 O O . PHE A 1 297 ? -39.539 -3.845 18.174 1.00 95.25 297 PHE A O 1
ATOM 2411 N N . CYS A 1 298 ? -40.171 -5.315 19.741 1.00 95.69 298 CYS A N 1
ATOM 2412 C CA . CYS A 1 298 ? -41.385 -5.731 19.064 1.00 95.69 298 CYS A CA 1
ATOM 2413 C C . CYS A 1 298 ? -42.491 -6.055 20.073 1.00 95.69 298 CYS A C 1
ATOM 2415 O O . CYS A 1 298 ? -42.280 -6.053 21.290 1.00 95.69 298 CYS A O 1
ATOM 2417 N N . LEU A 1 299 ? -43.698 -6.287 19.561 1.00 94.94 299 LEU A N 1
ATOM 2418 C CA . LEU A 1 299 ? -44.846 -6.684 20.367 1.00 94.94 299 LEU A CA 1
ATOM 2419 C C . LEU A 1 299 ? -44.951 -8.206 20.373 1.00 94.94 299 LEU A C 1
ATOM 2421 O O . LEU A 1 299 ? -44.974 -8.815 19.310 1.00 94.94 299 LEU A O 1
ATOM 2425 N N . VAL A 1 300 ? -45.043 -8.818 21.549 1.00 94.19 300 VAL A N 1
ATOM 2426 C CA . VAL A 1 300 ? -45.162 -10.274 21.704 1.00 94.19 300 VAL A CA 1
ATOM 2427 C C . VAL A 1 300 ? -46.469 -10.592 22.426 1.00 94.19 300 VAL A C 1
ATOM 2429 O O . VAL A 1 300 ? -46.809 -9.961 23.430 1.00 94.19 300 VAL A O 1
ATOM 2432 N N . GLN A 1 301 ? -47.206 -11.584 21.924 1.00 90.44 301 GLN A N 1
ATOM 2433 C CA . GLN A 1 301 ? -48.382 -12.119 22.609 1.00 90.44 301 GLN A CA 1
ATOM 2434 C C . GLN A 1 301 ? -47.933 -13.094 23.706 1.00 90.44 301 GLN A C 1
ATOM 2436 O O . GLN A 1 301 ? -47.357 -14.141 23.407 1.00 90.44 301 GLN A O 1
ATOM 2441 N N . LYS A 1 302 ? -48.230 -12.780 24.970 1.00 86.25 302 LYS A N 1
ATOM 2442 C CA . LYS A 1 302 ? -48.078 -13.705 26.104 1.00 86.25 302 LYS A CA 1
ATOM 2443 C C . LYS A 1 302 ? -49.423 -13.849 26.808 1.00 86.25 302 LYS A C 1
ATOM 2445 O O . LYS A 1 302 ? -49.972 -12.882 27.338 1.00 86.25 302 LYS A O 1
ATOM 2450 N N . ASP A 1 303 ? -49.968 -15.062 26.772 1.00 85.81 303 ASP A N 1
ATOM 2451 C CA . ASP A 1 303 ? -51.331 -15.374 27.207 1.00 85.81 303 ASP A CA 1
ATOM 2452 C C . ASP A 1 303 ? -52.364 -14.446 26.535 1.00 85.81 303 ASP A C 1
ATOM 2454 O O . ASP A 1 303 ? -52.447 -14.395 25.307 1.00 85.81 303 ASP A O 1
ATOM 2458 N N . SER A 1 304 ? -53.127 -13.682 27.321 1.00 85.12 304 SER A N 1
ATOM 2459 C CA . SER A 1 304 ? -54.120 -12.711 26.839 1.00 85.12 304 SER A CA 1
ATOM 2460 C C . SER A 1 304 ? -53.582 -11.277 26.715 1.00 85.12 304 SER A C 1
ATOM 2462 O O . SER A 1 304 ? -54.359 -10.377 26.403 1.00 85.12 304 SER A O 1
ATOM 2464 N N . ASN A 1 305 ? -52.289 -11.040 26.963 1.00 86.25 305 ASN A N 1
ATOM 2465 C CA . ASN A 1 305 ? -51.692 -9.702 26.975 1.00 86.25 305 ASN A CA 1
ATOM 2466 C C . ASN A 1 305 ? -50.677 -9.514 25.837 1.00 86.25 305 ASN A C 1
ATOM 2468 O O . ASN A 1 305 ? -49.916 -10.421 25.501 1.00 86.25 305 ASN A O 1
ATOM 2472 N N . ILE A 1 306 ? -50.636 -8.297 25.290 1.00 89.81 306 ILE A N 1
ATOM 2473 C CA . ILE A 1 306 ? -49.593 -7.854 24.358 1.00 89.81 306 ILE A CA 1
ATOM 2474 C C . ILE A 1 306 ? -48.545 -7.099 25.170 1.00 89.81 306 ILE A C 1
ATOM 2476 O O . ILE A 1 306 ? -48.868 -6.112 25.834 1.00 89.81 306 ILE A O 1
ATOM 2480 N N . LEU A 1 307 ? -47.301 -7.563 25.119 1.00 91.50 307 LEU A N 1
ATOM 2481 C CA . LEU A 1 307 ? -46.176 -6.961 25.827 1.00 91.50 307 LEU A CA 1
ATOM 2482 C C . LEU A 1 307 ? -45.157 -6.403 24.835 1.00 91.50 307 LEU A C 1
ATOM 2484 O O . LEU A 1 307 ? -45.010 -6.914 23.728 1.00 91.50 307 LEU A O 1
ATOM 2488 N N . ILE A 1 308 ? -44.450 -5.357 25.258 1.00 93.31 308 ILE A N 1
ATOM 2489 C CA . ILE A 1 308 ? -43.256 -4.864 24.570 1.00 93.31 308 ILE A CA 1
ATOM 2490 C C . ILE A 1 308 ? -42.075 -5.704 25.043 1.00 93.31 308 ILE A C 1
ATOM 2492 O O . ILE A 1 308 ? -41.831 -5.794 26.247 1.00 93.31 308 ILE A O 1
ATOM 2496 N N . GLU A 1 309 ? -41.329 -6.276 24.106 1.00 94.81 309 GLU A N 1
ATOM 2497 C CA . GLU A 1 309 ? -40.064 -6.943 24.395 1.00 94.81 309 GLU A CA 1
ATOM 2498 C C . GLU A 1 309 ? -38.968 -6.427 23.470 1.00 94.81 309 GLU A C 1
ATOM 2500 O O . GLU A 1 309 ? -39.169 -6.291 22.263 1.00 94.81 309 GLU A O 1
ATOM 2505 N N . PHE A 1 310 ? -37.807 -6.128 24.048 1.00 94.62 310 PHE A N 1
ATOM 2506 C CA . PHE A 1 310 ? -36.652 -5.648 23.298 1.00 94.62 310 PHE A CA 1
ATOM 2507 C C . PHE A 1 310 ? -36.026 -6.762 22.466 1.00 94.62 310 PHE A C 1
ATOM 2509 O O . PHE A 1 310 ? -36.150 -7.948 22.780 1.00 94.62 310 PHE A O 1
ATOM 2516 N N . CYS A 1 311 ? -35.344 -6.359 21.404 1.00 89.12 311 CYS A N 1
ATOM 2517 C CA . CYS A 1 311 ? -34.604 -7.256 20.537 1.00 89.12 311 CYS A CA 1
ATOM 2518 C C . CYS A 1 311 ? -33.110 -6.986 20.679 1.00 89.12 311 CYS A C 1
ATOM 2520 O O . CYS A 1 311 ? -32.683 -5.830 20.753 1.00 89.12 311 CYS A O 1
ATOM 2522 N N . ASP A 1 312 ? -32.318 -8.054 20.687 1.00 81.94 312 ASP A N 1
ATOM 2523 C CA . ASP A 1 312 ? -30.865 -7.952 20.774 1.00 81.94 312 ASP A CA 1
ATOM 2524 C C . ASP A 1 312 ? -30.298 -7.600 19.399 1.00 81.94 312 ASP A C 1
ATOM 2526 O O . ASP A 1 312 ? -29.968 -8.466 18.591 1.00 81.94 312 ASP A O 1
ATOM 2530 N N . ILE A 1 313 ? -30.237 -6.297 19.125 1.00 77.62 313 ILE A N 1
ATOM 2531 C CA . ILE A 1 313 ? -29.712 -5.752 17.875 1.00 77.62 313 ILE A CA 1
ATOM 2532 C C . ILE A 1 313 ? -28.294 -5.207 18.120 1.00 77.62 313 ILE A C 1
ATOM 2534 O O . ILE A 1 313 ? -28.157 -4.211 18.847 1.00 77.62 313 ILE A O 1
ATOM 2538 N N . PRO A 1 314 ? -27.236 -5.810 17.542 1.00 64.69 314 PRO A N 1
ATOM 2539 C CA . PRO A 1 314 ? -25.868 -5.311 17.684 1.00 64.69 314 PRO A CA 1
ATOM 2540 C C . PRO A 1 314 ? -25.737 -3.904 17.095 1.00 64.69 314 PRO A C 1
ATOM 2542 O O . PRO A 1 314 ? -26.445 -3.560 16.155 1.00 64.69 314 PRO A O 1
ATOM 2545 N N . LYS A 1 315 ? -24.844 -3.059 17.624 1.00 66.06 315 LYS A N 1
ATOM 2546 C CA . LYS A 1 315 ? -24.507 -1.793 16.952 1.00 66.06 315 LYS A CA 1
ATOM 2547 C C . LYS A 1 315 ? -23.636 -2.115 15.744 1.00 66.06 315 LYS A C 1
ATOM 2549 O O . LYS A 1 315 ? -22.769 -2.976 15.860 1.00 66.06 315 LYS A O 1
ATOM 2554 N N . CYS A 1 316 ? -23.862 -1.454 14.615 1.00 55.50 316 CYS A N 1
ATOM 2555 C CA . CYS A 1 316 ? -23.005 -1.627 13.457 1.00 55.50 316 CYS A CA 1
ATOM 2556 C C . CYS A 1 316 ? -21.602 -1.187 13.849 1.00 55.50 316 CYS A C 1
ATOM 2558 O O . CYS A 1 316 ? -21.352 -0.007 14.101 1.00 55.50 316 CYS A O 1
ATOM 2560 N N . SER A 1 317 ? -20.705 -2.160 13.958 1.00 47.91 317 SER A N 1
ATOM 2561 C CA . SER A 1 317 ? -19.292 -1.901 13.776 1.00 47.91 317 SER A CA 1
ATOM 2562 C C . SER A 1 317 ? -19.140 -1.403 12.343 1.00 47.91 317 SER A C 1
ATOM 2564 O O . SER A 1 317 ? -19.678 -2.032 11.429 1.00 47.91 317 SER A O 1
ATOM 2566 N N . ASP A 1 318 ? -18.412 -0.299 12.130 1.00 41.28 318 ASP A N 1
ATOM 2567 C CA . ASP A 1 318 ? -17.703 -0.143 10.856 1.00 41.28 318 ASP A CA 1
ATOM 2568 C C . ASP A 1 318 ? -17.099 -1.516 10.563 1.00 41.28 318 ASP A C 1
ATOM 2570 O O . ASP A 1 318 ? -16.485 -2.112 11.449 1.00 41.28 318 ASP A O 1
ATOM 2574 N N . SER A 1 319 ? -17.338 -2.072 9.384 1.00 36.34 319 SER A N 1
ATOM 2575 C CA . SER A 1 319 ? -16.788 -3.362 8.988 1.00 36.34 319 SER A CA 1
ATOM 2576 C C . SER A 1 319 ? -15.270 -3.264 8.776 1.00 36.34 319 SER A C 1
ATOM 2578 O O . SER A 1 319 ? -14.761 -3.642 7.725 1.00 36.34 319 SER A O 1
ATOM 2580 N N . SER A 1 320 ? -14.517 -2.752 9.751 1.00 37.38 320 SER A N 1
ATOM 2581 C CA . SER A 1 320 ? -13.190 -3.263 10.016 1.00 37.38 320 SER A CA 1
ATOM 2582 C C . SER A 1 320 ? -13.395 -4.541 10.818 1.00 37.38 320 SER A C 1
ATOM 2584 O O . SER A 1 320 ? -13.775 -4.538 11.987 1.00 37.38 320 SER A O 1
ATOM 2586 N N . LYS A 1 321 ? -13.124 -5.680 10.179 1.00 41.75 321 LYS A N 1
ATOM 2587 C CA . LYS A 1 321 ? -12.571 -6.802 10.935 1.00 41.75 321 LYS A CA 1
ATOM 2588 C C . LYS A 1 321 ? -11.403 -6.188 11.703 1.00 41.75 321 LYS A C 1
ATOM 2590 O O . LYS A 1 321 ? -10.464 -5.718 11.066 1.00 41.75 321 LYS A O 1
ATOM 2595 N N . THR A 1 322 ? -11.518 -6.043 13.020 1.00 43.25 322 THR A N 1
ATOM 2596 C CA . THR A 1 322 ? -10.470 -5.421 13.827 1.00 43.25 322 THR A CA 1
ATOM 2597 C C . THR A 1 322 ? -9.292 -6.374 13.822 1.00 43.25 322 THR A C 1
ATOM 2599 O O . THR A 1 322 ? -9.235 -7.319 14.602 1.00 43.25 322 THR A O 1
ATOM 2602 N N . VAL A 1 323 ? -8.403 -6.178 12.856 1.00 52.53 323 VAL A N 1
ATOM 2603 C CA . VAL A 1 323 ? -7.062 -6.731 12.880 1.00 52.53 323 VAL A CA 1
ATOM 2604 C C . VAL A 1 323 ? -6.332 -6.033 14.022 1.00 52.53 323 VAL A C 1
ATOM 2606 O O . VAL A 1 323 ? -6.524 -4.838 14.246 1.00 52.53 323 VAL A O 1
ATOM 2609 N N . GLU A 1 324 ? -5.534 -6.778 14.779 1.00 67.25 324 GLU A N 1
ATOM 2610 C CA . GLU A 1 324 ? -4.652 -6.183 15.779 1.00 67.25 324 GLU A CA 1
ATOM 2611 C C . GLU A 1 324 ? -3.722 -5.177 15.082 1.00 67.25 324 GLU A C 1
ATOM 2613 O O . GLU A 1 324 ? -2.902 -5.567 14.249 1.00 67.25 324 GLU A O 1
ATOM 2618 N N . GLU A 1 325 ? -3.899 -3.882 15.361 1.00 81.62 325 GLU A N 1
ATOM 2619 C CA . GLU A 1 325 ? -3.127 -2.826 14.702 1.00 81.62 325 GLU A CA 1
ATOM 2620 C C . GLU A 1 325 ? -1.643 -2.947 15.064 1.00 81.62 325 GLU A C 1
ATOM 2622 O O . GLU A 1 325 ? -1.260 -2.934 16.236 1.00 81.62 325 GLU A O 1
ATOM 2627 N N . ALA A 1 326 ? -0.792 -3.003 14.044 1.00 92.31 326 ALA A N 1
ATOM 2628 C CA . ALA A 1 326 ? 0.641 -2.885 14.213 1.00 92.31 326 ALA A CA 1
ATOM 2629 C C . ALA A 1 326 ? 1.005 -1.429 14.515 1.00 92.31 326 ALA A C 1
ATOM 2631 O O . ALA A 1 326 ? 0.500 -0.481 13.902 1.00 92.31 326 ALA A O 1
ATOM 2632 N N . LYS A 1 327 ? 1.954 -1.239 15.429 1.00 95.38 327 LYS A N 1
ATOM 2633 C CA . LYS A 1 327 ? 2.567 0.074 15.628 1.00 95.38 327 LYS A CA 1
ATOM 2634 C C . LYS A 1 327 ? 3.606 0.348 14.545 1.00 95.38 327 LYS A C 1
ATOM 2636 O O . LYS A 1 327 ? 3.739 1.476 14.072 1.00 95.38 327 LYS A O 1
ATOM 2641 N N . HIS A 1 328 ? 4.322 -0.687 14.126 1.00 97.94 328 HIS A N 1
ATOM 2642 C CA . HIS A 1 328 ? 5.378 -0.590 13.131 1.00 97.94 328 HIS A CA 1
ATOM 2643 C C . HIS A 1 328 ? 5.116 -1.566 11.984 1.00 97.94 328 HIS A C 1
ATOM 2645 O O . HIS A 1 328 ? 4.814 -2.735 12.208 1.00 97.94 328 HIS A O 1
ATOM 2651 N N . VAL A 1 329 ? 5.260 -1.101 10.746 1.00 98.38 329 VAL A N 1
ATOM 2652 C CA . VAL A 1 329 ? 5.256 -1.947 9.549 1.00 98.38 329 VAL A CA 1
ATOM 2653 C C . VAL A 1 329 ? 6.631 -1.874 8.896 1.00 98.38 329 VAL A C 1
ATOM 2655 O O . VAL A 1 329 ? 7.107 -0.797 8.529 1.00 98.38 329 VAL A O 1
ATOM 2658 N N . VAL A 1 330 ? 7.269 -3.030 8.745 1.00 98.75 330 VAL A N 1
ATOM 2659 C CA . VAL A 1 330 ? 8.565 -3.208 8.088 1.00 98.75 330 VAL A CA 1
ATOM 2660 C C . VAL A 1 330 ? 8.369 -4.081 6.855 1.00 98.75 330 VAL A C 1
ATOM 2662 O O . VAL A 1 330 ? 7.974 -5.239 6.958 1.00 98.75 330 VAL A O 1
ATOM 2665 N N . ILE A 1 331 ? 8.654 -3.531 5.680 1.00 98.75 331 ILE A N 1
ATOM 2666 C CA . ILE A 1 331 ? 8.540 -4.240 4.407 1.00 98.75 331 ILE A CA 1
ATOM 2667 C C . ILE A 1 331 ? 9.937 -4.507 3.858 1.00 98.75 331 ILE A C 1
ATOM 2669 O O . ILE A 1 331 ? 10.777 -3.609 3.799 1.00 98.75 331 ILE A O 1
ATOM 2673 N N . ILE A 1 332 ? 10.175 -5.750 3.456 1.00 98.75 332 ILE A N 1
ATOM 2674 C CA . ILE A 1 332 ? 11.419 -6.232 2.871 1.00 98.75 332 ILE A CA 1
ATOM 2675 C C . ILE A 1 332 ? 11.121 -6.662 1.434 1.00 98.75 332 ILE A C 1
ATOM 2677 O O . ILE A 1 332 ? 10.546 -7.721 1.191 1.00 98.75 332 ILE A O 1
ATOM 2681 N N . GLY A 1 333 ? 11.498 -5.820 0.480 1.00 98.25 333 GLY A N 1
ATOM 2682 C CA . GLY A 1 333 ? 11.466 -6.137 -0.938 1.00 98.25 333 GLY A CA 1
ATOM 2683 C C . GLY A 1 333 ? 12.805 -6.711 -1.392 1.00 98.25 333 GLY A C 1
ATOM 2684 O O . GLY A 1 333 ? 13.836 -6.051 -1.255 1.00 98.25 333 GLY A O 1
ATOM 2685 N N . VAL A 1 334 ? 12.787 -7.918 -1.952 1.00 97.75 334 VAL A N 1
ATOM 2686 C CA . VAL A 1 334 ? 13.971 -8.545 -2.551 1.00 97.75 334 VAL A CA 1
ATOM 2687 C C . VAL A 1 334 ? 13.750 -8.686 -4.052 1.00 97.75 334 VAL A C 1
ATOM 2689 O O . VAL A 1 334 ? 12.874 -9.445 -4.472 1.00 97.75 334 VAL A O 1
ATOM 2692 N N . ASP A 1 335 ? 14.527 -7.950 -4.843 1.00 96.69 335 ASP A N 1
ATOM 2693 C CA . ASP A 1 335 ? 14.449 -7.977 -6.303 1.00 96.69 335 ASP A CA 1
ATOM 2694 C C . ASP A 1 335 ? 14.825 -9.370 -6.816 1.00 96.69 335 ASP A C 1
ATOM 2696 O O . ASP A 1 335 ? 15.875 -9.922 -6.453 1.00 96.69 335 ASP A O 1
ATOM 2700 N N . GLY A 1 336 ? 13.915 -9.973 -7.578 1.00 94.31 336 GLY A N 1
ATOM 2701 C CA . GLY A 1 336 ? 14.133 -11.263 -8.218 1.00 94.31 336 GLY A CA 1
ATOM 2702 C C . GLY A 1 336 ? 14.025 -12.521 -7.347 1.00 94.31 336 GLY A C 1
ATOM 2703 O O . GLY A 1 336 ? 14.239 -13.618 -7.852 1.00 94.31 336 GLY A O 1
ATOM 2704 N N . LEU A 1 337 ? 13.733 -12.452 -6.046 1.00 94.81 337 LEU A N 1
ATOM 2705 C CA . LEU A 1 337 ? 13.706 -13.647 -5.189 1.00 94.81 337 LEU A CA 1
ATOM 2706 C C . LEU A 1 337 ? 12.721 -14.728 -5.682 1.00 94.81 337 LEU A C 1
ATOM 2708 O O . LEU A 1 337 ? 11.519 -14.690 -5.436 1.00 94.81 337 LEU A O 1
ATOM 2712 N N . HIS A 1 338 ? 13.288 -15.760 -6.302 1.00 92.56 338 HIS A N 1
ATOM 2713 C CA . HIS A 1 338 ? 12.554 -16.867 -6.901 1.00 92.56 338 HIS A CA 1
ATOM 2714 C C . HIS A 1 338 ? 11.841 -17.769 -5.882 1.00 92.56 338 HIS A C 1
ATOM 2716 O O . HIS A 1 338 ? 12.497 -18.417 -5.060 1.00 92.56 338 HIS A O 1
ATOM 2722 N N . TYR A 1 339 ? 10.515 -17.915 -6.010 1.00 89.50 339 TYR A N 1
ATOM 2723 C CA . TYR A 1 339 ? 9.687 -18.708 -5.087 1.00 89.50 339 TYR A CA 1
ATOM 2724 C C . TYR A 1 339 ? 10.096 -20.191 -5.011 1.00 89.50 339 TYR A C 1
ATOM 2726 O O . TYR A 1 339 ? 10.347 -20.702 -3.924 1.00 89.50 339 TYR A O 1
ATOM 2734 N N . ASP A 1 340 ? 10.192 -20.884 -6.152 1.00 86.94 340 ASP A N 1
ATOM 2735 C CA . ASP A 1 340 ? 10.456 -22.335 -6.142 1.00 86.94 340 ASP A CA 1
ATOM 2736 C C . ASP A 1 340 ? 11.879 -22.692 -5.651 1.00 86.94 340 ASP A C 1
ATOM 2738 O O . ASP A 1 340 ? 12.092 -23.782 -5.130 1.00 86.94 340 ASP A O 1
ATOM 2742 N N . CYS A 1 341 ? 12.844 -21.768 -5.746 1.00 88.12 341 CYS A N 1
ATOM 2743 C CA . CYS A 1 341 ? 14.264 -22.084 -5.561 1.00 88.12 341 CYS A CA 1
ATOM 2744 C C . CYS A 1 341 ? 14.857 -21.582 -4.241 1.00 88.12 341 CYS A C 1
ATOM 2746 O O . CYS A 1 341 ? 15.893 -22.092 -3.819 1.00 88.12 341 CYS A O 1
ATOM 2748 N N . TYR A 1 342 ? 14.243 -20.612 -3.544 1.00 89.50 342 TYR A N 1
ATOM 2749 C CA . TYR A 1 342 ? 14.860 -20.084 -2.315 1.00 89.50 342 TYR A CA 1
ATOM 2750 C C . TYR A 1 342 ? 14.993 -21.138 -1.209 1.00 89.50 342 TYR A C 1
ATOM 2752 O O . TYR A 1 342 ? 15.919 -21.070 -0.406 1.00 89.50 342 TYR A O 1
ATOM 2760 N N . LYS A 1 343 ? 14.117 -22.151 -1.193 1.00 86.38 343 LYS A N 1
ATOM 2761 C CA . LYS A 1 343 ? 14.188 -23.277 -0.245 1.00 86.38 343 LYS A CA 1
ATOM 2762 C C . LYS A 1 343 ? 15.295 -24.283 -0.572 1.00 86.38 343 LYS A C 1
ATOM 2764 O O . LYS A 1 343 ? 15.624 -25.105 0.278 1.00 86.38 343 LYS A O 1
ATOM 2769 N N . GLU A 1 344 ? 15.865 -24.225 -1.773 1.00 88.62 344 GLU A N 1
ATOM 2770 C CA . GLU A 1 344 ? 16.951 -25.106 -2.219 1.00 88.62 344 GLU A CA 1
ATOM 2771 C C . GLU A 1 344 ? 18.342 -24.550 -1.881 1.00 88.62 344 GLU A C 1
ATOM 2773 O O . GLU A 1 344 ? 19.355 -25.211 -2.118 1.00 88.62 344 GLU A O 1
ATOM 2778 N N . ALA A 1 345 ? 18.409 -23.338 -1.327 1.00 85.44 345 ALA A N 1
ATOM 2779 C CA . ALA A 1 345 ? 19.668 -22.692 -1.000 1.00 85.44 345 ALA A CA 1
ATOM 2780 C C . ALA A 1 345 ? 20.468 -23.482 0.049 1.00 85.44 345 ALA A C 1
ATOM 2782 O O . ALA A 1 345 ? 19.926 -24.070 0.990 1.00 85.44 345 ALA A O 1
ATOM 2783 N N . SER A 1 346 ? 21.789 -23.514 -0.132 1.00 76.94 346 SER A N 1
ATOM 2784 C CA . SER A 1 346 ? 22.671 -24.465 0.553 1.00 76.94 346 SER A CA 1
ATOM 2785 C C . SER A 1 346 ? 22.809 -24.210 2.056 1.00 76.94 346 SER A C 1
ATOM 2787 O O . SER A 1 346 ? 23.026 -25.144 2.830 1.00 76.94 346 SER A O 1
ATOM 2789 N N . GLY A 1 347 ? 22.642 -22.957 2.477 1.00 78.44 347 GLY A N 1
ATOM 2790 C CA . GLY A 1 347 ? 22.605 -22.524 3.869 1.00 78.44 347 GLY A CA 1
ATOM 2791 C C . GLY A 1 347 ? 21.262 -22.774 4.558 1.00 78.44 347 GLY A C 1
ATOM 2792 O O . GLY A 1 347 ? 21.148 -22.515 5.755 1.00 78.44 347 GLY A O 1
ATOM 2793 N N . GLY A 1 348 ? 20.255 -23.287 3.841 1.00 86.88 348 GLY A N 1
ATOM 2794 C CA . GLY A 1 348 ? 18.965 -23.697 4.398 1.00 86.88 348 GLY A CA 1
ATOM 2795 C C . GLY A 1 348 ? 18.031 -22.557 4.812 1.00 86.88 348 GLY A C 1
ATOM 2796 O O . GLY A 1 348 ? 17.041 -22.829 5.486 1.00 86.88 348 GLY A O 1
ATOM 2797 N N . VAL A 1 349 ? 18.336 -21.308 4.437 1.00 94.56 349 VAL A N 1
ATOM 2798 C CA . VAL A 1 349 ? 17.499 -20.101 4.629 1.00 94.56 349 VAL A CA 1
ATOM 2799 C C . VAL A 1 349 ? 16.782 -19.998 5.992 1.00 94.56 349 VAL A C 1
ATOM 2801 O O . VAL A 1 349 ? 15.551 -19.881 6.059 1.00 94.56 349 VAL A O 1
ATOM 2804 N N . PRO A 1 350 ? 17.518 -20.075 7.118 1.00 96.62 350 PRO A N 1
ATOM 2805 C CA . PRO A 1 350 ? 16.918 -20.130 8.447 1.00 96.62 350 PRO A CA 1
ATOM 2806 C C . PRO A 1 350 ? 16.046 -18.915 8.786 1.00 96.62 350 PRO A C 1
ATOM 2808 O O . PRO A 1 350 ? 15.101 -19.069 9.559 1.00 96.62 350 PRO A O 1
ATOM 2811 N N . ASN A 1 351 ? 16.312 -17.730 8.228 1.00 97.56 351 ASN A N 1
ATOM 2812 C CA . ASN A 1 351 ? 15.557 -16.515 8.546 1.00 97.56 351 ASN A CA 1
ATOM 2813 C C . ASN A 1 351 ? 14.248 -16.415 7.753 1.00 97.56 351 ASN A C 1
ATOM 2815 O O . ASN A 1 351 ? 13.214 -16.050 8.319 1.00 97.56 351 ASN A O 1
ATOM 2819 N N . LEU A 1 352 ? 14.241 -16.825 6.485 1.00 95.50 352 LEU A N 1
ATOM 2820 C CA . LEU A 1 352 ? 13.007 -16.981 5.711 1.00 95.50 352 LEU A CA 1
ATOM 2821 C C . LEU A 1 352 ? 12.117 -18.070 6.328 1.00 95.50 352 LEU A C 1
ATOM 2823 O O . LEU A 1 352 ? 10.929 -17.840 6.557 1.00 95.50 352 LEU A O 1
ATOM 2827 N N . LEU A 1 353 ? 12.691 -19.219 6.708 1.00 93.56 353 LEU A N 1
ATOM 2828 C CA . LEU A 1 353 ? 11.956 -20.274 7.421 1.00 93.56 353 LEU A CA 1
ATOM 2829 C C . LEU A 1 353 ? 11.475 -19.819 8.804 1.00 93.56 353 LEU A C 1
ATOM 2831 O O . LEU A 1 353 ? 10.419 -20.247 9.272 1.00 93.56 353 LEU A O 1
ATOM 2835 N N . ARG A 1 354 ? 12.224 -18.936 9.472 1.00 93.62 354 ARG A N 1
ATOM 2836 C CA . ARG A 1 354 ? 11.797 -18.301 10.721 1.00 93.62 354 ARG A CA 1
ATOM 2837 C C . ARG A 1 354 ? 10.552 -17.439 10.504 1.00 93.62 354 ARG A C 1
ATOM 2839 O O . ARG A 1 354 ? 9.643 -17.517 11.328 1.00 93.62 354 ARG A O 1
ATOM 2846 N N . MET A 1 355 ? 10.478 -16.661 9.420 1.00 94.81 355 MET A N 1
ATOM 2847 C CA . MET A 1 355 ? 9.266 -15.905 9.074 1.00 94.81 355 MET A CA 1
ATOM 2848 C C . MET A 1 355 ? 8.081 -16.833 8.793 1.00 94.81 355 MET A C 1
ATOM 2850 O O . MET A 1 355 ? 7.016 -16.616 9.366 1.00 94.81 355 MET A O 1
ATOM 2854 N N . GLU A 1 356 ? 8.278 -17.897 8.005 1.00 91.06 356 GLU A N 1
ATOM 2855 C CA . GLU A 1 356 ? 7.238 -18.906 7.740 1.00 91.06 356 GLU A CA 1
ATOM 2856 C C . GLU A 1 356 ? 6.712 -19.530 9.037 1.00 91.06 356 GLU A C 1
ATOM 2858 O O . GLU A 1 356 ? 5.511 -19.569 9.271 1.00 91.06 356 GLU A O 1
ATOM 2863 N N . LYS A 1 357 ? 7.613 -19.960 9.925 1.00 90.44 357 LYS A N 1
ATOM 2864 C CA . LYS A 1 357 ? 7.257 -20.631 11.182 1.00 90.44 357 LYS A CA 1
ATOM 2865 C C . LYS A 1 357 ? 6.520 -19.722 12.171 1.00 90.44 357 LYS A C 1
ATOM 2867 O O . LYS A 1 357 ? 5.743 -20.203 13.003 1.00 90.44 357 LYS A O 1
ATOM 2872 N N . LEU A 1 358 ? 6.845 -18.431 12.179 1.00 89.56 358 LEU A N 1
ATOM 2873 C CA . LEU A 1 358 ? 6.280 -17.470 13.128 1.00 89.56 358 LEU A CA 1
ATOM 2874 C C . LEU A 1 358 ? 5.039 -16.757 12.590 1.00 89.56 358 LEU A C 1
ATOM 2876 O O . LEU A 1 358 ? 4.283 -16.218 13.395 1.00 89.56 358 LEU A O 1
ATOM 2880 N N . GLY A 1 359 ? 4.816 -16.786 11.279 1.00 91.88 359 GLY A N 1
ATOM 2881 C CA . GLY A 1 359 ? 3.695 -16.138 10.615 1.00 91.88 359 GLY A CA 1
ATOM 2882 C C . GLY A 1 359 ? 3.070 -17.025 9.545 1.00 91.88 359 GLY A C 1
ATOM 2883 O O . GLY A 1 359 ? 2.802 -18.202 9.778 1.00 91.88 359 GLY A O 1
ATOM 2884 N N . THR A 1 360 ? 2.801 -16.449 8.379 1.00 89.88 360 THR A N 1
ATOM 2885 C CA . THR A 1 360 ? 2.192 -17.151 7.253 1.00 89.88 360 THR A CA 1
ATOM 2886 C C . THR A 1 360 ? 2.969 -16.933 5.960 1.00 89.88 360 THR A C 1
ATOM 2888 O O . THR A 1 360 ? 3.655 -15.924 5.784 1.00 89.88 360 THR A O 1
ATOM 2891 N N . SER A 1 361 ? 2.827 -17.886 5.042 1.00 89.38 361 SER A N 1
ATOM 2892 C CA . SER A 1 361 ? 3.324 -17.819 3.671 1.00 89.38 361 SER A CA 1
ATOM 2893 C C . SER A 1 361 ? 2.159 -17.964 2.705 1.00 89.38 361 SER A C 1
ATOM 2895 O O . SER A 1 361 ? 1.272 -18.791 2.920 1.00 89.38 361 SER A O 1
ATOM 2897 N N . ALA A 1 362 ? 2.192 -17.219 1.603 1.00 85.25 362 ALA A N 1
ATOM 2898 C CA . ALA A 1 362 ? 1.244 -17.391 0.504 1.00 85.25 362 ALA A CA 1
ATOM 2899 C C . ALA A 1 362 ? 1.401 -18.726 -0.245 1.00 85.25 362 ALA A C 1
ATOM 2901 O O . ALA A 1 362 ? 0.633 -18.986 -1.162 1.00 85.25 362 ALA A O 1
ATOM 2902 N N . ASN A 1 363 ? 2.387 -19.567 0.100 1.00 75.12 363 ASN A N 1
ATOM 2903 C CA . ASN A 1 363 ? 2.511 -20.945 -0.388 1.00 75.12 363 ASN A CA 1
ATOM 2904 C C . ASN A 1 363 ? 2.293 -21.101 -1.909 1.00 75.12 363 ASN A C 1
ATOM 2906 O O . ASN A 1 363 ? 1.520 -21.962 -2.303 1.00 75.12 363 ASN A O 1
ATOM 2910 N N . ASN A 1 364 ? 2.982 -20.292 -2.730 1.00 77.06 364 ASN A N 1
ATOM 2911 C CA . ASN A 1 364 ? 2.926 -20.227 -4.208 1.00 77.06 364 ASN A CA 1
ATOM 2912 C C . ASN A 1 364 ? 1.737 -19.481 -4.838 1.00 77.06 364 ASN A C 1
ATOM 2914 O O . ASN A 1 364 ? 1.690 -19.346 -6.061 1.00 77.06 364 ASN A O 1
ATOM 2918 N N . GLN A 1 365 ? 0.799 -18.984 -4.029 1.00 82.44 365 GLN A N 1
ATOM 2919 C CA . GLN A 1 365 ? -0.412 -18.313 -4.508 1.00 82.44 365 GLN A CA 1
ATOM 2920 C C . GLN A 1 365 ? -0.182 -16.837 -4.862 1.00 82.44 365 GLN A C 1
ATOM 2922 O O . GLN A 1 365 ? -0.988 -16.266 -5.595 1.00 82.44 365 GLN A O 1
ATOM 2927 N N . ALA A 1 366 ? 0.897 -16.228 -4.356 1.00 89.00 366 ALA A N 1
ATOM 2928 C CA . ALA A 1 366 ? 1.252 -14.843 -4.647 1.00 89.00 366 ALA A CA 1
ATOM 2929 C C . ALA A 1 366 ? 1.882 -14.706 -6.035 1.00 89.00 366 ALA A C 1
ATOM 2931 O O . ALA A 1 366 ? 2.806 -15.444 -6.396 1.00 89.00 366 ALA A O 1
ATOM 2932 N N . ARG A 1 367 ? 1.370 -13.744 -6.804 1.00 88.00 367 ARG A N 1
ATOM 2933 C CA . ARG A 1 367 ? 1.796 -13.457 -8.171 1.00 88.00 367 ARG A CA 1
ATOM 2934 C C . ARG A 1 367 ? 2.204 -12.002 -8.344 1.00 88.00 367 ARG A C 1
ATOM 2936 O O . ARG A 1 367 ? 1.628 -11.097 -7.743 1.00 88.00 367 ARG A O 1
ATOM 2943 N N . THR A 1 368 ? 3.175 -11.777 -9.215 1.00 88.88 368 THR A N 1
ATOM 2944 C CA . THR A 1 368 ? 3.498 -10.434 -9.691 1.00 88.88 368 THR A CA 1
ATOM 2945 C C . THR A 1 368 ? 2.600 -9.999 -10.856 1.00 88.88 368 THR A C 1
ATOM 2947 O O . THR A 1 368 ? 1.677 -10.711 -11.255 1.00 88.88 368 THR A O 1
ATOM 2950 N N . VAL A 1 369 ? 2.853 -8.803 -11.389 1.00 83.75 369 VAL A N 1
ATOM 2951 C CA . VAL A 1 369 ? 2.197 -8.268 -12.583 1.00 83.75 369 VAL A CA 1
ATOM 2952 C C . VAL A 1 369 ? 2.414 -9.173 -13.798 1.00 83.75 369 VAL A C 1
ATOM 2954 O O . VAL A 1 369 ? 3.414 -9.879 -13.914 1.00 83.75 369 VAL A O 1
ATOM 2957 N N . LEU A 1 370 ? 1.471 -9.110 -14.739 1.00 77.75 370 LEU A N 1
ATOM 2958 C CA . LEU A 1 370 ? 1.421 -9.979 -15.915 1.00 77.75 370 LEU A CA 1
ATOM 2959 C C . LEU A 1 370 ? 2.735 -9.981 -16.723 1.00 77.75 370 LEU A C 1
ATOM 2961 O O . LEU A 1 370 ? 3.225 -11.038 -17.117 1.00 77.75 370 LEU A O 1
ATOM 2965 N N . HIS A 1 371 ? 3.325 -8.802 -16.930 1.00 79.06 371 HIS A N 1
ATOM 2966 C CA . HIS A 1 371 ? 4.658 -8.661 -17.508 1.00 79.06 371 HIS A CA 1
ATOM 2967 C C . HIS A 1 371 ? 5.687 -8.503 -16.390 1.00 79.06 371 HIS A C 1
ATOM 2969 O O . HIS A 1 371 ? 5.790 -7.423 -15.815 1.00 79.06 371 HIS A O 1
ATOM 2975 N N . THR A 1 372 ? 6.470 -9.550 -16.122 1.00 80.56 372 THR A N 1
ATOM 2976 C CA . THR A 1 372 ? 7.558 -9.551 -15.130 1.00 80.56 372 THR A CA 1
ATOM 2977 C C . THR A 1 372 ? 8.655 -8.546 -15.509 1.00 80.56 372 THR A C 1
ATOM 2979 O O . THR A 1 372 ? 9.631 -8.882 -16.180 1.00 80.56 372 THR A O 1
ATOM 2982 N N . VAL A 1 373 ? 8.470 -7.285 -15.141 1.00 88.12 373 VAL A N 1
ATOM 2983 C CA . VAL A 1 373 ? 9.422 -6.195 -15.354 1.00 88.12 373 VAL A CA 1
ATOM 2984 C C . VAL A 1 373 ? 9.468 -5.404 -14.057 1.00 88.12 373 VAL A C 1
ATOM 2986 O O . VAL A 1 373 ? 8.422 -4.987 -13.560 1.00 88.12 373 VAL A O 1
ATOM 2989 N N . SER A 1 374 ? 10.667 -5.178 -13.521 1.00 92.31 374 SER A N 1
ATOM 2990 C CA . SER A 1 374 ? 10.838 -4.658 -12.160 1.00 92.31 374 SER A CA 1
ATOM 2991 C C . SER A 1 374 ? 10.143 -3.309 -11.943 1.00 92.31 374 SER A C 1
ATOM 2993 O O . SER A 1 374 ? 9.489 -3.099 -10.930 1.00 92.31 374 SER A O 1
ATOM 2995 N N . GLY A 1 375 ? 10.192 -2.386 -12.907 1.00 94.19 375 GLY A N 1
ATOM 2996 C CA . GLY A 1 375 ? 9.548 -1.072 -12.804 1.00 94.19 375 GLY A CA 1
ATOM 2997 C C . GLY A 1 375 ? 8.032 -1.155 -12.559 1.00 94.19 375 GLY A C 1
ATOM 2998 O O . GLY A 1 375 ? 7.552 -0.637 -11.542 1.00 94.19 375 GLY A O 1
ATOM 2999 N N . PRO A 1 376 ? 7.267 -1.812 -13.449 1.00 93.12 376 PRO A N 1
ATOM 3000 C CA . PRO A 1 376 ? 5.865 -2.157 -13.219 1.00 93.12 376 PRO A CA 1
ATOM 3001 C C . PRO A 1 376 ? 5.614 -2.939 -11.922 1.00 93.12 376 PRO A C 1
ATOM 3003 O O . PRO A 1 376 ? 4.715 -2.574 -11.166 1.00 93.12 376 PRO A O 1
ATOM 3006 N N . SER A 1 377 ? 6.420 -3.961 -11.619 1.00 93.88 377 SER A N 1
ATOM 3007 C CA . SER A 1 377 ? 6.249 -4.794 -10.423 1.00 93.88 377 SER A CA 1
ATOM 3008 C C . SER A 1 377 ? 6.413 -4.007 -9.118 1.00 93.88 377 SER A C 1
ATOM 3010 O O . SER A 1 377 ? 5.540 -4.046 -8.252 1.00 93.88 377 SER A O 1
ATOM 3012 N N . TRP A 1 378 ? 7.482 -3.218 -8.982 1.00 96.69 378 TRP A N 1
ATOM 3013 C CA . TRP A 1 378 ? 7.703 -2.357 -7.817 1.00 96.69 378 TRP A CA 1
ATOM 3014 C C . TRP A 1 378 ? 6.656 -1.254 -7.708 1.00 96.69 378 TRP A C 1
ATOM 3016 O O . TRP A 1 378 ? 6.272 -0.880 -6.602 1.00 96.69 378 TRP A O 1
ATOM 3026 N N . THR A 1 379 ? 6.145 -0.758 -8.837 1.00 95.44 379 THR A N 1
ATOM 3027 C CA . THR A 1 379 ? 5.003 0.167 -8.837 1.00 95.44 379 THR A CA 1
ATOM 3028 C C . THR A 1 379 ? 3.750 -0.511 -8.296 1.00 95.44 379 THR A C 1
ATOM 3030 O O . THR A 1 379 ? 3.035 0.085 -7.494 1.00 95.44 379 THR A O 1
ATOM 3033 N N . ASN A 1 380 ? 3.508 -1.766 -8.664 1.00 94.44 380 ASN A N 1
ATOM 3034 C CA . ASN A 1 380 ? 2.389 -2.540 -8.151 1.00 94.44 380 ASN A CA 1
ATOM 3035 C C . ASN A 1 380 ? 2.512 -2.789 -6.642 1.00 94.44 380 ASN A C 1
ATOM 3037 O O . ASN A 1 380 ? 1.555 -2.546 -5.917 1.00 94.44 380 ASN A O 1
ATOM 3041 N N . ILE A 1 381 ? 3.706 -3.120 -6.148 1.00 96.81 381 ILE A N 1
ATOM 3042 C CA . ILE A 1 381 ? 3.978 -3.263 -4.708 1.00 96.81 381 ILE A CA 1
ATOM 3043 C C . ILE A 1 381 ? 3.779 -1.939 -3.955 1.00 96.81 381 ILE A C 1
ATOM 3045 O O . ILE A 1 381 ? 3.105 -1.888 -2.927 1.00 96.81 381 ILE A O 1
ATOM 3049 N N . LEU A 1 382 ? 4.388 -0.854 -4.442 1.00 97.00 382 LEU A N 1
ATOM 3050 C CA . LEU A 1 382 ? 4.450 0.421 -3.721 1.00 97.00 382 LEU A CA 1
ATOM 3051 C C . LEU A 1 382 ? 3.177 1.250 -3.852 1.00 97.00 382 LEU A C 1
ATOM 3053 O O . LEU A 1 382 ? 2.926 2.100 -3.000 1.00 97.00 382 LEU A O 1
ATOM 3057 N N . CYS A 1 383 ? 2.422 1.080 -4.933 1.00 93.38 383 CYS A N 1
ATOM 3058 C CA . CYS A 1 383 ? 1.265 1.909 -5.267 1.00 93.38 383 CYS A CA 1
ATOM 3059 C C . CYS A 1 383 ? -0.009 1.103 -5.477 1.00 93.38 383 CYS A C 1
ATOM 3061 O O . CYS A 1 383 ? -1.020 1.727 -5.753 1.00 93.38 383 CYS A O 1
ATOM 3063 N N . SER A 1 384 ? 0.013 -0.233 -5.408 1.00 92.81 384 SER A N 1
ATOM 3064 C CA . SER A 1 384 ? -1.156 -1.069 -5.715 1.00 92.81 384 SER A CA 1
ATOM 3065 C C . SER A 1 384 ? -1.806 -0.689 -7.052 1.00 92.81 384 SER A C 1
ATOM 3067 O O . SER A 1 384 ? -3.021 -0.595 -7.180 1.00 92.81 384 SER A O 1
ATOM 3069 N N . MET A 1 385 ? -0.982 -0.389 -8.057 1.00 87.19 385 MET A N 1
ATOM 3070 C CA . MET A 1 385 ? -1.424 -0.018 -9.401 1.00 87.19 385 MET A CA 1
ATOM 3071 C C . MET A 1 385 ? -0.741 -0.938 -10.402 1.00 87.19 385 MET A C 1
ATOM 3073 O O . MET A 1 385 ? 0.469 -1.146 -10.330 1.00 87.19 385 MET A O 1
ATOM 3077 N N . ASP A 1 386 ? -1.511 -1.522 -11.310 1.00 83.75 386 ASP A N 1
ATOM 3078 C CA . ASP A 1 386 ? -0.965 -2.258 -12.447 1.00 83.75 386 ASP A CA 1
ATOM 3079 C C . ASP A 1 386 ? -0.416 -1.292 -13.514 1.00 83.75 386 ASP A C 1
ATOM 3081 O O . ASP A 1 386 ? -0.430 -0.062 -13.364 1.00 83.75 386 ASP A O 1
ATOM 3085 N N . SER A 1 387 ? 0.125 -1.845 -14.596 1.00 86.88 387 SER A N 1
ATOM 3086 C CA . SER A 1 387 ? 0.667 -1.053 -15.700 1.00 86.88 387 SER A CA 1
ATOM 3087 C C . SER A 1 387 ? -0.381 -0.166 -16.374 1.00 86.88 387 SER A C 1
ATOM 3089 O O . SER A 1 387 ? -0.060 0.961 -16.744 1.00 86.88 387 SER A O 1
ATOM 3091 N N . ASP A 1 388 ? -1.625 -0.632 -16.485 1.00 82.69 388 ASP A N 1
ATOM 3092 C CA . ASP A 1 388 ? -2.710 0.122 -17.119 1.00 82.69 388 ASP A CA 1
ATOM 3093 C C . ASP A 1 388 ? -3.132 1.321 -16.262 1.00 82.69 388 ASP A C 1
ATOM 3095 O O . ASP A 1 388 ? -3.366 2.417 -16.774 1.00 82.69 388 ASP A O 1
ATOM 3099 N N . ALA A 1 389 ? -3.184 1.143 -14.941 1.00 81.75 389 ALA A N 1
ATOM 3100 C CA . ALA A 1 389 ? -3.509 2.204 -14.006 1.00 81.75 389 ALA A CA 1
ATOM 3101 C C . ALA A 1 389 ? -2.347 3.193 -13.832 1.00 81.75 389 ALA A C 1
ATOM 3103 O O . ALA A 1 389 ? -2.570 4.400 -13.727 1.00 81.75 389 ALA A O 1
ATOM 3104 N N . SER A 1 390 ? -1.106 2.708 -13.760 1.00 87.00 390 SER A N 1
ATOM 3105 C CA . SER A 1 390 ? 0.067 3.548 -13.480 1.00 87.00 390 SER A CA 1
ATOM 3106 C C . SER A 1 390 ? 0.656 4.229 -14.719 1.00 87.00 390 SER A C 1
ATOM 3108 O O . SER A 1 390 ? 1.314 5.263 -14.587 1.00 87.00 390 SER A O 1
ATOM 3110 N N . GLY A 1 391 ? 0.445 3.663 -15.911 1.00 87.50 391 GLY A N 1
ATOM 3111 C CA . GLY A 1 391 ? 1.148 4.052 -17.135 1.00 87.50 391 GLY A CA 1
ATOM 3112 C C . GLY A 1 391 ? 2.626 3.633 -17.158 1.00 87.50 391 GLY A C 1
ATOM 3113 O O . GLY A 1 391 ? 3.391 4.135 -17.986 1.00 87.50 391 GLY A O 1
ATOM 3114 N N . ILE A 1 392 ? 3.053 2.762 -16.233 1.00 91.25 392 ILE A N 1
ATOM 3115 C CA . ILE A 1 392 ? 4.421 2.238 -16.140 1.00 91.25 392 ILE A CA 1
ATOM 3116 C C . ILE A 1 392 ? 4.455 0.839 -16.752 1.00 91.25 392 ILE A C 1
ATOM 3118 O O . ILE A 1 392 ? 3.889 -0.107 -16.205 1.00 91.25 392 ILE A O 1
ATOM 3122 N N . HIS A 1 393 ? 5.162 0.709 -17.875 1.00 89.00 393 HIS A N 1
ATOM 3123 C CA . HIS A 1 393 ? 5.289 -0.546 -18.628 1.00 89.00 393 HIS A CA 1
ATOM 3124 C C . HIS A 1 393 ? 6.739 -1.053 -18.713 1.00 89.00 393 HIS A C 1
ATOM 3126 O O . HIS A 1 393 ? 6.971 -2.174 -19.157 1.00 89.00 393 HIS A O 1
ATOM 3132 N N . ASP A 1 394 ? 7.719 -0.245 -18.291 1.00 89.94 394 ASP A N 1
ATOM 3133 C CA . ASP A 1 394 ? 9.142 -0.571 -18.380 1.00 89.94 394 ASP A CA 1
ATOM 3134 C C . ASP A 1 394 ? 9.993 0.120 -17.293 1.00 89.94 394 ASP A C 1
ATOM 3136 O O . ASP A 1 394 ? 9.515 0.941 -16.507 1.00 89.94 394 ASP A O 1
ATOM 3140 N N . ASN A 1 395 ? 11.288 -0.214 -17.276 1.00 91.75 395 ASN A N 1
ATOM 3141 C CA . ASN A 1 395 ? 12.296 0.337 -16.359 1.00 91.75 395 ASN A CA 1
ATOM 3142 C C . ASN A 1 395 ? 12.827 1.726 -16.786 1.00 91.75 395 ASN A C 1
ATOM 3144 O O . ASN A 1 395 ? 13.659 2.321 -16.098 1.00 91.75 395 ASN A O 1
ATOM 3148 N N . GLY A 1 396 ? 12.404 2.230 -17.946 1.00 89.31 396 GLY A N 1
ATOM 3149 C CA . GLY A 1 396 ? 12.789 3.520 -18.519 1.00 89.31 396 GLY A CA 1
ATOM 3150 C C . GLY A 1 396 ? 11.813 4.656 -18.207 1.00 89.31 396 GLY A C 1
ATOM 3151 O O . GLY A 1 396 ? 12.122 5.815 -18.511 1.00 89.31 396 GLY A O 1
ATOM 3152 N N . TRP A 1 397 ? 10.669 4.345 -17.589 1.00 90.62 397 TRP A N 1
ATOM 3153 C CA . TRP A 1 397 ? 9.629 5.314 -17.269 1.00 90.62 397 TRP A CA 1
ATOM 3154 C C . TRP A 1 397 ? 10.149 6.507 -16.459 1.00 90.62 397 TRP A C 1
ATOM 3156 O O . TRP A 1 397 ? 11.027 6.404 -15.597 1.00 90.62 397 TRP A O 1
ATOM 3166 N N . LYS A 1 398 ? 9.569 7.676 -16.744 1.00 87.88 398 LYS A N 1
ATOM 3167 C CA . LYS A 1 398 ? 9.823 8.930 -16.029 1.00 87.88 398 LYS A CA 1
ATOM 3168 C C . LYS A 1 398 ? 8.504 9.656 -15.752 1.00 87.88 398 LYS A C 1
ATOM 3170 O O . LYS A 1 398 ? 7.627 9.659 -16.612 1.00 87.88 398 LYS A O 1
ATOM 3175 N N . PRO A 1 399 ? 8.378 10.353 -14.617 1.00 83.38 399 PRO A N 1
ATOM 3176 C CA . PRO A 1 399 ? 7.118 10.966 -14.210 1.00 83.38 399 PRO A CA 1
ATOM 3177 C C . PRO A 1 399 ? 6.658 12.111 -15.134 1.00 83.38 399 PRO A C 1
ATOM 3179 O O . PRO A 1 399 ? 7.364 13.122 -15.229 1.00 83.38 399 PRO A O 1
ATOM 3182 N N . PRO A 1 400 ? 5.457 12.039 -15.750 1.00 79.81 400 PRO A N 1
ATOM 3183 C CA . PRO A 1 400 ? 4.932 13.100 -16.619 1.00 79.81 400 PRO A CA 1
ATOM 3184 C C . PRO A 1 400 ? 4.847 14.472 -15.939 1.00 79.81 400 PRO A C 1
ATOM 3186 O O . PRO A 1 400 ? 5.191 15.493 -16.534 1.00 79.81 400 PRO A O 1
ATOM 3189 N N . TYR A 1 401 ? 4.499 14.491 -14.651 1.00 78.62 401 TYR A N 1
ATOM 3190 C CA . TYR A 1 401 ? 4.411 15.692 -13.811 1.00 78.62 401 TYR A CA 1
ATOM 3191 C C . TYR A 1 401 ? 5.767 16.369 -13.524 1.00 78.62 401 TYR A C 1
ATOM 3193 O O . TYR A 1 401 ? 5.812 17.448 -12.938 1.00 78.62 401 TYR A O 1
ATOM 3201 N N . ARG A 1 402 ? 6.893 15.776 -13.948 1.00 79.31 402 ARG A N 1
ATOM 3202 C CA . ARG A 1 402 ? 8.231 16.401 -13.938 1.00 79.31 402 ARG A CA 1
ATOM 3203 C C . ARG A 1 402 ? 8.640 16.955 -15.313 1.00 79.31 402 ARG A C 1
ATOM 3205 O O . ARG A 1 402 ? 9.811 17.267 -15.509 1.00 79.31 402 ARG A O 1
ATOM 3212 N N . GLY A 1 403 ? 7.699 17.075 -16.253 1.00 79.44 403 GLY A N 1
ATOM 3213 C CA . GLY A 1 403 ? 7.935 17.616 -17.598 1.00 79.44 403 GLY A CA 1
ATOM 3214 C C . GLY A 1 403 ? 8.257 16.566 -18.666 1.00 79.44 403 GLY A C 1
ATOM 3215 O O . GLY A 1 403 ? 8.557 16.932 -19.797 1.00 79.44 403 GLY A O 1
ATOM 3216 N N . TYR A 1 404 ? 8.171 15.272 -18.341 1.00 79.88 404 TYR A N 1
ATOM 3217 C CA . TYR A 1 404 ? 8.353 14.172 -19.296 1.00 79.88 404 TYR A CA 1
ATOM 3218 C C . TYR A 1 404 ? 7.025 13.837 -19.991 1.00 79.88 404 TYR A C 1
ATOM 3220 O O . TYR A 1 404 ? 6.393 12.824 -19.707 1.00 79.88 404 TYR A O 1
ATOM 3228 N N . THR A 1 405 ? 6.565 14.721 -20.877 1.00 71.69 405 THR A N 1
ATOM 3229 C CA . THR A 1 405 ? 5.195 14.699 -21.428 1.00 71.69 405 THR A CA 1
ATOM 3230 C C . THR A 1 405 ? 4.888 13.558 -22.399 1.00 71.69 405 THR A C 1
ATOM 3232 O O . THR A 1 405 ? 3.735 13.420 -22.795 1.00 71.69 405 THR A O 1
ATOM 3235 N N . GLU A 1 406 ? 5.891 12.775 -22.798 1.00 73.62 406 GLU A N 1
ATOM 3236 C CA . GLU A 1 406 ? 5.746 11.646 -23.729 1.00 73.62 406 GLU A CA 1
ATOM 3237 C C . GLU A 1 406 ? 5.225 10.368 -23.048 1.00 73.62 406 GLU A C 1
ATOM 3239 O O . GLU A 1 406 ? 4.730 9.475 -23.728 1.00 73.62 406 GLU A O 1
ATOM 3244 N N . ASN A 1 407 ? 5.292 10.286 -21.714 1.00 78.81 407 ASN A N 1
ATOM 3245 C CA . ASN A 1 407 ? 4.880 9.098 -20.966 1.00 78.81 407 ASN A CA 1
ATOM 3246 C C . ASN A 1 407 ? 3.381 9.099 -20.632 1.00 78.81 407 ASN A C 1
ATOM 3248 O O . ASN A 1 407 ? 2.772 10.149 -20.394 1.00 78.81 407 ASN A O 1
ATOM 3252 N N . ILE A 1 408 ? 2.804 7.895 -20.561 1.00 76.00 408 ILE A N 1
ATOM 3253 C CA . ILE A 1 408 ? 1.404 7.676 -20.185 1.00 76.00 408 ILE A CA 1
ATOM 3254 C C . ILE A 1 408 ? 1.192 8.173 -18.750 1.00 76.00 408 ILE A C 1
ATOM 3256 O O . ILE A 1 408 ? 2.003 7.939 -17.853 1.00 76.00 408 ILE A O 1
ATOM 3260 N N . SER A 1 409 ? 0.116 8.934 -18.557 1.00 77.44 409 SER A N 1
ATOM 3261 C CA . SER A 1 409 ? -0.245 9.481 -17.251 1.00 77.44 409 SER A CA 1
ATOM 3262 C C . SER A 1 409 ? -0.961 8.431 -16.405 1.00 77.44 409 SER A C 1
ATOM 3264 O O . SER A 1 409 ? -1.803 7.723 -16.955 1.00 77.44 409 SER A O 1
ATOM 3266 N N . PRO A 1 410 ? -0.702 8.369 -15.088 1.00 77.69 410 PRO A N 1
ATOM 3267 C CA . PRO A 1 410 ? -1.442 7.473 -14.212 1.00 77.69 410 PRO A CA 1
ATOM 3268 C C . PRO A 1 410 ? -2.920 7.879 -14.153 1.00 77.69 410 PRO A C 1
ATOM 3270 O O . PRO A 1 410 ? -3.270 9.045 -14.370 1.00 77.69 410 PRO A O 1
ATOM 3273 N N . THR A 1 411 ? -3.793 6.943 -13.786 1.00 74.06 411 THR A N 1
ATOM 3274 C CA . THR A 1 411 ? -5.234 7.181 -13.582 1.00 74.06 411 THR A CA 1
ATOM 3275 C C . THR A 1 411 ? -5.522 8.121 -12.412 1.00 74.06 411 THR A C 1
ATOM 3277 O O . THR A 1 411 ? -6.579 8.753 -12.380 1.00 74.06 411 THR A O 1
ATOM 3280 N N . SER A 1 412 ? -4.560 8.301 -11.498 1.00 66.56 412 SER A N 1
ATOM 3281 C CA . SER A 1 412 ? -4.583 9.374 -10.496 1.00 66.56 412 SER A CA 1
ATOM 3282 C C . SER A 1 412 ? -4.510 10.775 -11.123 1.00 66.56 412 SER A C 1
ATOM 3284 O O . SER A 1 412 ? -4.946 11.745 -10.506 1.00 66.56 412 SER A O 1
ATOM 3286 N N . GLY A 1 413 ? -4.031 10.875 -12.368 1.00 65.94 413 GLY A N 1
ATOM 3287 C CA . GLY A 1 413 ? -4.058 12.041 -13.247 1.00 65.94 413 GLY A CA 1
ATOM 3288 C C . GLY A 1 413 ? -2.667 12.589 -13.599 1.00 65.94 413 GLY A C 1
ATOM 3289 O O . GLY A 1 413 ? -1.699 12.452 -12.858 1.00 65.94 413 GLY A O 1
ATOM 3290 N N . LYS A 1 414 ? -2.572 13.281 -14.742 1.00 64.75 414 LYS A N 1
ATOM 3291 C CA . LYS A 1 414 ? -1.308 13.735 -15.370 1.00 64.75 414 LYS A CA 1
ATOM 3292 C C . LYS A 1 414 ? -0.406 14.618 -14.499 1.00 64.75 414 LYS A C 1
ATOM 3294 O O . LYS A 1 414 ? 0.812 14.593 -14.659 1.00 64.75 414 LYS A O 1
ATOM 3299 N N . ASN A 1 415 ? -1.000 15.403 -13.604 1.00 68.25 415 ASN A N 1
ATOM 3300 C CA . ASN A 1 415 ? -0.283 16.338 -12.732 1.00 68.25 415 ASN A CA 1
ATOM 3301 C C . ASN A 1 415 ? -0.129 15.816 -11.295 1.00 68.25 415 ASN A C 1
ATOM 3303 O O . ASN A 1 415 ? 0.352 16.551 -10.436 1.00 68.25 415 ASN A O 1
ATOM 3307 N N . PHE A 1 416 ? -0.558 14.583 -11.021 1.00 68.88 416 PHE A N 1
ATOM 3308 C CA . PHE A 1 416 ? -0.521 13.997 -9.689 1.00 68.88 416 PHE A CA 1
ATOM 3309 C C . PHE A 1 416 ? 0.639 13.015 -9.562 1.00 68.88 416 PHE A C 1
ATOM 3311 O O . PHE A 1 416 ? 0.972 12.291 -10.500 1.00 68.88 416 PHE A O 1
ATOM 3318 N N . HIS A 1 417 ? 1.257 12.999 -8.381 1.00 82.12 417 HIS A N 1
ATOM 3319 C CA . HIS A 1 417 ? 2.224 11.968 -8.025 1.00 82.12 417 HIS A CA 1
ATOM 3320 C C . HIS A 1 417 ? 1.535 10.597 -7.974 1.00 82.12 417 HIS A C 1
ATOM 3322 O O . HIS A 1 417 ? 0.321 10.508 -7.756 1.00 82.12 417 HIS A O 1
ATOM 3328 N N . LEU A 1 418 ? 2.309 9.524 -8.140 1.00 85.38 418 LEU A N 1
ATOM 3329 C CA . LEU A 1 418 ? 1.804 8.178 -7.877 1.00 85.38 418 LEU A CA 1
ATOM 3330 C C . LEU A 1 418 ? 1.371 8.068 -6.401 1.00 85.38 418 LEU A C 1
ATOM 3332 O O . LEU A 1 418 ? 2.121 8.520 -5.527 1.00 85.38 418 LEU A O 1
ATOM 3336 N N . PRO A 1 419 ? 0.191 7.490 -6.106 1.00 87.56 419 PRO A N 1
ATOM 3337 C CA . PRO A 1 419 ? -0.284 7.291 -4.742 1.00 87.56 419 PRO A CA 1
ATOM 3338 C C . PRO A 1 419 ? 0.481 6.133 -4.089 1.00 87.56 419 PRO A C 1
ATOM 3340 O O . PRO A 1 419 ? -0.013 5.015 -3.987 1.00 87.56 419 PRO A O 1
ATOM 3343 N N . THR A 1 420 ? 1.720 6.381 -3.672 1.00 94.44 420 THR A N 1
ATOM 3344 C CA . THR A 1 420 ? 2.544 5.382 -2.982 1.00 94.44 420 THR A CA 1
ATOM 3345 C C . THR A 1 420 ? 2.006 5.094 -1.580 1.00 94.44 420 THR A C 1
ATOM 3347 O O . THR A 1 420 ? 1.349 5.949 -0.982 1.00 94.44 420 THR A O 1
ATOM 3350 N N . MET A 1 421 ? 2.339 3.938 -1.004 1.00 95.56 421 MET A N 1
ATOM 3351 C CA . MET A 1 421 ? 2.012 3.598 0.387 1.00 95.56 421 MET A CA 1
ATOM 3352 C C . MET A 1 421 ? 2.516 4.644 1.389 1.00 95.56 421 MET A C 1
ATOM 3354 O O . MET A 1 421 ? 1.831 4.937 2.363 1.00 95.56 421 MET A O 1
ATOM 3358 N N . PHE A 1 422 ? 3.660 5.281 1.117 1.00 96.44 422 PHE A N 1
ATOM 3359 C CA . PHE A 1 422 ? 4.179 6.374 1.942 1.00 96.44 422 PHE A CA 1
ATOM 3360 C C . PHE A 1 422 ? 3.299 7.618 1.838 1.00 96.44 422 PHE A C 1
ATOM 3362 O O . PHE A 1 422 ? 2.965 8.235 2.847 1.00 96.44 422 PHE A O 1
ATOM 3369 N N . SER A 1 423 ? 2.879 7.967 0.617 1.00 90.00 423 SER A N 1
ATOM 3370 C CA . SER A 1 423 ? 1.959 9.083 0.401 1.00 90.00 423 SER A CA 1
ATOM 3371 C C . SER A 1 423 ? 0.606 8.835 1.067 1.00 90.00 423 SER A C 1
ATOM 3373 O O . SER A 1 423 ? 0.069 9.747 1.691 1.00 90.00 423 SER A O 1
ATOM 3375 N N . GLN A 1 424 ? 0.104 7.597 1.017 1.00 89.06 424 GLN A N 1
ATOM 3376 C CA . GLN A 1 424 ? -1.154 7.212 1.641 1.00 89.06 424 GLN A CA 1
ATOM 3377 C C . GLN A 1 424 ? -1.053 7.277 3.166 1.00 89.06 424 GLN A C 1
ATOM 3379 O O . GLN A 1 424 ? -1.898 7.922 3.793 1.00 89.06 424 GLN A O 1
ATOM 3384 N N . ALA A 1 425 ? 0.014 6.715 3.745 1.00 89.38 425 ALA A N 1
ATOM 3385 C CA . ALA A 1 425 ? 0.289 6.796 5.175 1.00 89.38 425 ALA A CA 1
ATOM 3386 C C . ALA A 1 425 ? 0.332 8.255 5.646 1.00 89.38 425 ALA A C 1
ATOM 3388 O O . ALA A 1 425 ? -0.440 8.639 6.519 1.00 89.38 425 ALA A O 1
ATOM 3389 N N . LYS A 1 426 ? 1.136 9.103 4.989 1.00 84.31 426 LYS A N 1
ATOM 3390 C CA . LYS A 1 426 ? 1.268 10.527 5.341 1.00 84.31 426 LYS A CA 1
ATOM 3391 C C . LYS A 1 426 ? 0.013 11.361 5.104 1.00 84.31 426 LYS A C 1
ATOM 3393 O O . LYS A 1 426 ? -0.178 12.360 5.796 1.00 84.31 426 LYS A O 1
ATOM 3398 N N . SER A 1 427 ? -0.808 11.002 4.119 1.00 80.00 427 SER A N 1
ATOM 3399 C CA . SER A 1 427 ? -2.088 11.677 3.876 1.00 80.00 427 SER A CA 1
ATOM 3400 C C . SER A 1 427 ? -3.139 11.328 4.930 1.00 80.00 427 SER A C 1
ATOM 3402 O O . SER A 1 427 ? -3.965 12.176 5.254 1.00 80.00 427 SER A O 1
ATOM 3404 N N . SER A 1 428 ? -3.075 10.110 5.478 1.00 80.88 428 SER A N 1
ATOM 3405 C CA . SER A 1 428 ? -4.012 9.620 6.492 1.00 80.88 428 SER A CA 1
ATOM 3406 C C . SER A 1 428 ? -3.616 10.076 7.895 1.00 80.88 428 SER A C 1
ATOM 3408 O O . SER A 1 428 ? -4.470 10.506 8.664 1.00 80.88 428 SER A O 1
ATOM 3410 N N . ASP A 1 429 ? -2.324 10.005 8.217 1.00 83.12 429 ASP A N 1
ATOM 3411 C CA . ASP A 1 429 ? -1.757 10.449 9.485 1.00 83.12 429 ASP A CA 1
ATOM 3412 C C . ASP A 1 429 ? -0.313 10.930 9.271 1.00 83.12 429 ASP A C 1
ATOM 3414 O O . ASP A 1 429 ? 0.613 10.171 8.971 1.00 83.12 429 ASP A O 1
ATOM 3418 N N . VAL A 1 430 ? -0.110 12.237 9.435 1.00 81.38 430 VAL A N 1
ATOM 3419 C CA . VAL A 1 430 ? 1.189 12.884 9.217 1.00 81.38 430 VAL A CA 1
ATOM 3420 C C . VAL A 1 430 ? 2.250 12.452 10.238 1.00 81.38 430 VAL A C 1
ATOM 3422 O O . VAL A 1 430 ? 3.445 12.575 9.949 1.00 81.38 430 VAL A O 1
ATOM 3425 N N . THR A 1 431 ? 1.835 11.966 11.413 1.00 88.62 431 THR A N 1
ATOM 3426 C CA . THR A 1 431 ? 2.736 11.572 12.508 1.00 88.62 431 THR A CA 1
ATOM 3427 C C . THR A 1 431 ? 3.432 10.243 12.237 1.00 88.62 431 THR A C 1
ATOM 3429 O O . THR A 1 431 ? 4.475 9.966 12.825 1.00 88.62 431 THR A O 1
ATOM 3432 N N . ILE A 1 432 ? 2.917 9.448 11.293 1.00 94.44 432 ILE A N 1
ATOM 3433 C CA . ILE A 1 432 ? 3.517 8.168 10.918 1.00 94.44 432 ILE A CA 1
ATOM 3434 C C . ILE A 1 432 ? 4.913 8.402 10.356 1.00 94.44 432 ILE A C 1
ATOM 3436 O O . ILE A 1 432 ? 5.074 9.083 9.342 1.00 94.44 432 ILE A O 1
ATOM 3440 N N . ARG A 1 433 ? 5.930 7.801 10.976 1.00 97.00 433 ARG A N 1
ATOM 3441 C CA . ARG A 1 433 ? 7.311 7.879 10.494 1.00 97.00 433 ARG A CA 1
ATOM 3442 C C . ARG A 1 433 ? 7.519 6.958 9.303 1.00 97.00 433 ARG A C 1
ATOM 3444 O O . ARG A 1 433 ? 7.349 5.749 9.401 1.00 97.00 433 ARG A O 1
ATOM 3451 N N . THR A 1 434 ? 7.917 7.533 8.185 1.00 98.12 434 THR A N 1
ATOM 3452 C CA . THR A 1 434 ? 8.056 6.862 6.894 1.00 98.12 434 THR A CA 1
ATOM 3453 C C . THR A 1 434 ? 9.512 6.839 6.458 1.00 98.12 434 THR A C 1
ATOM 3455 O O . THR A 1 434 ? 10.197 7.869 6.476 1.00 98.12 434 THR A O 1
ATOM 3458 N N . ALA A 1 435 ? 9.991 5.665 6.051 1.00 98.44 435 ALA A N 1
ATOM 3459 C CA . ALA A 1 435 ? 11.365 5.506 5.612 1.00 98.44 435 ALA A CA 1
ATOM 3460 C C . ALA A 1 435 ? 11.528 4.545 4.438 1.00 98.44 435 ALA A C 1
ATOM 3462 O O . ALA A 1 435 ? 10.867 3.510 4.372 1.00 98.44 435 ALA A O 1
ATOM 3463 N N . PHE A 1 436 ? 12.457 4.878 3.541 1.00 98.62 436 PHE A N 1
ATOM 3464 C CA . PHE A 1 436 ? 12.784 4.052 2.384 1.00 98.62 436 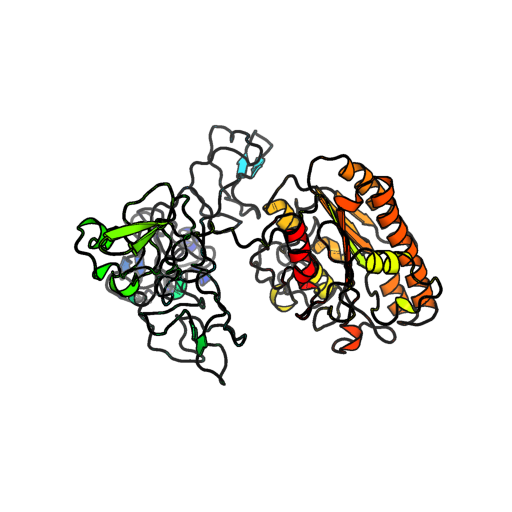PHE A CA 1
ATOM 3465 C C . PHE A 1 436 ? 14.300 3.966 2.172 1.00 98.62 436 PHE A C 1
ATOM 3467 O O . PHE A 1 436 ? 14.977 4.980 1.955 1.00 98.62 436 PHE A O 1
ATOM 3474 N N . PHE A 1 437 ? 14.821 2.741 2.232 1.00 98.38 437 PHE A N 1
ATOM 3475 C CA . PHE A 1 437 ? 16.226 2.401 2.025 1.00 98.38 437 PHE A CA 1
ATOM 3476 C C . PHE A 1 437 ? 16.349 1.548 0.766 1.00 98.38 437 PHE A C 1
ATOM 3478 O O . PHE A 1 437 ? 15.804 0.446 0.713 1.00 98.38 437 PHE A O 1
ATOM 3485 N N . TYR A 1 438 ? 17.032 2.063 -0.257 1.00 97.25 438 TYR A N 1
ATOM 3486 C CA . TYR A 1 438 ? 17.075 1.412 -1.566 1.00 97.25 438 TYR A CA 1
ATOM 3487 C C . TYR A 1 438 ? 18.355 1.726 -2.348 1.00 97.25 438 TYR A C 1
ATOM 3489 O O . TYR A 1 438 ? 19.019 2.743 -2.129 1.00 97.25 438 TYR A O 1
ATOM 3497 N N . SER A 1 439 ? 18.703 0.853 -3.289 1.00 94.06 439 SER A N 1
ATOM 3498 C CA . SER A 1 439 ? 19.907 0.958 -4.121 1.00 94.06 439 SER A CA 1
ATOM 3499 C C . SER A 1 439 ? 19.599 1.218 -5.600 1.00 94.06 439 SER A C 1
ATOM 3501 O O . SER A 1 439 ? 20.371 1.894 -6.290 1.00 94.06 439 SER A O 1
ATOM 3503 N N . TRP A 1 440 ? 18.443 0.763 -6.091 1.00 94.44 440 TRP A N 1
ATOM 3504 C CA . TRP A 1 440 ? 18.094 0.889 -7.501 1.00 94.44 440 TRP A CA 1
ATOM 3505 C C . TRP A 1 440 ? 17.579 2.296 -7.857 1.00 94.44 440 TRP A C 1
ATOM 3507 O O . TRP A 1 440 ? 16.596 2.774 -7.281 1.00 94.44 440 TRP A O 1
ATOM 3517 N N . PRO A 1 441 ? 18.206 3.018 -8.812 1.00 92.38 441 PRO A N 1
ATOM 3518 C CA . PRO A 1 441 ? 17.865 4.414 -9.087 1.00 92.38 441 PRO A CA 1
ATOM 3519 C C . PRO A 1 441 ? 16.428 4.680 -9.540 1.00 92.38 441 PRO A C 1
ATOM 3521 O O . PRO A 1 441 ? 15.980 5.817 -9.389 1.00 92.38 441 PRO A O 1
ATOM 3524 N N . PHE A 1 442 ? 15.732 3.693 -10.109 1.00 93.81 442 PHE A N 1
ATOM 3525 C CA . PHE A 1 442 ? 14.357 3.844 -10.591 1.00 93.81 442 PHE A CA 1
ATOM 3526 C C . PHE A 1 442 ? 13.378 4.159 -9.449 1.00 93.81 442 PHE A C 1
ATOM 3528 O O . PHE A 1 442 ? 12.553 5.063 -9.580 1.00 93.81 442 PHE A O 1
ATOM 3535 N N . LEU A 1 443 ? 13.554 3.528 -8.284 1.00 95.75 443 LEU A N 1
ATOM 3536 C CA . LEU A 1 443 ? 12.662 3.655 -7.121 1.00 95.75 443 LEU A CA 1
ATOM 3537 C C . LEU A 1 443 ? 12.567 5.077 -6.552 1.00 95.75 443 LEU A C 1
ATOM 3539 O O . LEU A 1 443 ? 11.626 5.403 -5.829 1.00 95.75 443 LEU A O 1
ATOM 3543 N N . ARG A 1 444 ? 13.475 5.987 -6.937 1.00 93.44 444 ARG A N 1
ATOM 3544 C CA . ARG A 1 444 ? 13.355 7.413 -6.595 1.00 93.44 444 ARG A CA 1
ATOM 3545 C C . ARG A 1 444 ? 12.051 8.032 -7.106 1.00 93.44 444 ARG A C 1
ATOM 3547 O O . ARG A 1 444 ? 11.586 9.022 -6.543 1.00 93.44 444 ARG A O 1
ATOM 3554 N N . PHE A 1 445 ? 11.470 7.482 -8.177 1.00 92.81 445 PHE A N 1
ATOM 3555 C CA . PHE A 1 445 ? 10.191 7.937 -8.718 1.00 92.81 445 PHE A CA 1
ATOM 3556 C C . PHE A 1 445 ? 8.979 7.523 -7.865 1.00 92.81 445 PHE A C 1
ATOM 3558 O O . PHE A 1 445 ? 7.881 8.019 -8.101 1.00 92.81 445 PHE A O 1
ATOM 3565 N N . HIS A 1 446 ? 9.193 6.707 -6.834 1.00 94.31 446 HIS A N 1
ATOM 3566 C CA . HIS A 1 446 ? 8.220 6.348 -5.799 1.00 94.31 446 HIS A CA 1
ATOM 3567 C C . HIS A 1 446 ? 8.613 6.930 -4.427 1.00 94.31 446 HIS A C 1
ATOM 3569 O O . HIS A 1 446 ? 7.842 6.867 -3.473 1.00 94.31 446 HIS A O 1
ATOM 3575 N N . ALA A 1 447 ? 9.807 7.523 -4.335 1.00 92.81 447 ALA A N 1
ATOM 3576 C CA . ALA A 1 447 ? 10.352 8.195 -3.156 1.00 92.81 447 ALA A CA 1
ATOM 3577 C C . ALA A 1 447 ? 10.203 9.729 -3.257 1.00 92.81 447 ALA A C 1
ATOM 3579 O O . ALA A 1 447 ? 9.367 10.228 -4.013 1.00 92.81 447 ALA A O 1
ATOM 3580 N N . SER A 1 448 ? 11.031 10.518 -2.558 1.00 88.25 448 SER A N 1
ATOM 3581 C CA . SER A 1 448 ? 10.861 11.982 -2.488 1.00 88.25 448 SER A CA 1
ATOM 3582 C C . SER A 1 448 ? 11.020 12.694 -3.832 1.00 88.25 448 SER A C 1
ATOM 3584 O O . SER A 1 448 ? 10.511 13.802 -4.005 1.00 88.25 448 SER A O 1
ATOM 3586 N N . TYR A 1 449 ? 11.714 12.098 -4.809 1.00 87.50 449 TYR A N 1
ATOM 3587 C CA . TYR A 1 449 ? 11.777 12.672 -6.156 1.00 87.50 449 TYR A CA 1
ATOM 3588 C C . TYR A 1 449 ? 10.440 12.514 -6.901 1.00 87.50 449 TYR A C 1
ATOM 3590 O O . TYR A 1 449 ? 10.012 13.430 -7.605 1.00 87.50 449 TYR A O 1
ATOM 3598 N N . GLY A 1 450 ? 9.756 11.387 -6.742 1.00 83.06 450 GLY A N 1
ATOM 3599 C CA . GLY A 1 450 ? 8.446 11.148 -7.341 1.00 83.06 450 GLY A CA 1
ATOM 3600 C C . GLY A 1 450 ? 7.271 11.730 -6.566 1.00 83.06 450 GLY A C 1
ATOM 3601 O O . GLY A 1 450 ? 6.333 12.214 -7.189 1.00 83.06 450 GLY A O 1
ATOM 3602 N N . ALA A 1 451 ? 7.345 11.711 -5.238 1.00 82.75 451 ALA A N 1
ATOM 3603 C CA . ALA A 1 451 ? 6.306 12.141 -4.311 1.00 82.75 451 ALA A CA 1
ATOM 3604 C C . ALA A 1 451 ? 6.934 12.932 -3.139 1.00 82.75 451 ALA A C 1
ATOM 3606 O O . ALA A 1 451 ? 7.141 12.388 -2.051 1.00 82.75 451 ALA A O 1
ATOM 3607 N N . PRO A 1 452 ? 7.280 14.219 -3.340 1.00 84.94 452 PRO A N 1
ATOM 3608 C CA . PRO A 1 452 ? 7.922 15.041 -2.315 1.00 84.94 452 PRO A CA 1
ATOM 3609 C C . PRO A 1 452 ? 7.102 15.145 -1.022 1.00 84.94 452 PRO A C 1
ATOM 3611 O O . PRO A 1 452 ? 5.885 15.317 -1.066 1.00 84.94 452 PRO A O 1
ATOM 3614 N N . GLY A 1 453 ? 7.784 15.105 0.127 1.00 83.25 453 GLY A N 1
ATOM 3615 C CA . GLY A 1 453 ? 7.167 15.276 1.450 1.00 83.25 453 GLY A CA 1
ATOM 3616 C C . GLY A 1 453 ? 6.483 14.027 2.016 1.00 83.25 453 GLY A C 1
ATOM 3617 O O . GLY A 1 453 ? 5.754 14.143 2.995 1.00 83.25 453 GLY A O 1
ATOM 3618 N N . THR A 1 454 ? 6.699 12.857 1.408 1.00 89.62 454 THR A N 1
ATOM 3619 C CA . THR A 1 454 ? 6.084 11.585 1.833 1.00 89.62 454 THR A CA 1
ATOM 3620 C C . THR A 1 454 ? 7.001 10.683 2.652 1.00 89.62 454 THR A C 1
ATOM 3622 O O . THR A 1 454 ? 6.511 9.723 3.228 1.00 89.62 454 THR A O 1
ATOM 3625 N N . LEU A 1 455 ? 8.302 10.989 2.708 1.00 96.06 455 LEU A N 1
ATOM 3626 C CA . LEU A 1 455 ? 9.315 10.241 3.452 1.00 96.06 455 LEU A CA 1
ATOM 3627 C C . LEU A 1 455 ? 9.983 11.151 4.485 1.00 96.06 455 LEU A C 1
ATOM 3629 O O . LEU A 1 455 ? 10.501 12.210 4.129 1.00 96.06 455 LEU A O 1
ATOM 3633 N N . ASP A 1 456 ? 10.028 10.719 5.745 1.00 95.06 456 ASP A N 1
ATOM 3634 C CA . ASP A 1 456 ? 10.815 11.384 6.796 1.00 95.06 456 ASP A CA 1
ATOM 3635 C C . ASP A 1 456 ? 12.296 11.004 6.696 1.00 95.06 456 ASP A C 1
ATOM 3637 O O . ASP A 1 456 ? 13.185 11.786 7.044 1.00 95.06 456 ASP A O 1
ATOM 3641 N N . LYS A 1 457 ? 12.572 9.793 6.196 1.00 96.94 457 LYS A N 1
ATOM 3642 C CA . LYS A 1 457 ? 13.924 9.296 5.959 1.00 96.94 457 LYS A CA 1
ATOM 3643 C C . LYS A 1 457 ? 14.029 8.613 4.600 1.00 96.94 457 LYS A C 1
ATOM 3645 O O . LYS A 1 457 ? 13.407 7.592 4.345 1.00 96.94 457 LYS A O 1
ATOM 3650 N N . GLU A 1 458 ? 14.895 9.136 3.743 1.00 96.56 458 GLU A N 1
ATOM 3651 C CA . GLU A 1 458 ? 15.248 8.496 2.477 1.00 96.56 458 GLU A CA 1
ATOM 3652 C C . GLU A 1 458 ? 16.761 8.300 2.413 1.00 96.56 458 GLU A C 1
ATOM 3654 O O . GLU A 1 458 ? 17.528 9.242 2.637 1.00 96.56 458 GLU A O 1
ATOM 3659 N N . MET A 1 459 ? 17.204 7.078 2.117 1.00 94.50 459 MET A N 1
ATOM 3660 C CA . MET A 1 459 ? 18.618 6.767 1.937 1.00 94.50 459 MET A CA 1
ATOM 3661 C C . MET A 1 459 ? 18.809 5.928 0.678 1.00 94.50 459 MET A C 1
ATOM 3663 O O . MET A 1 459 ? 18.378 4.780 0.602 1.00 94.50 459 MET A O 1
ATOM 3667 N N . ARG A 1 460 ? 19.494 6.529 -0.301 1.00 92.88 460 ARG A N 1
ATOM 3668 C CA . ARG A 1 460 ? 19.806 5.918 -1.592 1.00 92.88 460 ARG A CA 1
ATOM 3669 C C . ARG A 1 460 ? 21.309 5.841 -1.810 1.00 92.88 460 ARG A C 1
ATOM 3671 O O . ARG A 1 460 ? 21.979 6.875 -1.766 1.00 92.88 460 ARG A O 1
ATOM 3678 N N . MET A 1 461 ? 21.819 4.659 -2.139 1.00 90.06 461 MET A N 1
ATOM 3679 C CA . MET A 1 461 ? 23.212 4.462 -2.552 1.00 90.06 461 MET A CA 1
ATOM 3680 C C . MET A 1 461 ? 23.281 3.849 -3.952 1.00 90.06 461 MET A C 1
ATOM 3682 O O . MET A 1 461 ? 22.463 3.018 -4.311 1.00 90.06 461 MET A O 1
ATOM 3686 N N . SER A 1 462 ? 24.262 4.258 -4.754 1.00 87.44 462 SER A N 1
ATOM 3687 C CA . SER A 1 462 ? 24.510 3.698 -6.088 1.00 87.44 462 SER A CA 1
ATOM 3688 C C . SER A 1 462 ? 26.008 3.665 -6.381 1.00 87.44 462 SER A C 1
ATOM 3690 O O . SER A 1 462 ? 26.747 4.486 -5.838 1.00 87.44 462 SER A O 1
ATOM 3692 N N . GLY A 1 463 ? 26.449 2.787 -7.286 1.00 83.88 463 GLY A N 1
ATOM 3693 C CA . GLY A 1 463 ? 27.836 2.769 -7.774 1.00 83.88 463 GLY A CA 1
ATOM 3694 C C . GLY A 1 463 ? 28.825 1.957 -6.928 1.00 83.88 463 GLY A C 1
ATOM 3695 O O . GLY A 1 463 ? 30.029 2.138 -7.079 1.00 83.88 463 GLY A O 1
ATOM 3696 N N . ALA A 1 464 ? 28.335 1.069 -6.060 1.00 90.44 464 ALA A N 1
ATOM 3697 C CA . ALA A 1 464 ? 29.128 0.025 -5.403 1.00 90.44 464 ALA A CA 1
ATOM 3698 C C . ALA A 1 464 ? 28.704 -1.366 -5.910 1.00 90.44 464 ALA A C 1
ATOM 3700 O O . ALA A 1 464 ? 27.762 -1.472 -6.695 1.00 90.44 464 ALA A O 1
ATOM 3701 N N . SER A 1 465 ? 29.393 -2.431 -5.483 1.00 93.56 465 SER A N 1
ATOM 3702 C CA . SER A 1 465 ? 28.934 -3.797 -5.768 1.00 93.56 465 SER A CA 1
ATOM 3703 C C . SER A 1 465 ? 27.587 -4.057 -5.092 1.00 93.56 465 SER A C 1
ATOM 3705 O O . SER A 1 465 ? 27.352 -3.571 -3.988 1.00 93.56 465 SER A O 1
ATOM 3707 N N . VAL A 1 466 ? 26.719 -4.851 -5.722 1.00 90.50 466 VAL A N 1
ATOM 3708 C CA . VAL A 1 466 ? 25.362 -5.120 -5.210 1.00 90.50 466 VAL A CA 1
ATOM 3709 C C . VAL A 1 466 ? 25.353 -5.687 -3.788 1.00 90.50 466 VAL A C 1
ATOM 3711 O O . VAL A 1 466 ? 24.584 -5.236 -2.951 1.00 90.50 466 VAL A O 1
ATOM 3714 N N . TYR A 1 467 ? 26.308 -6.556 -3.453 1.00 94.62 467 TYR A N 1
ATOM 3715 C CA . TYR A 1 467 ? 26.476 -7.067 -2.089 1.00 94.62 467 TYR A CA 1
ATOM 3716 C C . TYR A 1 467 ? 26.845 -5.977 -1.070 1.00 94.62 467 TYR A C 1
ATOM 3718 O O . TYR A 1 467 ? 26.385 -6.006 0.068 1.00 94.62 467 TYR A O 1
ATOM 3726 N N . ALA A 1 468 ? 27.669 -4.999 -1.465 1.00 95.94 468 ALA A N 1
ATOM 3727 C CA . ALA A 1 468 ? 28.000 -3.865 -0.604 1.00 95.94 468 ALA A CA 1
ATOM 3728 C C . ALA A 1 468 ? 26.822 -2.888 -0.470 1.00 95.94 468 ALA A C 1
ATOM 3730 O O . ALA A 1 468 ? 26.671 -2.263 0.578 1.00 95.94 468 ALA A O 1
ATOM 3731 N N . LEU A 1 469 ? 25.993 -2.762 -1.513 1.00 95.19 469 LEU A N 1
ATOM 3732 C CA . LEU A 1 469 ? 24.764 -1.972 -1.471 1.00 95.19 469 LEU A CA 1
ATOM 3733 C C . LEU A 1 469 ? 23.754 -2.587 -0.498 1.00 95.19 469 LEU A C 1
ATOM 3735 O O . LEU A 1 469 ? 23.241 -1.861 0.349 1.00 95.19 469 LEU A O 1
ATOM 3739 N N . ASP A 1 470 ? 23.539 -3.903 -0.543 1.00 97.19 470 ASP A N 1
ATOM 3740 C CA . ASP A 1 470 ? 22.621 -4.577 0.381 1.00 97.19 470 ASP A CA 1
ATOM 3741 C C . ASP A 1 470 ? 23.100 -4.470 1.841 1.00 97.19 470 ASP A C 1
ATOM 3743 O O . ASP A 1 470 ? 22.316 -4.148 2.734 1.00 97.19 470 ASP A O 1
ATOM 3747 N N . GLU A 1 471 ? 24.405 -4.638 2.095 1.00 97.75 471 GLU A N 1
ATOM 3748 C CA . GLU A 1 471 ? 24.999 -4.414 3.424 1.00 97.75 471 GLU A CA 1
ATOM 3749 C C . GLU A 1 471 ? 24.826 -2.969 3.916 1.00 97.75 471 GLU A C 1
ATOM 3751 O O . GLU A 1 471 ? 24.571 -2.716 5.097 1.00 97.75 471 GLU A O 1
ATOM 3756 N N . TRP A 1 472 ? 24.932 -2.000 3.009 1.00 97.44 472 TRP A N 1
ATOM 3757 C CA . TRP A 1 472 ? 24.707 -0.600 3.338 1.00 97.44 472 TRP A CA 1
ATOM 3758 C C . TRP A 1 472 ? 23.231 -0.304 3.634 1.00 97.44 472 TRP A C 1
ATOM 3760 O O . TRP A 1 472 ? 22.944 0.412 4.599 1.00 97.44 472 TRP A O 1
ATOM 3770 N N . VAL A 1 473 ? 22.304 -0.859 2.844 1.00 98.06 473 VAL A N 1
ATOM 3771 C CA . VAL A 1 473 ? 20.852 -0.715 3.038 1.00 98.06 473 VAL A CA 1
ATOM 3772 C C . VAL A 1 473 ? 20.458 -1.261 4.405 1.00 98.06 473 VAL A C 1
ATOM 3774 O O . VAL A 1 473 ? 19.853 -0.533 5.195 1.00 98.06 473 VAL A O 1
ATOM 3777 N N . VAL A 1 474 ? 20.862 -2.495 4.730 1.00 98.38 474 VAL A N 1
ATOM 3778 C CA . VAL A 1 474 ? 20.514 -3.098 6.021 1.00 98.38 474 VAL A CA 1
ATOM 3779 C C . VAL A 1 474 ? 21.162 -2.356 7.184 1.00 98.38 474 VAL A C 1
ATOM 3781 O O . VAL A 1 474 ? 20.480 -2.087 8.164 1.00 98.38 474 VAL A O 1
ATOM 3784 N N . GLY A 1 475 ? 22.432 -1.948 7.075 1.00 97.94 475 GLY A N 1
ATOM 3785 C CA . GLY A 1 475 ? 23.131 -1.251 8.157 1.00 97.94 475 GLY A CA 1
ATOM 3786 C C . GLY A 1 475 ? 22.522 0.111 8.504 1.00 97.94 475 GLY A C 1
ATOM 3787 O O . GLY A 1 475 ? 22.399 0.453 9.678 1.00 97.94 475 GLY A O 1
ATOM 3788 N N . ASN A 1 476 ? 22.111 0.890 7.499 1.00 98.00 476 ASN A N 1
ATOM 3789 C CA . ASN A 1 476 ? 21.460 2.181 7.743 1.00 98.00 476 ASN A CA 1
ATOM 3790 C C . ASN A 1 476 ? 20.005 2.017 8.184 1.00 98.00 476 ASN A C 1
ATOM 3792 O O . ASN A 1 476 ? 19.538 2.773 9.038 1.00 98.00 476 ASN A O 1
ATOM 3796 N N . GLY A 1 477 ? 19.290 1.050 7.612 1.00 98.00 477 GLY A N 1
ATOM 3797 C CA . GLY A 1 477 ? 17.894 0.839 7.953 1.00 98.00 477 GLY A CA 1
ATOM 3798 C C . GLY A 1 477 ? 17.708 0.243 9.347 1.00 98.00 477 GLY A C 1
ATOM 3799 O O . GLY A 1 477 ? 16.854 0.730 10.078 1.00 98.00 477 GLY A O 1
ATOM 3800 N N . THR A 1 478 ? 18.540 -0.704 9.794 1.00 98.44 478 THR A N 1
ATOM 3801 C CA . THR A 1 478 ? 18.467 -1.207 11.181 1.00 98.44 478 THR A CA 1
ATOM 3802 C C . THR A 1 478 ? 18.848 -0.133 12.196 1.00 98.44 478 THR A C 1
ATOM 3804 O O . THR A 1 478 ? 18.170 0.007 13.209 1.00 98.44 478 THR A O 1
ATOM 3807 N N . ALA A 1 479 ? 19.846 0.709 11.904 1.00 97.69 479 ALA A N 1
ATOM 3808 C CA . ALA A 1 479 ? 20.165 1.864 12.746 1.00 97.69 479 ALA A CA 1
ATOM 3809 C C . ALA A 1 479 ? 18.986 2.850 12.866 1.00 97.69 479 ALA A C 1
ATOM 3811 O O . ALA A 1 479 ? 18.775 3.442 13.924 1.00 97.69 479 ALA A O 1
ATOM 3812 N N . TYR A 1 480 ? 18.204 3.020 11.796 1.00 98.00 480 TYR A N 1
ATOM 3813 C CA . TYR A 1 480 ? 16.980 3.817 11.830 1.00 98.00 480 TYR A CA 1
ATOM 3814 C C . TYR A 1 480 ? 15.857 3.139 12.623 1.00 98.00 480 TYR A C 1
ATOM 3816 O O . TYR A 1 480 ? 15.204 3.820 13.412 1.00 98.00 480 TYR A O 1
ATOM 3824 N N . LEU A 1 481 ? 15.657 1.823 12.467 1.00 98.12 481 LEU A N 1
ATOM 3825 C CA . LEU A 1 481 ? 14.650 1.072 13.226 1.00 98.12 481 LEU A CA 1
ATOM 3826 C C . LEU A 1 481 ? 14.844 1.245 14.736 1.00 98.12 481 LEU A C 1
ATOM 3828 O O . LEU A 1 481 ? 13.889 1.617 15.412 1.00 98.12 481 LEU A O 1
ATOM 3832 N N . LYS A 1 482 ? 16.083 1.116 15.233 1.00 96.56 482 LYS A N 1
ATOM 3833 C CA . LYS A 1 482 ? 16.418 1.349 16.652 1.00 96.56 482 LYS A CA 1
ATOM 3834 C C . LYS A 1 482 ? 15.954 2.725 17.143 1.00 96.56 482 LYS A C 1
ATOM 3836 O O . LYS A 1 482 ? 15.385 2.850 18.214 1.00 96.56 482 LYS A O 1
ATOM 3841 N N . ASN A 1 483 ? 16.110 3.769 16.325 1.00 94.38 483 ASN A N 1
ATOM 3842 C CA . ASN A 1 483 ? 15.642 5.112 16.681 1.00 94.38 483 ASN A CA 1
ATOM 3843 C C . ASN A 1 483 ? 14.110 5.267 16.640 1.00 94.38 483 ASN A C 1
ATOM 3845 O O . ASN A 1 483 ? 13.544 6.068 17.384 1.00 94.38 483 ASN A O 1
ATOM 3849 N N . VAL A 1 484 ? 13.434 4.566 15.731 1.00 95.06 484 VAL A N 1
ATOM 3850 C CA . VAL A 1 484 ? 11.982 4.683 15.557 1.00 95.06 484 VAL A CA 1
ATOM 3851 C C . VAL A 1 484 ? 11.211 3.869 16.587 1.00 95.06 484 VAL A C 1
ATOM 3853 O O . VAL A 1 484 ? 10.139 4.309 16.997 1.00 95.06 484 VAL A O 1
ATOM 3856 N N . PHE A 1 485 ? 11.750 2.740 17.036 1.00 95.69 485 PHE A N 1
ATOM 3857 C CA . PHE A 1 485 ? 11.128 1.895 18.055 1.00 95.69 485 PHE A CA 1
ATOM 3858 C C . PHE A 1 485 ? 11.028 2.560 19.434 1.00 95.69 485 PHE A C 1
ATOM 3860 O O . PHE A 1 485 ? 10.082 2.279 20.173 1.00 95.69 485 PHE A O 1
ATOM 3867 N N . ASP A 1 486 ? 11.899 3.530 19.723 1.00 89.50 486 ASP A N 1
ATOM 3868 C CA . ASP A 1 486 ? 11.800 4.406 20.899 1.00 89.50 486 ASP A CA 1
ATOM 3869 C C . ASP A 1 486 ? 10.641 5.423 20.815 1.00 89.50 486 ASP A C 1
ATOM 3871 O O . ASP A 1 486 ? 10.293 6.073 21.804 1.00 89.50 486 ASP A O 1
ATOM 3875 N N . SER A 1 487 ? 10.037 5.609 19.636 1.00 87.88 487 SER A N 1
ATOM 3876 C CA . SER A 1 487 ? 8.945 6.565 19.431 1.00 87.88 487 SER A CA 1
ATOM 3877 C C . SER A 1 487 ? 7.594 6.011 19.887 1.00 87.88 487 SER A C 1
ATOM 3879 O O . SER A 1 487 ? 7.318 4.812 19.825 1.00 87.88 487 SER A O 1
ATOM 3881 N N . THR A 1 488 ? 6.682 6.902 20.280 1.00 85.94 488 THR A N 1
ATOM 3882 C CA . THR A 1 488 ? 5.259 6.570 20.462 1.00 85.94 488 THR A CA 1
ATOM 3883 C C . THR A 1 488 ? 4.486 6.551 19.142 1.00 85.94 488 THR A C 1
ATOM 3885 O O . THR A 1 488 ? 3.368 6.049 19.104 1.00 85.94 488 THR A O 1
ATOM 3888 N N . GLU A 1 489 ? 5.061 7.106 18.075 1.00 91.44 489 GLU A N 1
ATOM 3889 C CA . GLU A 1 489 ? 4.432 7.225 16.756 1.00 91.44 489 GLU A CA 1
ATOM 3890 C C . GLU A 1 489 ? 4.453 5.894 15.993 1.00 91.44 489 GLU A C 1
ATOM 3892 O O . GLU A 1 489 ? 5.375 5.086 16.144 1.00 91.44 489 GLU A O 1
ATOM 3897 N N . LYS A 1 490 ? 3.450 5.694 15.131 1.00 96.44 490 LYS A N 1
ATOM 3898 C CA . LYS A 1 490 ? 3.425 4.584 14.173 1.00 96.44 490 LYS A CA 1
ATOM 3899 C C . LYS A 1 490 ? 4.528 4.749 13.121 1.00 96.44 490 LYS A C 1
ATOM 3901 O O . LYS A 1 490 ? 4.979 5.869 12.861 1.00 96.44 490 LYS A O 1
ATOM 3906 N N . SER A 1 491 ? 4.959 3.664 12.477 1.00 98.19 491 SER A N 1
ATOM 3907 C CA . SER A 1 491 ? 5.949 3.757 11.393 1.00 98.19 491 SER A CA 1
ATOM 3908 C C . SER A 1 491 ? 5.740 2.789 10.232 1.00 98.19 491 SER A C 1
ATOM 3910 O O . SER A 1 491 ? 5.200 1.700 10.395 1.00 98.19 491 SER A O 1
ATOM 3912 N N . LEU A 1 492 ? 6.217 3.202 9.055 1.00 98.56 492 LEU A N 1
ATOM 3913 C CA . LEU A 1 492 ? 6.275 2.424 7.821 1.00 98.56 492 LEU A CA 1
ATOM 3914 C C . LEU A 1 492 ? 7.692 2.505 7.242 1.00 98.56 492 LEU A C 1
ATOM 3916 O O . LEU A 1 492 ? 8.111 3.552 6.746 1.00 98.56 492 LEU A O 1
ATOM 3920 N N . THR A 1 493 ? 8.434 1.401 7.298 1.00 98.75 493 THR A N 1
ATOM 3921 C CA . THR A 1 493 ? 9.814 1.315 6.801 1.00 98.75 493 THR A CA 1
ATOM 3922 C C . THR A 1 493 ? 9.918 0.289 5.684 1.00 98.75 493 THR A C 1
ATOM 3924 O O . THR A 1 493 ? 9.479 -0.843 5.851 1.00 98.75 493 THR A O 1
ATOM 3927 N N . PHE A 1 494 ? 10.538 0.662 4.567 1.00 98.81 494 PHE A N 1
ATOM 3928 C CA . PHE A 1 494 ? 10.753 -0.223 3.425 1.00 98.81 494 PHE A CA 1
ATOM 3929 C C . PHE A 1 494 ? 12.247 -0.404 3.141 1.00 98.81 494 PHE A C 1
ATOM 3931 O O . PHE A 1 494 ? 12.990 0.574 3.006 1.00 98.81 494 PHE A O 1
ATOM 3938 N N . PHE A 1 495 ? 12.665 -1.659 3.007 1.00 98.75 495 PHE A N 1
ATOM 3939 C CA . PHE A 1 495 ? 13.996 -2.080 2.584 1.00 98.75 495 PHE A CA 1
ATOM 3940 C C . PHE A 1 495 ? 13.915 -2.689 1.187 1.00 98.75 495 PHE A C 1
ATOM 3942 O O . PHE A 1 495 ? 13.079 -3.556 0.951 1.00 98.75 495 PHE A O 1
ATOM 3949 N N . TYR A 1 496 ? 14.784 -2.255 0.281 1.00 98.56 496 TYR A N 1
ATOM 3950 C CA . TYR A 1 496 ? 14.934 -2.843 -1.047 1.00 98.56 496 TYR A CA 1
ATOM 3951 C C . TYR A 1 496 ? 16.346 -3.407 -1.228 1.00 98.56 496 TYR A C 1
ATOM 3953 O O . TYR A 1 496 ? 17.327 -2.704 -0.961 1.00 98.56 496 TYR A O 1
ATOM 3961 N N . PHE A 1 497 ? 16.431 -4.641 -1.724 1.00 98.06 497 PHE A N 1
ATOM 3962 C CA . PHE A 1 497 ? 17.675 -5.367 -1.975 1.00 98.06 497 PHE A CA 1
ATOM 3963 C C . PHE A 1 497 ? 17.743 -5.893 -3.412 1.00 98.06 497 PHE A C 1
ATOM 3965 O O . PHE A 1 497 ? 16.739 -6.371 -3.928 1.00 98.06 497 PHE A O 1
ATOM 3972 N N . ASP A 1 498 ? 18.929 -5.834 -4.022 1.00 94.81 498 ASP A N 1
ATOM 3973 C CA . ASP A 1 498 ? 19.137 -6.002 -5.480 1.00 94.81 498 ASP A CA 1
ATOM 3974 C C . ASP A 1 498 ? 20.118 -7.143 -5.826 1.00 94.81 498 ASP A C 1
ATOM 3976 O O . ASP A 1 498 ? 20.236 -7.573 -6.971 1.00 94.81 498 ASP A O 1
ATOM 3980 N N . SER A 1 499 ? 20.880 -7.663 -4.850 1.00 95.06 499 SER A N 1
ATOM 3981 C CA . SER A 1 499 ? 21.962 -8.616 -5.165 1.00 95.06 499 SER A CA 1
ATOM 3982 C C . SER A 1 499 ? 21.493 -9.908 -5.828 1.00 95.06 499 SER A C 1
ATOM 3984 O O . SER A 1 499 ? 22.250 -10.500 -6.606 1.00 95.06 499 SER A O 1
ATOM 3986 N N . ILE A 1 500 ? 20.266 -10.336 -5.540 1.00 94.44 500 ILE A N 1
ATOM 3987 C CA . ILE A 1 500 ? 19.689 -11.566 -6.074 1.00 94.44 500 ILE A CA 1
ATOM 3988 C C . ILE A 1 500 ? 19.322 -11.416 -7.543 1.00 94.44 500 ILE A C 1
ATOM 3990 O O . ILE A 1 500 ? 19.760 -12.253 -8.332 1.00 94.44 500 ILE A O 1
ATOM 3994 N N . ASP A 1 501 ? 18.616 -10.352 -7.923 1.00 95.00 501 ASP A N 1
ATOM 3995 C CA . ASP A 1 501 ? 18.263 -10.092 -9.320 1.00 95.00 501 ASP A CA 1
ATOM 3996 C C . ASP A 1 501 ? 19.505 -9.984 -10.212 1.00 95.00 501 ASP A C 1
ATOM 3998 O O . ASP A 1 501 ? 19.663 -10.714 -11.197 1.00 95.00 501 ASP A O 1
ATOM 4002 N N . VAL A 1 502 ? 20.491 -9.189 -9.784 1.00 94.19 502 VAL A N 1
ATOM 4003 C CA . VAL A 1 502 ? 21.758 -9.063 -10.516 1.00 94.19 502 VAL A CA 1
ATOM 4004 C C . VAL A 1 502 ? 22.492 -10.402 -10.618 1.00 94.19 502 VAL A C 1
ATOM 4006 O O . VAL A 1 502 ? 23.096 -10.703 -11.654 1.00 94.19 502 VAL A O 1
ATOM 4009 N N . THR A 1 503 ? 22.438 -11.247 -9.586 1.00 94.88 503 THR A N 1
ATOM 4010 C CA . THR A 1 503 ? 23.024 -12.594 -9.661 1.00 94.88 503 THR A CA 1
ATOM 4011 C C . THR A 1 503 ? 22.235 -13.498 -10.615 1.00 94.88 503 THR A C 1
ATOM 4013 O O . THR A 1 503 ? 22.850 -14.214 -11.407 1.00 94.88 503 THR A O 1
ATOM 4016 N N . GLY A 1 504 ? 20.902 -13.430 -10.614 1.00 93.00 504 GLY A N 1
ATOM 4017 C CA . GLY A 1 504 ? 20.032 -14.167 -11.535 1.00 93.00 504 GLY A CA 1
ATOM 4018 C C . GLY A 1 504 ? 20.315 -13.818 -12.997 1.00 93.00 504 GLY A C 1
ATOM 4019 O O . GLY A 1 504 ? 20.505 -14.707 -13.827 1.00 93.00 504 GLY A O 1
ATOM 4020 N N . HIS A 1 505 ? 20.480 -12.534 -13.307 1.00 91.94 505 HIS A N 1
ATOM 4021 C CA . HIS A 1 505 ? 20.856 -12.075 -14.645 1.00 91.94 505 HIS A CA 1
ATOM 4022 C C . HIS A 1 505 ? 22.276 -12.455 -15.072 1.00 91.94 505 HIS A C 1
ATOM 4024 O O . HIS A 1 505 ? 22.524 -12.678 -16.258 1.00 91.94 505 HIS A O 1
ATOM 4030 N N . THR A 1 506 ? 23.230 -12.509 -14.142 1.00 92.56 506 THR A N 1
ATOM 4031 C CA . THR A 1 506 ? 24.641 -12.749 -14.487 1.00 92.56 506 THR A CA 1
ATOM 4032 C C . THR A 1 506 ? 25.016 -14.226 -14.499 1.00 92.56 506 THR A C 1
ATOM 4034 O O . THR A 1 506 ? 25.808 -14.647 -15.342 1.00 92.56 506 THR A O 1
ATOM 4037 N N . SER A 1 507 ? 24.450 -15.011 -13.585 1.00 91.50 507 SER A N 1
ATOM 4038 C CA . SER A 1 507 ? 24.836 -16.407 -13.337 1.00 91.50 507 SER A CA 1
ATOM 4039 C C . SER A 1 507 ? 23.712 -17.408 -13.588 1.00 91.50 507 SER A C 1
ATOM 4041 O O . SER A 1 507 ? 23.974 -18.606 -13.683 1.00 91.50 507 SER A O 1
ATOM 4043 N N . GLY A 1 508 ? 22.492 -16.915 -13.769 1.00 89.69 508 GLY A N 1
ATOM 4044 C CA . GLY A 1 508 ? 21.311 -17.699 -14.075 1.00 89.69 508 GLY A CA 1
ATOM 4045 C C . GLY A 1 508 ? 20.477 -18.037 -12.840 1.00 89.69 508 GLY A C 1
ATOM 4046 O O . GLY A 1 508 ? 21.009 -18.365 -11.778 1.00 89.69 508 GLY A O 1
ATOM 4047 N N . TRP A 1 509 ? 19.157 -17.970 -12.991 1.00 88.50 509 TRP A N 1
ATOM 4048 C CA . TRP A 1 509 ? 18.187 -18.271 -11.938 1.00 88.50 509 TRP A CA 1
ATOM 4049 C C . TRP A 1 509 ? 18.282 -19.732 -11.487 1.00 88.50 509 TRP A C 1
ATOM 4051 O O . TRP A 1 509 ? 18.474 -20.634 -12.303 1.00 88.50 509 TRP A O 1
ATOM 4061 N N . CYS A 1 510 ? 18.154 -19.959 -10.177 1.00 90.12 510 CYS A N 1
ATOM 4062 C CA . CYS A 1 510 ? 18.203 -21.281 -9.533 1.00 90.12 510 CYS A CA 1
ATOM 4063 C C . CYS A 1 510 ? 19.523 -22.065 -9.716 1.00 90.12 510 CYS A C 1
ATOM 4065 O O . CYS A 1 510 ? 19.610 -23.231 -9.339 1.00 90.12 510 CYS A O 1
ATOM 4067 N N . GLY A 1 511 ? 20.570 -21.438 -10.264 1.00 91.50 511 GLY A N 1
ATOM 4068 C CA . GLY A 1 511 ? 21.917 -22.006 -10.331 1.00 91.50 511 GLY A CA 1
ATOM 4069 C C . GLY A 1 511 ? 22.686 -21.893 -9.009 1.00 91.50 511 GLY A C 1
ATOM 4070 O O . GLY A 1 511 ? 22.279 -21.188 -8.090 1.00 91.50 511 GLY A O 1
ATOM 4071 N N . GLU A 1 512 ? 23.850 -22.541 -8.927 1.00 94.00 512 GLU A N 1
ATOM 4072 C CA . GLU A 1 512 ? 24.672 -22.585 -7.704 1.00 94.00 512 GLU A CA 1
ATOM 4073 C C . GLU A 1 512 ? 25.005 -21.187 -7.144 1.00 94.00 512 GLU A C 1
ATOM 4075 O O . GLU A 1 512 ? 24.855 -20.944 -5.949 1.00 94.00 512 GLU A O 1
ATOM 4080 N N . GLU A 1 513 ? 25.416 -20.246 -7.999 1.00 94.62 513 GLU A N 1
ATOM 4081 C CA . GLU A 1 513 ? 25.749 -18.879 -7.571 1.00 94.62 513 GLU A CA 1
ATOM 4082 C C . GLU A 1 513 ? 24.513 -18.086 -7.126 1.00 94.62 513 GLU A C 1
ATOM 4084 O O . GLU A 1 513 ? 24.582 -17.310 -6.175 1.00 94.62 513 GLU A O 1
ATOM 4089 N N . TYR A 1 514 ? 23.362 -18.329 -7.754 1.00 95.75 514 TYR A N 1
ATOM 4090 C CA . TYR A 1 514 ? 22.093 -17.727 -7.360 1.00 95.75 514 TYR A CA 1
ATOM 4091 C C . TYR A 1 514 ? 21.633 -18.224 -5.981 1.00 95.75 514 TYR A C 1
ATOM 4093 O O . TYR A 1 514 ? 21.235 -17.432 -5.129 1.00 95.75 514 TYR A O 1
ATOM 4101 N N . LEU A 1 515 ? 21.774 -19.525 -5.713 1.00 95.88 515 LEU A N 1
ATOM 4102 C CA . LEU A 1 515 ? 21.489 -20.107 -4.400 1.00 95.88 515 LEU A CA 1
ATOM 4103 C C . LEU A 1 515 ? 22.432 -19.567 -3.307 1.00 95.88 515 LEU A C 1
ATOM 4105 O O . LEU A 1 515 ? 21.983 -19.294 -2.196 1.00 95.88 515 LEU A O 1
ATOM 4109 N N . LYS A 1 516 ? 23.712 -19.317 -3.619 1.00 95.19 516 LYS A N 1
ATOM 4110 C CA . LYS A 1 516 ? 24.638 -18.626 -2.695 1.00 95.19 516 LYS A CA 1
ATOM 4111 C C . LYS A 1 516 ? 24.235 -17.169 -2.442 1.00 95.19 516 LYS A C 1
ATOM 4113 O O . LYS A 1 516 ? 24.406 -16.672 -1.329 1.00 95.19 516 LYS A O 1
ATOM 4118 N N . ALA A 1 517 ? 23.699 -16.475 -3.447 1.00 96.19 517 ALA A N 1
ATOM 4119 C CA . ALA A 1 517 ? 23.161 -15.127 -3.265 1.00 96.19 517 ALA A CA 1
ATOM 4120 C C . ALA A 1 517 ? 21.932 -15.131 -2.339 1.00 96.19 517 ALA A C 1
ATOM 4122 O O . ALA A 1 517 ? 21.819 -14.254 -1.480 1.00 96.19 517 ALA A O 1
ATOM 4123 N N . ILE A 1 518 ? 21.075 -16.155 -2.435 1.00 97.31 518 ILE A N 1
ATOM 4124 C CA . ILE A 1 518 ? 19.970 -16.383 -1.491 1.00 97.31 518 ILE A CA 1
ATOM 4125 C C . ILE A 1 518 ? 20.490 -16.610 -0.067 1.00 97.31 518 ILE A C 1
ATOM 4127 O O . ILE A 1 518 ? 19.993 -15.984 0.867 1.00 97.31 518 ILE A O 1
ATOM 4131 N N . ASP A 1 519 ? 21.531 -17.426 0.114 1.00 95.62 519 ASP A N 1
ATOM 4132 C CA . ASP A 1 519 ? 22.148 -17.616 1.436 1.00 95.62 519 ASP A CA 1
ATOM 4133 C C . ASP A 1 519 ? 22.643 -16.280 2.024 1.00 95.62 519 ASP A C 1
ATOM 4135 O O . ASP A 1 519 ? 22.499 -16.007 3.221 1.00 95.62 519 ASP A O 1
ATOM 4139 N N . ASN A 1 520 ? 23.190 -15.401 1.179 1.00 96.12 520 ASN A N 1
ATOM 4140 C CA . ASN A 1 520 ? 23.602 -14.072 1.605 1.00 96.12 520 ASN A CA 1
ATOM 4141 C C . ASN A 1 520 ? 22.415 -13.160 1.959 1.00 96.12 520 ASN A C 1
ATOM 4143 O O . ASN A 1 520 ? 22.499 -12.461 2.974 1.00 96.12 520 ASN A O 1
ATOM 4147 N N . ILE A 1 521 ? 21.336 -13.141 1.164 1.00 97.38 521 ILE A N 1
ATOM 4148 C CA . ILE A 1 521 ? 20.182 -12.289 1.481 1.00 97.38 521 ILE A CA 1
ATOM 4149 C C . ILE A 1 521 ? 19.476 -12.755 2.749 1.00 97.38 521 ILE A C 1
ATOM 4151 O O . ILE A 1 521 ? 19.064 -11.919 3.545 1.00 97.38 521 ILE A O 1
ATOM 4155 N N . ASP A 1 522 ? 19.382 -14.066 2.983 1.00 98.25 522 ASP A N 1
ATOM 4156 C CA . ASP A 1 522 ? 18.755 -14.611 4.186 1.00 98.25 522 ASP A CA 1
ATOM 4157 C C . ASP A 1 522 ? 19.484 -14.125 5.444 1.00 98.25 522 ASP A C 1
ATOM 4159 O O . ASP A 1 522 ? 18.852 -13.665 6.393 1.00 98.25 522 ASP A O 1
ATOM 4163 N N . ARG A 1 523 ? 20.823 -14.098 5.416 1.00 97.75 523 ARG A N 1
ATOM 4164 C CA . ARG A 1 523 ? 21.638 -13.498 6.484 1.00 97.75 523 ARG A CA 1
ATOM 4165 C C . ARG A 1 523 ? 21.355 -12.002 6.665 1.00 97.75 523 ARG A C 1
ATOM 4167 O O . ARG A 1 523 ? 21.367 -11.513 7.793 1.00 97.75 523 ARG A O 1
ATOM 4174 N N . ILE A 1 524 ? 21.146 -11.260 5.578 1.00 98.19 524 ILE A N 1
ATOM 4175 C CA . ILE A 1 524 ? 20.816 -9.828 5.627 1.00 98.19 524 ILE A CA 1
ATOM 4176 C C . ILE A 1 524 ? 19.426 -9.609 6.236 1.00 98.19 524 ILE A C 1
ATOM 4178 O O . ILE A 1 524 ? 19.279 -8.762 7.115 1.00 98.19 524 ILE A O 1
ATOM 4182 N N . ILE A 1 525 ? 18.437 -10.412 5.843 1.00 98.56 525 ILE A N 1
ATOM 4183 C CA . ILE A 1 525 ? 17.090 -10.421 6.428 1.00 98.56 525 ILE A CA 1
ATOM 4184 C C . ILE A 1 525 ? 17.166 -10.745 7.923 1.00 98.56 525 ILE A C 1
ATOM 4186 O O . ILE A 1 525 ? 16.529 -10.062 8.723 1.00 98.56 525 ILE A O 1
ATOM 4190 N N . GLY A 1 526 ? 18.006 -11.712 8.308 1.00 98.56 526 GLY A N 1
ATOM 4191 C CA . GLY A 1 526 ? 18.283 -12.049 9.704 1.00 98.56 526 GLY A CA 1
ATOM 4192 C C . GLY A 1 526 ? 18.659 -10.830 10.541 1.00 98.56 526 GLY A C 1
ATOM 4193 O O . GLY A 1 526 ? 18.049 -10.608 11.575 1.00 98.56 526 GLY A O 1
ATOM 4194 N N . LYS A 1 527 ? 19.536 -9.944 10.048 1.00 98.75 527 LYS A N 1
ATOM 4195 C CA . LYS A 1 527 ? 19.901 -8.706 10.769 1.00 98.75 527 LYS A CA 1
ATOM 4196 C C . LYS A 1 527 ? 18.707 -7.785 11.046 1.00 98.75 527 LYS A C 1
ATOM 4198 O O . LYS A 1 527 ? 18.704 -7.094 12.065 1.00 98.75 527 LYS A O 1
ATOM 4203 N N . ILE A 1 528 ? 17.726 -7.727 10.140 1.00 98.81 528 ILE A N 1
ATOM 4204 C CA . ILE A 1 528 ? 16.501 -6.935 10.340 1.00 98.81 528 ILE A CA 1
ATOM 4205 C C . ILE A 1 528 ? 15.641 -7.591 11.419 1.00 98.81 528 ILE A C 1
ATOM 4207 O O . ILE A 1 528 ? 15.206 -6.905 12.338 1.00 98.81 528 ILE A O 1
ATOM 4211 N N . LEU A 1 529 ? 15.427 -8.906 11.325 1.00 98.62 529 LEU A N 1
ATOM 4212 C CA . LEU A 1 529 ? 14.639 -9.658 12.303 1.00 98.62 529 LEU A CA 1
ATOM 4213 C C . LEU A 1 529 ? 15.271 -9.601 13.698 1.00 98.62 529 LEU A C 1
ATOM 4215 O O . LEU A 1 529 ? 14.578 -9.271 14.650 1.00 98.62 529 LEU A O 1
ATOM 4219 N N . ASP A 1 530 ? 16.579 -9.827 13.794 1.00 98.50 530 ASP A N 1
ATOM 4220 C CA . ASP A 1 530 ? 17.337 -9.758 15.043 1.00 98.50 530 ASP A CA 1
ATOM 4221 C C . ASP A 1 530 ? 17.270 -8.351 15.650 1.00 98.50 530 ASP A C 1
ATOM 4223 O O . ASP A 1 530 ? 17.095 -8.216 16.851 1.00 98.50 530 ASP A O 1
ATOM 4227 N N . THR A 1 531 ? 17.313 -7.289 14.831 1.00 98.62 531 THR A N 1
ATOM 4228 C CA . THR A 1 531 ? 17.113 -5.914 15.326 1.00 98.62 531 THR A CA 1
ATOM 4229 C C . THR A 1 531 ? 15.718 -5.722 15.922 1.00 98.62 531 THR A C 1
ATOM 4231 O O . THR A 1 531 ? 15.578 -5.012 16.907 1.00 98.62 531 THR A O 1
ATOM 4234 N N . ILE A 1 532 ? 14.677 -6.318 15.337 1.00 98.44 532 ILE A N 1
ATOM 4235 C CA . ILE A 1 532 ? 13.316 -6.225 15.887 1.00 98.44 532 ILE A CA 1
ATOM 4236 C C . ILE A 1 532 ? 13.228 -6.971 17.223 1.00 98.44 532 ILE A C 1
ATOM 4238 O O . ILE A 1 532 ? 12.593 -6.461 18.143 1.00 98.44 532 ILE A O 1
ATOM 4242 N N . ASP A 1 533 ? 13.875 -8.135 17.335 1.00 96.94 533 ASP A N 1
ATOM 4243 C CA . ASP A 1 533 ? 13.859 -8.916 18.575 1.00 96.94 533 ASP A CA 1
ATOM 4244 C C . ASP A 1 533 ? 14.698 -8.284 19.693 1.00 96.94 533 ASP A C 1
ATOM 4246 O O . ASP A 1 533 ? 14.285 -8.244 20.847 1.00 96.94 533 ASP A O 1
ATOM 4250 N N . GLU A 1 534 ? 15.887 -7.773 19.362 1.00 97.88 534 GLU A N 1
ATOM 4251 C CA . GLU A 1 534 ? 16.790 -7.116 20.316 1.00 97.88 534 GLU A CA 1
ATOM 4252 C C . GLU A 1 534 ? 16.156 -5.873 20.954 1.00 97.88 534 GLU A C 1
ATOM 4254 O O . GLU A 1 534 ? 16.466 -5.547 22.098 1.00 97.88 534 GLU A O 1
ATOM 4259 N N . GLU A 1 535 ? 15.280 -5.190 20.216 1.00 97.62 535 GLU A N 1
ATOM 4260 C CA . GLU A 1 535 ? 14.544 -4.009 20.678 1.00 97.62 535 GLU A CA 1
ATOM 4261 C C . GLU A 1 535 ? 13.172 -4.378 21.291 1.00 97.62 535 GLU A C 1
ATOM 4263 O O . GLU A 1 535 ? 12.385 -3.489 21.622 1.00 97.62 535 GLU A O 1
ATOM 4268 N N . GLU A 1 536 ? 12.881 -5.679 21.447 1.00 96.81 536 GLU A N 1
ATOM 4269 C CA . GLU A 1 536 ? 11.649 -6.236 22.032 1.00 96.81 536 GLU A CA 1
ATOM 4270 C C . GLU A 1 536 ? 10.368 -5.731 21.334 1.00 96.81 536 GLU A C 1
ATOM 4272 O O . GLU A 1 536 ? 9.364 -5.396 21.973 1.00 96.81 536 GLU A O 1
ATOM 4277 N N . LYS A 1 537 ? 10.407 -5.617 19.997 1.00 96.69 537 LYS A N 1
ATOM 4278 C CA . LYS A 1 537 ? 9.324 -5.053 19.168 1.00 96.69 537 LYS A CA 1
ATOM 4279 C C . LYS A 1 537 ? 8.565 -6.067 18.326 1.00 96.69 537 LYS A C 1
ATOM 4281 O O . LYS A 1 537 ? 7.780 -5.665 17.462 1.00 96.69 537 LYS A O 1
ATOM 4286 N N . GLU A 1 538 ? 8.733 -7.362 18.560 1.00 94.06 538 GLU A N 1
ATOM 4287 C CA . GLU A 1 538 ? 8.109 -8.416 17.754 1.00 94.06 538 GLU A CA 1
ATOM 4288 C C . GLU A 1 538 ? 6.580 -8.365 17.773 1.00 94.06 538 GLU A C 1
ATOM 4290 O O . GLU A 1 538 ? 5.957 -8.556 16.729 1.00 94.06 538 GLU A O 1
ATOM 4295 N N . GLU A 1 539 ? 5.990 -8.086 18.936 1.00 91.69 539 GLU A N 1
ATOM 4296 C CA . GLU A 1 539 ? 4.534 -8.019 19.125 1.00 91.69 539 GLU A CA 1
ATOM 4297 C C . GLU A 1 539 ? 3.940 -6.678 18.650 1.00 91.69 539 GLU A C 1
ATOM 4299 O O . GLU A 1 539 ? 2.735 -6.558 18.477 1.00 91.69 539 GLU A O 1
ATOM 4304 N N . GLU A 1 540 ? 4.772 -5.662 18.393 1.00 95.00 540 GLU A N 1
ATOM 4305 C CA . GLU A 1 540 ? 4.344 -4.347 17.883 1.00 95.00 540 GLU A CA 1
ATOM 4306 C C . GLU A 1 540 ? 4.594 -4.188 16.369 1.00 95.00 540 GLU A C 1
ATOM 4308 O O . GLU A 1 540 ? 4.115 -3.221 15.763 1.00 95.00 540 GLU A O 1
ATOM 4313 N N . THR A 1 541 ? 5.352 -5.109 15.756 1.00 97.50 541 THR A N 1
ATOM 4314 C CA . THR A 1 541 ? 5.893 -4.948 14.398 1.00 97.50 541 THR A CA 1
ATOM 4315 C C . THR A 1 541 ? 5.376 -6.004 13.429 1.00 97.50 541 THR A C 1
ATOM 4317 O O . THR A 1 541 ? 5.694 -7.191 13.537 1.00 97.50 541 THR A O 1
ATOM 4320 N N . LEU A 1 542 ? 4.658 -5.554 12.402 1.00 97.56 542 LEU A N 1
ATOM 4321 C CA . LEU A 1 542 ? 4.376 -6.356 11.221 1.00 97.56 542 LEU A CA 1
ATOM 4322 C C . LEU A 1 542 ? 5.590 -6.347 10.291 1.00 97.56 542 LEU A C 1
ATOM 4324 O O . LEU A 1 542 ? 6.073 -5.286 9.900 1.00 97.56 542 LEU A O 1
ATOM 4328 N N . VAL A 1 543 ? 6.048 -7.530 9.898 1.00 98.44 543 VAL A N 1
ATOM 4329 C CA . VAL A 1 543 ? 7.096 -7.722 8.899 1.00 98.44 543 VAL A CA 1
ATOM 4330 C C . VAL A 1 543 ? 6.505 -8.428 7.689 1.00 98.44 543 VAL A C 1
ATOM 4332 O O . VAL A 1 543 ? 5.972 -9.533 7.811 1.00 98.44 543 VAL A O 1
ATOM 4335 N N . ILE A 1 544 ? 6.629 -7.797 6.525 1.00 98.00 544 ILE A N 1
ATOM 4336 C CA . ILE A 1 544 ? 6.195 -8.339 5.238 1.00 98.00 544 ILE A CA 1
ATOM 4337 C C . ILE A 1 544 ? 7.425 -8.495 4.347 1.00 98.00 544 ILE A C 1
ATOM 4339 O O . ILE A 1 544 ? 8.163 -7.534 4.153 1.00 98.00 544 ILE A O 1
ATOM 4343 N N . LEU A 1 545 ? 7.639 -9.679 3.782 1.00 97.88 545 LEU A N 1
ATOM 4344 C CA . LEU A 1 545 ? 8.662 -9.921 2.770 1.00 97.88 545 LEU A CA 1
ATOM 4345 C C . LEU A 1 545 ? 8.003 -10.325 1.459 1.00 97.88 545 LEU A C 1
ATOM 4347 O O . LEU A 1 545 ? 7.156 -11.217 1.457 1.00 97.88 545 LEU A O 1
ATOM 4351 N N . THR A 1 546 ? 8.415 -9.693 0.361 1.00 96.62 546 THR A N 1
ATOM 4352 C CA . THR A 1 546 ? 7.955 -10.044 -0.987 1.00 96.62 546 THR A CA 1
ATOM 4353 C C . THR A 1 546 ? 9.073 -9.941 -2.023 1.00 96.62 546 THR A C 1
ATOM 4355 O O . THR A 1 546 ? 10.166 -9.436 -1.740 1.00 96.62 546 THR A O 1
ATOM 4358 N N . SER A 1 547 ? 8.762 -10.371 -3.243 1.00 95.62 547 SER A N 1
ATOM 4359 C CA . SER A 1 547 ? 9.562 -10.122 -4.435 1.00 95.62 547 SER A CA 1
ATOM 4360 C C . SER A 1 547 ? 8.741 -9.486 -5.552 1.00 95.62 547 SER A C 1
ATOM 4362 O O . SER A 1 547 ? 7.528 -9.665 -5.657 1.00 95.62 547 SER A O 1
ATOM 4364 N N . ASP A 1 548 ? 9.407 -8.731 -6.409 1.00 93.75 548 ASP A N 1
ATOM 4365 C CA . ASP A 1 548 ? 8.807 -8.099 -7.570 1.00 93.75 548 ASP A CA 1
ATOM 4366 C C . ASP A 1 548 ? 8.671 -9.066 -8.756 1.00 93.75 548 ASP A C 1
ATOM 4368 O O . ASP A 1 548 ? 7.754 -8.897 -9.556 1.00 93.75 548 ASP A O 1
ATOM 4372 N N . HIS A 1 549 ? 9.506 -10.098 -8.873 1.00 90.81 549 HIS A N 1
ATOM 4373 C CA . HIS A 1 549 ? 9.328 -11.197 -9.824 1.00 90.81 549 HIS A CA 1
ATOM 4374 C C . HIS A 1 549 ? 10.189 -12.417 -9.466 1.00 90.81 549 HIS A C 1
ATOM 4376 O O . HIS A 1 549 ? 11.122 -12.337 -8.676 1.00 90.81 549 HIS A O 1
ATOM 4382 N N . SER A 1 550 ? 9.903 -13.549 -10.110 1.00 87.56 550 SER A N 1
ATOM 4383 C CA . SER A 1 550 ? 10.873 -14.635 -10.283 1.00 87.56 550 SER A CA 1
ATOM 4384 C C . SER A 1 550 ? 11.531 -14.513 -11.665 1.00 87.56 550 SER A C 1
ATOM 4386 O O . SER A 1 550 ? 11.235 -13.594 -12.431 1.00 87.56 550 SER A O 1
ATOM 4388 N N . GLY A 1 551 ? 12.436 -15.419 -12.024 1.00 84.50 551 GLY A N 1
ATOM 4389 C CA . GLY A 1 551 ? 13.055 -15.396 -13.345 1.00 84.50 551 GLY A CA 1
ATOM 4390 C C . GLY A 1 551 ? 13.457 -16.771 -13.846 1.00 84.50 551 GLY A C 1
ATOM 4391 O O . GLY A 1 551 ? 13.458 -17.754 -13.114 1.00 84.50 551 GLY A O 1
ATOM 4392 N N . ILE A 1 552 ? 13.783 -16.840 -15.132 1.00 82.75 552 ILE A N 1
ATOM 4393 C CA . ILE A 1 552 ? 14.145 -18.076 -15.820 1.00 82.75 552 ILE A CA 1
ATOM 4394 C C . ILE A 1 552 ? 15.363 -17.848 -16.705 1.00 82.75 552 ILE A C 1
ATOM 4396 O O . ILE A 1 552 ? 15.519 -16.795 -17.333 1.00 82.75 552 ILE A O 1
ATOM 4400 N N . PHE A 1 553 ? 16.242 -18.844 -16.770 1.00 82.31 553 PHE A N 1
ATOM 4401 C CA . PHE A 1 553 ? 17.534 -18.737 -17.446 1.00 82.31 553 PHE A CA 1
ATOM 4402 C C . PHE A 1 553 ? 18.314 -17.525 -16.930 1.00 82.31 553 PHE A C 1
ATOM 4404 O O . PHE A 1 553 ? 18.806 -17.585 -15.817 1.00 82.31 553 PHE A O 1
ATOM 4411 N N . TYR A 1 554 ? 18.374 -16.432 -17.691 1.00 84.56 554 TYR A N 1
ATOM 4412 C CA . TYR A 1 554 ? 19.080 -15.189 -17.352 1.00 84.56 554 TYR A CA 1
ATOM 4413 C C . TYR A 1 554 ? 18.170 -13.953 -17.425 1.00 84.56 554 TYR A C 1
ATOM 4415 O O . TYR A 1 554 ? 18.653 -12.827 -17.521 1.00 84.56 554 TYR A O 1
ATOM 4423 N N . GLY A 1 555 ? 16.851 -14.136 -17.473 1.00 78.75 555 GLY A N 1
ATOM 4424 C CA . GLY A 1 555 ? 15.900 -13.044 -17.661 1.00 78.75 555 GLY A CA 1
ATOM 4425 C C . GLY A 1 555 ? 14.611 -13.256 -16.885 1.00 78.75 555 GLY A C 1
ATOM 4426 O O . GLY A 1 555 ? 14.437 -14.262 -16.209 1.00 78.75 555 GLY A O 1
ATOM 4427 N N . HIS A 1 556 ? 13.688 -12.313 -17.013 1.00 71.06 556 HIS A N 1
ATOM 4428 C CA . HIS A 1 556 ? 12.464 -12.310 -16.213 1.00 71.06 556 HIS A CA 1
ATOM 4429 C C . HIS A 1 556 ? 11.428 -13.355 -16.672 1.00 71.06 556 HIS A C 1
ATOM 4431 O O . HIS A 1 556 ? 10.481 -13.624 -15.959 1.00 71.06 556 HIS A O 1
ATOM 4437 N N . GLY A 1 557 ? 11.568 -13.953 -17.866 1.00 60.47 557 GLY A N 1
ATOM 4438 C CA . GLY A 1 557 ? 10.641 -14.979 -18.383 1.00 60.47 557 GLY A CA 1
ATOM 4439 C C . GLY A 1 557 ? 9.275 -14.476 -18.877 1.00 60.47 557 GLY A C 1
ATOM 4440 O O . GLY A 1 557 ? 8.546 -15.236 -19.508 1.00 60.47 557 GLY A O 1
ATOM 4441 N N . GLN A 1 558 ? 8.960 -13.192 -18.687 1.00 68.62 558 GLN A N 1
ATOM 4442 C CA . GLN A 1 558 ? 7.751 -12.521 -19.184 1.00 68.62 558 GLN A CA 1
ATOM 4443 C C . GLN A 1 558 ? 6.443 -13.191 -18.715 1.00 68.62 558 GLN A C 1
ATOM 4445 O O . GLN A 1 558 ? 6.128 -13.172 -17.534 1.00 68.62 558 GLN A O 1
ATOM 4450 N N . MET A 1 559 ? 5.653 -13.756 -19.635 1.00 69.12 559 MET A N 1
ATOM 4451 C CA . MET A 1 559 ? 4.282 -14.233 -19.389 1.00 69.12 559 MET A CA 1
ATOM 4452 C C . MET A 1 559 ? 4.210 -15.675 -18.847 1.00 69.12 559 MET A C 1
ATOM 4454 O O . MET A 1 559 ? 3.143 -16.286 -18.891 1.00 69.12 559 MET A O 1
ATOM 4458 N N . LEU A 1 560 ? 5.328 -16.271 -18.416 1.00 69.56 560 LEU A N 1
ATOM 4459 C CA . LEU A 1 560 ? 5.323 -17.652 -17.922 1.00 69.56 560 LEU A CA 1
ATOM 4460 C C . LEU A 1 560 ? 4.775 -17.708 -16.487 1.00 69.56 560 LEU A C 1
ATOM 4462 O O . LEU A 1 560 ? 5.147 -16.919 -15.626 1.00 69.56 560 LEU A O 1
ATOM 4466 N N . ASP A 1 561 ? 3.905 -18.678 -16.210 1.00 73.31 561 ASP A N 1
ATOM 4467 C CA . ASP A 1 561 ? 3.265 -18.813 -14.892 1.00 73.31 561 ASP A CA 1
ATOM 4468 C C . ASP A 1 561 ? 4.285 -19.056 -13.763 1.00 73.31 561 ASP A C 1
ATOM 4470 O O . ASP A 1 561 ? 4.127 -18.557 -12.652 1.00 73.31 561 ASP A O 1
ATOM 4474 N N . GLU A 1 562 ? 5.366 -19.784 -14.056 1.00 72.44 562 GLU A N 1
ATOM 4475 C CA . GLU A 1 562 ? 6.430 -20.078 -13.087 1.00 72.44 562 GLU A CA 1
ATOM 4476 C C . GLU A 1 562 ? 7.225 -18.841 -12.657 1.00 72.44 562 GLU A C 1
ATOM 4478 O O . GLU A 1 562 ? 7.575 -18.729 -11.486 1.00 72.44 562 GLU A O 1
ATOM 4483 N N . VAL A 1 563 ? 7.436 -17.874 -13.556 1.00 73.50 563 VAL A N 1
ATOM 4484 C CA . VAL A 1 563 ? 8.175 -16.641 -13.231 1.00 73.50 563 VAL A CA 1
ATOM 4485 C C . VAL A 1 563 ? 7.290 -15.563 -12.604 1.00 73.50 563 VAL A C 1
ATOM 4487 O O . VAL A 1 563 ? 7.794 -14.597 -12.033 1.00 73.50 563 VAL A O 1
ATOM 4490 N N . GLN A 1 564 ? 5.967 -15.727 -12.684 1.00 81.81 564 GLN A N 1
ATOM 4491 C CA . GLN A 1 564 ? 5.025 -14.831 -12.020 1.00 81.81 564 GLN A CA 1
ATOM 4492 C C . GLN A 1 564 ? 4.848 -15.162 -10.539 1.00 81.81 564 GLN A C 1
ATOM 4494 O O . GLN A 1 564 ? 4.474 -14.275 -9.775 1.00 81.81 564 GLN A O 1
ATOM 4499 N N . ARG A 1 565 ? 5.105 -16.408 -10.122 1.00 87.62 565 ARG A N 1
ATOM 4500 C CA . ARG A 1 565 ? 5.011 -16.825 -8.718 1.00 87.62 565 ARG A CA 1
ATOM 4501 C C . ARG A 1 565 ? 6.127 -16.190 -7.900 1.00 87.62 565 ARG A C 1
ATOM 4503 O O . ARG A 1 565 ? 7.292 -16.278 -8.270 1.00 87.62 565 ARG A O 1
ATOM 4510 N N . ILE A 1 566 ? 5.773 -15.591 -6.772 1.00 91.81 566 ILE A N 1
ATOM 4511 C CA . ILE A 1 566 ? 6.702 -14.871 -5.896 1.00 91.81 566 ILE A CA 1
ATOM 4512 C C . ILE A 1 566 ? 6.530 -15.318 -4.440 1.00 91.81 566 ILE A C 1
ATOM 4514 O O . ILE A 1 566 ? 5.440 -15.736 -4.035 1.00 91.81 566 ILE A O 1
ATOM 4518 N N . PRO A 1 567 ? 7.593 -15.262 -3.624 1.00 92.50 567 PRO A N 1
ATOM 4519 C CA . PRO A 1 567 ? 7.466 -15.435 -2.189 1.00 92.50 567 PRO A CA 1
ATOM 4520 C C . PRO A 1 567 ? 6.720 -14.247 -1.591 1.00 92.50 567 PRO A C 1
ATOM 4522 O O . PRO A 1 567 ? 7.021 -13.099 -1.897 1.00 92.50 567 PRO A O 1
ATOM 4525 N N . LEU A 1 568 ? 5.782 -14.547 -0.696 1.00 94.06 568 LEU A N 1
ATOM 4526 C CA . LEU A 1 568 ? 5.141 -13.575 0.177 1.00 94.06 568 LEU A CA 1
ATOM 4527 C C . LEU A 1 568 ? 5.059 -14.170 1.580 1.00 94.06 568 LEU A C 1
ATOM 4529 O O . LEU A 1 568 ? 4.361 -15.166 1.791 1.00 94.06 568 LEU A O 1
ATOM 4533 N N . LEU A 1 569 ? 5.790 -13.567 2.516 1.00 94.94 569 LEU A N 1
ATOM 4534 C CA . LEU A 1 569 ? 5.878 -13.988 3.912 1.00 94.94 569 LEU A CA 1
ATOM 4535 C C . LEU A 1 569 ? 5.432 -12.842 4.816 1.00 94.94 569 LEU A C 1
ATOM 4537 O O . LEU A 1 569 ? 5.905 -11.717 4.667 1.00 94.94 569 LEU A O 1
ATOM 4541 N N . ILE A 1 570 ? 4.550 -13.124 5.772 1.00 95.62 570 ILE A N 1
ATOM 4542 C CA . ILE A 1 570 ? 3.995 -12.114 6.679 1.00 95.62 570 ILE A CA 1
ATOM 4543 C C . ILE A 1 570 ? 4.091 -12.641 8.110 1.00 95.62 570 ILE A C 1
ATOM 4545 O O . ILE A 1 570 ? 3.618 -13.741 8.386 1.00 95.62 570 ILE A O 1
ATOM 4549 N N . LYS A 1 571 ? 4.671 -11.867 9.035 1.00 94.62 571 LYS A N 1
ATOM 4550 C CA . LYS A 1 571 ? 4.650 -12.144 10.486 1.00 94.62 571 LYS A CA 1
ATOM 4551 C C . LYS A 1 571 ? 4.377 -10.871 11.279 1.00 94.62 571 LYS A C 1
ATOM 4553 O O . LYS A 1 571 ? 4.753 -9.796 10.832 1.00 94.62 571 LYS A O 1
ATOM 4558 N N . GLY A 1 572 ? 3.815 -10.988 12.477 1.00 93.44 572 GLY A N 1
ATOM 4559 C CA . GLY A 1 572 ? 3.596 -9.847 13.372 1.00 93.44 572 GLY A CA 1
ATOM 4560 C C . GLY A 1 572 ? 2.281 -9.941 14.147 1.00 93.44 572 GLY A C 1
ATOM 4561 O O . GLY A 1 572 ? 1.662 -11.013 14.135 1.00 93.44 572 GLY A O 1
ATOM 4562 N N . PRO A 1 573 ? 1.851 -8.844 14.798 1.00 88.56 573 PRO A N 1
ATOM 4563 C CA . PRO A 1 573 ? 0.617 -8.798 15.582 1.00 88.56 573 PRO A CA 1
ATOM 4564 C C . PRO A 1 573 ? -0.594 -9.218 14.754 1.00 88.56 573 PRO A C 1
ATOM 4566 O O . PRO A 1 573 ? -0.681 -8.943 13.555 1.00 88.56 573 PRO A O 1
ATOM 4569 N N . GLY A 1 574 ? -1.508 -9.959 15.378 1.00 83.25 574 GLY A N 1
ATOM 4570 C CA . GLY A 1 574 ? -2.699 -10.494 14.724 1.00 83.25 574 GLY A CA 1
ATOM 4571 C C . GLY A 1 574 ? -2.466 -11.568 13.650 1.00 83.25 574 GLY A C 1
ATOM 4572 O O . GLY A 1 574 ? -3.421 -12.260 13.311 1.00 83.25 574 GLY A O 1
ATOM 4573 N N . VAL A 1 575 ? -1.258 -11.785 13.120 1.00 88.12 575 VAL A N 1
ATOM 4574 C CA . VAL A 1 575 ? -1.028 -12.731 12.010 1.00 88.12 575 VAL A CA 1
ATOM 4575 C C . VAL A 1 575 ? -1.207 -14.187 12.475 1.00 88.12 575 VAL A C 1
ATOM 4577 O O . VAL A 1 575 ? -0.717 -14.610 13.528 1.00 88.12 575 VAL A O 1
ATOM 4580 N N . ARG A 1 576 ? -1.943 -14.988 11.697 1.00 83.19 576 ARG A N 1
ATOM 4581 C CA . ARG A 1 576 ? -2.125 -16.429 11.919 1.00 83.19 576 ARG A CA 1
ATOM 4582 C C . ARG A 1 576 ? -0.878 -17.181 11.487 1.00 83.19 576 ARG A C 1
ATOM 4584 O O . ARG A 1 576 ? -0.300 -16.897 10.444 1.00 83.19 576 ARG A O 1
ATOM 4591 N N . LYS A 1 577 ? -0.533 -18.210 12.258 1.00 84.75 577 LYS A N 1
ATOM 4592 C CA . LYS A 1 577 ? 0.445 -19.202 11.818 1.00 84.75 577 LYS A CA 1
ATOM 4593 C C . LYS A 1 577 ? -0.178 -20.080 10.739 1.00 84.75 577 LYS A C 1
ATOM 4595 O O . LYS A 1 577 ? -1.295 -20.559 10.946 1.00 84.75 577 LYS A O 1
ATOM 4600 N N . ASP A 1 578 ? 0.527 -20.259 9.625 1.00 79.81 578 ASP A N 1
ATOM 4601 C CA . ASP A 1 578 ? 0.122 -21.126 8.506 1.00 79.81 578 ASP A CA 1
ATOM 4602 C C . ASP A 1 578 ? -1.291 -20.824 7.963 1.00 79.81 578 ASP A C 1
ATOM 4604 O O . ASP A 1 578 ? -2.109 -21.724 7.734 1.00 79.81 578 ASP A O 1
ATOM 4608 N N . ALA A 1 579 ? -1.611 -19.538 7.786 1.00 80.62 579 ALA A N 1
ATOM 4609 C CA . ALA A 1 579 ? -2.888 -19.118 7.225 1.00 80.62 579 ALA A CA 1
ATOM 4610 C C . ALA A 1 579 ? -3.076 -19.677 5.806 1.00 80.62 579 ALA A C 1
ATOM 4612 O O . ALA A 1 579 ? -2.151 -19.700 4.996 1.00 80.62 579 ALA A O 1
ATOM 4613 N N . LYS A 1 580 ? -4.303 -20.101 5.491 1.00 75.44 580 LYS A N 1
ATOM 4614 C CA . LYS A 1 580 ? -4.683 -20.496 4.132 1.00 75.44 580 LYS A CA 1
ATOM 4615 C C . LYS A 1 580 ? -5.404 -19.338 3.465 1.00 75.44 580 LYS A C 1
ATOM 4617 O O . LYS A 1 580 ? -6.414 -18.888 4.004 1.00 75.44 580 LYS A O 1
ATOM 4622 N N . PHE A 1 581 ? -4.898 -18.912 2.315 1.00 72.31 581 PHE A N 1
ATOM 4623 C CA . PHE A 1 581 ? -5.565 -17.934 1.468 1.00 72.31 581 PHE A CA 1
ATOM 4624 C C . PHE A 1 581 ? -6.513 -18.660 0.516 1.00 72.31 581 PHE A C 1
ATOM 4626 O O . PHE A 1 581 ? -6.141 -19.660 -0.115 1.00 72.31 581 PHE A O 1
ATOM 4633 N N . THR A 1 582 ? -7.759 -18.199 0.467 1.00 65.56 582 THR A N 1
ATOM 4634 C CA . THR A 1 582 ? -8.786 -18.744 -0.429 1.00 65.56 582 THR A CA 1
ATOM 4635 C C . THR A 1 582 ? -8.873 -17.962 -1.733 1.00 65.56 582 THR A C 1
ATOM 4637 O O . THR A 1 582 ? -9.315 -18.521 -2.738 1.00 65.56 582 THR A O 1
ATOM 4640 N N . LEU A 1 583 ? -8.393 -16.715 -1.737 1.00 64.81 583 LEU A N 1
ATOM 4641 C CA . LEU A 1 583 ? -8.321 -15.857 -2.915 1.00 64.81 583 LEU A CA 1
ATOM 4642 C C . LEU A 1 583 ? -6.903 -15.823 -3.516 1.00 64.81 583 LEU A C 1
ATOM 4644 O O . LEU A 1 583 ? -5.920 -16.004 -2.790 1.00 64.81 583 LEU A O 1
ATOM 4648 N N . PRO A 1 584 ? -6.771 -15.593 -4.838 1.00 68.75 584 PRO A N 1
ATOM 4649 C CA . PRO A 1 584 ? -5.484 -15.295 -5.458 1.00 68.75 584 PRO A CA 1
ATOM 4650 C C . PRO A 1 584 ? -4.849 -14.049 -4.840 1.00 68.75 584 PRO A C 1
ATOM 4652 O O . PRO A 1 584 ? -5.551 -13.084 -4.549 1.00 68.75 584 PRO A O 1
ATOM 4655 N N . ILE A 1 585 ? -3.524 -14.065 -4.692 1.00 85.25 585 ILE A N 1
ATOM 4656 C CA . ILE A 1 585 ? -2.768 -12.955 -4.110 1.00 85.25 585 ILE A CA 1
ATOM 4657 C C . ILE A 1 585 ? -1.914 -12.307 -5.193 1.00 85.25 585 ILE A C 1
ATOM 4659 O O . ILE A 1 585 ? -1.264 -12.994 -5.986 1.00 85.25 585 ILE A O 1
ATOM 4663 N N . SER A 1 586 ? -1.878 -10.983 -5.201 1.00 85.50 586 SER A N 1
ATOM 4664 C CA . SER A 1 586 ? -1.045 -10.178 -6.081 1.00 85.50 586 SER A CA 1
ATOM 4665 C C . SER A 1 586 ? -0.084 -9.292 -5.292 1.00 85.50 586 SER A C 1
ATOM 4667 O O . SER A 1 586 ? -0.338 -8.923 -4.146 1.00 85.50 586 SER A O 1
ATOM 4669 N N . ASN A 1 587 ? 0.999 -8.863 -5.936 1.00 88.75 587 ASN A N 1
ATOM 4670 C CA . ASN A 1 587 ? 1.865 -7.805 -5.407 1.00 88.75 587 ASN A CA 1
ATOM 4671 C C . ASN A 1 587 ? 1.099 -6.516 -5.054 1.00 88.75 587 ASN A C 1
ATOM 4673 O O . ASN A 1 587 ? 1.502 -5.781 -4.151 1.00 88.75 587 ASN A O 1
ATOM 4677 N N . GLY A 1 588 ? -0.031 -6.266 -5.721 1.00 87.88 588 GLY A N 1
ATOM 4678 C CA . GLY A 1 588 ? -0.892 -5.119 -5.479 1.00 87.88 588 GLY A CA 1
ATOM 4679 C C . GLY A 1 588 ? -1.548 -5.141 -4.102 1.00 87.88 588 GLY A C 1
ATOM 4680 O O . GLY A 1 588 ? -1.912 -4.082 -3.598 1.00 87.88 588 GLY A O 1
ATOM 4681 N N . ASP A 1 589 ? -1.652 -6.305 -3.465 1.00 89.81 589 ASP A N 1
ATOM 4682 C CA . ASP A 1 589 ? -2.306 -6.476 -2.163 1.00 89.81 589 ASP A CA 1
ATOM 4683 C C . ASP A 1 589 ? -1.425 -5.996 -0.994 1.00 89.81 589 ASP A C 1
ATOM 4685 O O . ASP A 1 589 ? -1.898 -5.786 0.127 1.00 89.81 589 ASP A O 1
ATOM 4689 N N . LEU A 1 590 ? -0.134 -5.748 -1.244 1.00 93.00 590 LEU A N 1
ATOM 4690 C CA . LEU A 1 590 ? 0.833 -5.407 -0.201 1.00 93.00 590 LEU A CA 1
ATOM 4691 C C . LEU A 1 590 ? 0.593 -4.030 0.425 1.00 93.00 590 LEU A C 1
ATOM 4693 O O . LEU A 1 590 ? 0.568 -3.899 1.648 1.00 93.00 590 LEU A O 1
ATOM 4697 N N . ALA A 1 591 ? 0.431 -2.995 -0.403 1.00 93.69 591 ALA A N 1
ATOM 4698 C CA . ALA A 1 591 ? 0.188 -1.640 0.080 1.00 93.69 591 ALA A CA 1
ATOM 4699 C C . ALA A 1 591 ? -1.142 -1.524 0.859 1.00 93.69 591 ALA A C 1
ATOM 4701 O O . ALA A 1 591 ? -1.110 -0.969 1.959 1.00 93.69 591 ALA A O 1
ATOM 4702 N N . PRO A 1 592 ? -2.277 -2.077 0.377 1.00 87.62 592 PRO A N 1
ATOM 4703 C CA . PRO A 1 592 ? -3.506 -2.222 1.157 1.00 87.62 592 PRO A CA 1
ATOM 4704 C C . PRO A 1 592 ? -3.280 -2.899 2.514 1.00 87.62 592 PRO A C 1
ATOM 4706 O O . PRO A 1 592 ? -3.599 -2.315 3.547 1.00 87.62 592 PRO A O 1
ATOM 4709 N N . THR A 1 593 ? -2.630 -4.067 2.527 1.00 90.44 593 THR A N 1
ATOM 4710 C CA . THR A 1 593 ? -2.337 -4.822 3.760 1.00 90.44 593 THR A CA 1
ATOM 4711 C C . THR A 1 593 ? -1.514 -3.994 4.754 1.00 90.44 593 THR A C 1
ATOM 4713 O O . THR A 1 593 ? -1.829 -3.941 5.941 1.00 90.44 593 THR A O 1
ATOM 4716 N N . ALA A 1 594 ? -0.491 -3.276 4.279 1.00 94.44 594 ALA A N 1
ATOM 4717 C CA . ALA A 1 594 ? 0.320 -2.393 5.116 1.00 94.44 594 ALA A CA 1
ATOM 4718 C C . ALA A 1 594 ? -0.482 -1.214 5.700 1.00 94.44 594 ALA A C 1
ATOM 4720 O O . ALA A 1 594 ? -0.247 -0.822 6.842 1.00 94.44 594 ALA A O 1
ATOM 4721 N N . MET A 1 595 ? -1.425 -0.642 4.940 1.00 92.25 595 MET A N 1
ATOM 4722 C CA . MET A 1 595 ? -2.310 0.415 5.446 1.00 92.25 595 MET A CA 1
ATOM 4723 C C . MET A 1 595 ? -3.282 -0.129 6.490 1.00 92.25 595 MET A C 1
ATOM 4725 O O . MET A 1 595 ? -3.395 0.463 7.561 1.00 92.25 595 MET A O 1
ATOM 4729 N N . SER A 1 596 ? -3.921 -1.267 6.207 1.00 87.00 596 SER A N 1
ATOM 4730 C CA . SER A 1 596 ? -4.851 -1.939 7.120 1.00 87.00 596 SER A CA 1
ATOM 4731 C C . SER A 1 596 ? -4.181 -2.267 8.456 1.00 87.00 596 SER A C 1
ATOM 4733 O O . SER A 1 596 ? -4.701 -1.918 9.514 1.00 87.00 596 SER A O 1
ATOM 4735 N N . ALA A 1 597 ? -2.955 -2.797 8.418 1.00 90.69 597 ALA A N 1
ATOM 4736 C CA . ALA A 1 597 ? -2.165 -3.069 9.616 1.00 90.69 597 ALA A CA 1
ATOM 4737 C C . ALA A 1 597 ? -1.869 -1.821 10.459 1.00 90.69 597 ALA A C 1
ATOM 4739 O O . ALA A 1 597 ? -1.755 -1.921 11.675 1.00 90.69 597 ALA A O 1
ATOM 4740 N N . LEU A 1 598 ? -1.764 -0.643 9.839 1.00 90.81 598 LEU A N 1
ATOM 4741 C CA . LEU A 1 598 ? -1.605 0.637 10.535 1.00 90.81 598 LEU A CA 1
ATOM 4742 C C . LEU A 1 598 ? -2.948 1.270 10.944 1.00 90.81 598 LEU A C 1
ATOM 4744 O O . LEU A 1 598 ? -2.947 2.390 11.459 1.00 90.81 598 LEU A O 1
ATOM 4748 N N . GLY A 1 599 ? -4.082 0.602 10.723 1.00 83.81 599 GLY A N 1
ATOM 4749 C CA . GLY A 1 599 ? -5.424 1.138 10.977 1.00 83.81 599 GLY A CA 1
ATOM 4750 C C . GLY A 1 599 ? -5.852 2.219 9.976 1.00 83.81 599 GLY A C 1
ATOM 4751 O O . GLY A 1 599 ? -6.668 3.083 10.298 1.00 83.81 599 GLY A O 1
ATOM 4752 N N . LEU A 1 600 ? -5.273 2.227 8.771 1.00 82.69 600 LEU A N 1
ATOM 4753 C CA . LEU A 1 600 ? -5.490 3.256 7.752 1.00 82.69 600 LEU A CA 1
ATOM 4754 C C . LEU A 1 600 ? -6.343 2.738 6.594 1.00 82.69 600 LEU A C 1
ATOM 4756 O O . LEU A 1 600 ? -6.300 1.568 6.223 1.00 82.69 600 LEU A O 1
ATOM 4760 N N . LYS A 1 601 ? -7.084 3.653 5.962 1.00 74.44 601 LYS A N 1
ATOM 4761 C CA . LYS A 1 601 ? -7.896 3.342 4.779 1.00 74.44 601 LYS A CA 1
ATOM 4762 C C . LYS A 1 601 ? -7.043 3.261 3.514 1.00 74.44 601 LYS A C 1
ATOM 4764 O O . LYS A 1 601 ? -6.057 3.987 3.365 1.00 74.44 601 LYS A O 1
ATOM 4769 N N . HIS A 1 602 ? -7.475 2.423 2.575 1.00 71.81 602 HIS A N 1
ATOM 4770 C CA . HIS A 1 602 ? -6.835 2.285 1.269 1.00 71.81 602 HIS A CA 1
ATOM 4771 C C . HIS A 1 602 ? -7.059 3.515 0.389 1.00 71.81 602 HIS A C 1
ATOM 4773 O O . HIS A 1 602 ? -8.068 4.219 0.497 1.00 71.81 602 HIS A O 1
ATOM 4779 N N . ASN A 1 603 ? -6.127 3.742 -0.533 1.00 72.88 603 ASN A N 1
ATOM 4780 C CA . ASN A 1 603 ? -6.296 4.758 -1.555 1.00 72.88 603 ASN A CA 1
ATOM 4781 C C . ASN A 1 603 ? -7.308 4.284 -2.612 1.00 72.88 603 ASN A C 1
ATOM 4783 O O . ASN A 1 603 ? -7.249 3.153 -3.076 1.00 72.88 603 ASN A O 1
ATOM 4787 N N . LYS A 1 604 ? -8.200 5.169 -3.060 1.00 66.75 604 LYS A N 1
ATOM 4788 C CA . LYS A 1 604 ? -9.231 4.836 -4.061 1.00 66.75 604 LYS A CA 1
ATOM 4789 C C . LYS A 1 604 ? -8.695 4.421 -5.441 1.00 66.75 604 LYS A C 1
ATOM 4791 O O . LYS A 1 604 ? -9.469 3.934 -6.255 1.00 66.75 604 LYS A O 1
ATOM 4796 N N . PHE A 1 605 ? -7.428 4.711 -5.744 1.00 71.12 605 PHE A N 1
ATOM 4797 C CA . PHE A 1 605 ? -6.782 4.337 -7.009 1.00 71.12 605 PHE A CA 1
ATOM 4798 C C . PHE A 1 605 ? -6.076 2.978 -6.937 1.00 71.12 605 PHE A C 1
ATOM 4800 O O . PHE A 1 605 ? -5.545 2.522 -7.947 1.00 71.12 605 PHE A O 1
ATOM 4807 N N . TRP A 1 606 ? -6.026 2.368 -5.752 1.00 78.31 606 TRP A N 1
ATOM 4808 C CA . TRP A 1 606 ? -5.399 1.073 -5.533 1.00 78.31 606 TRP A CA 1
ATOM 4809 C C . TRP A 1 606 ? -6.338 -0.049 -5.963 1.00 78.31 606 TRP A C 1
ATOM 4811 O O . TRP A 1 606 ? -7.536 0.008 -5.690 1.00 78.31 606 TRP A O 1
ATOM 4821 N N . VAL A 1 607 ? -5.789 -1.045 -6.656 1.00 73.69 607 VAL A N 1
ATOM 4822 C CA . VAL A 1 607 ? -6.547 -2.178 -7.209 1.00 73.69 607 VAL A CA 1
ATOM 4823 C C . VAL A 1 607 ? -6.425 -3.448 -6.369 1.00 73.69 607 VAL A C 1
ATOM 4825 O O . VAL A 1 607 ? -7.208 -4.373 -6.560 1.00 73.69 607 VAL A O 1
ATOM 4828 N N . GLY A 1 608 ? -5.443 -3.509 -5.469 1.00 72.69 608 GLY A N 1
ATOM 4829 C CA . GLY A 1 608 ? -5.234 -4.643 -4.579 1.00 72.69 608 GLY A CA 1
ATOM 4830 C C . GLY A 1 608 ? -6.122 -4.607 -3.340 1.00 72.69 608 GLY A C 1
ATOM 4831 O O . GLY A 1 608 ? -6.635 -3.561 -2.930 1.00 72.69 608 GLY A O 1
ATOM 4832 N N . ASN A 1 609 ? -6.248 -5.767 -2.712 1.00 76.00 609 ASN A N 1
ATOM 4833 C CA . ASN A 1 609 ? -7.042 -5.991 -1.515 1.00 76.00 609 ASN A CA 1
ATOM 4834 C C . ASN A 1 609 ? -6.155 -6.151 -0.276 1.00 76.00 609 ASN A C 1
ATOM 4836 O O . ASN A 1 609 ? -4.982 -6.493 -0.367 1.00 76.00 609 ASN A O 1
ATOM 4840 N N . ASP A 1 610 ? -6.727 -5.921 0.905 1.00 80.38 610 ASP A N 1
ATOM 4841 C CA . ASP A 1 610 ? -6.081 -6.317 2.160 1.00 80.38 610 ASP A CA 1
ATOM 4842 C C . ASP A 1 610 ? -6.085 -7.848 2.285 1.00 80.38 610 ASP A C 1
ATOM 4844 O O . ASP A 1 610 ? -7.128 -8.495 2.135 1.00 80.38 610 ASP A O 1
AT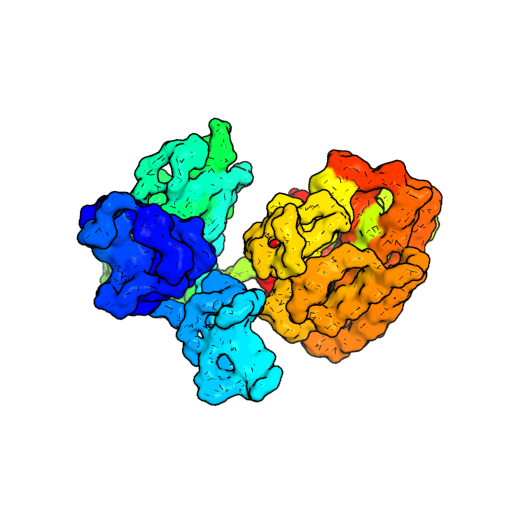OM 4848 N N . LEU A 1 611 ? -4.931 -8.422 2.618 1.00 82.00 611 LEU A N 1
ATOM 4849 C CA . LEU A 1 611 ? -4.737 -9.839 2.910 1.00 82.00 611 LEU A CA 1
ATOM 4850 C C . LEU A 1 611 ? -5.241 -10.207 4.312 1.00 82.00 611 LEU A C 1
ATOM 4852 O O . LEU A 1 611 ? -4.544 -10.865 5.084 1.00 82.00 611 LEU A O 1
ATOM 4856 N N . TRP A 1 612 ? -6.484 -9.846 4.636 1.00 69.94 612 TRP A N 1
ATOM 4857 C CA . TRP A 1 612 ? -7.093 -10.084 5.950 1.00 69.94 612 TRP A CA 1
ATOM 4858 C C . TRP A 1 612 ? -7.124 -11.573 6.333 1.00 69.94 612 TRP A C 1
ATOM 4860 O O . TRP A 1 612 ? -7.130 -11.911 7.516 1.00 69.94 612 TRP A O 1
ATOM 4870 N N . GLU A 1 613 ? -7.105 -12.489 5.355 1.00 71.12 613 GLU A N 1
ATOM 4871 C CA . GLU A 1 613 ? -6.978 -13.932 5.596 1.00 71.12 613 GLU A CA 1
ATOM 4872 C C . GLU A 1 613 ? -5.651 -14.294 6.285 1.00 71.12 613 GLU A C 1
ATOM 4874 O O . GLU A 1 613 ? -5.557 -15.333 6.938 1.00 71.12 613 GLU A O 1
ATOM 4879 N N . ALA A 1 614 ? -4.631 -13.440 6.228 1.00 65.12 614 ALA A N 1
ATOM 4880 C CA . ALA A 1 614 ? -3.415 -13.616 7.009 1.00 65.12 614 ALA A CA 1
ATOM 4881 C C . ALA A 1 614 ? -3.654 -13.433 8.519 1.00 65.12 614 ALA A C 1
ATOM 4883 O O . ALA A 1 614 ? -2.881 -13.967 9.309 1.00 65.12 614 ALA A O 1
ATOM 4884 N N . TYR A 1 615 ? -4.719 -12.747 8.944 1.00 70.62 615 TYR A N 1
ATOM 4885 C CA . TYR A 1 615 ? -4.926 -12.319 10.329 1.00 70.62 615 TYR A CA 1
ATOM 4886 C C . TYR A 1 615 ? -5.964 -13.154 11.092 1.00 70.62 615 TYR A C 1
ATOM 4888 O O . TYR A 1 615 ? -6.842 -13.815 10.529 1.00 70.62 615 TYR A O 1
ATOM 4896 N N . LYS A 1 616 ? -5.829 -13.173 12.421 1.00 58.56 616 LYS A N 1
ATOM 4897 C CA . LYS A 1 616 ? -6.816 -13.706 13.360 1.00 58.56 616 LYS A CA 1
ATOM 4898 C C . LYS A 1 616 ? -7.992 -12.736 13.376 1.00 58.56 616 LYS A C 1
ATOM 4900 O O . LYS A 1 616 ? -7.796 -11.536 13.521 1.00 58.56 616 LYS A O 1
ATOM 4905 N N . GLN A 1 617 ? -9.202 -13.263 13.233 1.00 54.38 617 GLN A N 1
ATOM 4906 C CA . GLN A 1 617 ? -10.409 -12.478 13.470 1.00 54.38 617 GLN A CA 1
ATOM 4907 C C . GLN A 1 617 ? -10.544 -12.295 14.986 1.00 54.38 617 GLN A C 1
ATOM 4909 O O . GLN A 1 617 ? -10.529 -13.297 15.706 1.00 54.38 617 GLN A O 1
ATOM 4914 N N . ILE A 1 618 ? -10.577 -11.041 15.443 1.00 45.75 618 ILE A N 1
ATOM 4915 C CA . ILE A 1 618 ? -10.802 -10.669 16.849 1.00 45.75 618 ILE A CA 1
ATOM 4916 C C . ILE A 1 618 ? -12.299 -10.603 17.122 1.00 45.75 618 ILE A C 1
ATOM 4918 O O . ILE A 1 618 ? -13.012 -10.021 16.272 1.00 45.75 618 ILE A O 1
#

Sequence (618 aa):
MEIECRIEEEGRDYRGFKNVTASGQACVEWRLLLNESQWKAFPDNSWEEIGNNCRNPDEKSQGLWCYTNPNNRSEWEFCNVEKCHDFAECKFDEVALGYKGSLRRTRTGKECRNGEYCRNPDRKPFGPWCFVDDTSWEYCDVPFCKKSTCYNGDGETYVGTTSLTESGYRCQRWDKQAPHSHSFYNSSYFPDATLSDASNYCRNPADSKDRPWCYVLSEELEWDYCELDRCENSCKTSDNGRDYMGNISISSSGGSCLRWDSVQNPIYRDINRFPDSSLEEASNYCRNPAGMSEGPFCLVQKDSNILIEFCDIPKCSDSSKTVEEAKHVVIIGVDGLHYDCYKEASGGVPNLLRMEKLGTSANNQARTVLHTVSGPSWTNILCSMDSDASGIHDNGWKPPYRGYTENISPTSGKNFHLPTMFSQAKSSDVTIRTAFFYSWPFLRFHASYGAPGTLDKEMRMSGASVYALDEWVVGNGTAYLKNVFDSTEKSLTFFYFDSIDVTGHTSGWCGEEYLKAIDNIDRIIGKILDTIDEEEKEEETLVILTSDHSGIFYGHGQMLDEVQRIPLLIKGPGVRKDAKFTLPISNGDLAPTAMSALGLKHNKFWVGNDLWEAYKQI

pLDDT: mean 82.44, std 13.49, range [34.03, 98.81]

Foldseek 3Di:
DADQAAADQARQVHQDAAQAFPVGAGFAQVPLPDDPVLCVLHDDDDSVSCGRHWHDSPVPDSYTKGARDSVDPVHIHGHDGHHDDDPAQAAAAQQRQVHRHQDQAAPVGAGAPPSDHFHRPPRDRRYTKGANDPPDIGHHDGHHDDADQAAAFQRQLHLHAFQAFPVGFGADQQCDPPPHHDDSQDCQQHNDPHSVSCGSGFHCGVVVDRHTWHQGNDPVGGIHHTPHHHPQLLAAADLARQLRLDDAQAFPVRFGFAQLVVDPDPLSQPCVLHNDPDSVSSGRHFHPSVSDNVHTWGWGDDPPDTDIGHHPHHHDDPPPLPFPFFLEEEEEEEAAAADVQLCVFPLRLVQLVVLQQQFAKQNQLEFAAQFLALLQLVLCLFQLAGCVQQQDDHLPDDQQLVVPVVTDHHVVDNNDFRCTLLVQCCSFPVQAAEEEQDEDPSCVCSPCVRPNPSHPYYHYDYDDQLLVSLVVSLVVQLVVVLVCLPDPHGYYYYTYGYQLLVCCQPVNASDNSSSVSSVSVSVSSVSNVVSCVVSVNQQNYKYWYKYSWHPGGNGQPTNDSSTRGMIIGIHYGQFDNHFHDPDRHYSLQNSQQSQVSNVHHDDPSRPHHHPCSRGDRD

InterPro domains:
  IPR000001 Kringle [PF00051] (7-84)
  IPR000001 Kringle [PF00051] (150-231)
  IPR000001 Kringle [PF00051] (238-316)
  IPR000001 Kringle [PS50070] (10-84)
  IPR000001 Kringle [PS50070] (117-145)
  IPR000001 Kringle [PS50070] (149-231)
  IPR000001 Kringle [PS50070] (240-316)
  IPR000001 Kringle [SM00130] (3-86)
  IPR000001 Kringle [SM00130] (88-147)
  IPR000001 Kringle [SM00130] (148-233)
  IPR000001 Kringle [SM00130] (234-318)
  IPR000001 Kringle [cd00108] (149-232)
  IPR002591 Type I phosphodiesterase/nucleotide pyrophosphatase/phosphate transferase [PF01663] (329-550)
  IPR013806 Kringle-like fold [SSF57440] (6-88)
  IPR013806 Kringle-like fold [SSF57440] (97-147)
  IPR013806 Kringle-like fold [SSF57440] (148-234)
  IPR013806 Kringle-like fold [SSF57440] (237-322)
  IPR017850 Alkaline-phosphatase-like, core domain superfamily [G3DSA:3.40.720.10] (327-610)
  IPR017850 Alkaline-phosphatase-like, core domain superfamily [SSF53649] (325-614)
  IPR018056 Kringle, conserved site [PS00021] (117-130)

Radius of gyration: 29.09 Å; chains: 1; bounding box: 84×68×66 Å